Protein AF-A0A7J5FUS7-F1 (afdb_monomer_lite)

Structure (mmCIF, N/CA/C/O backbone):
data_AF-A0A7J5FUS7-F1
#
_entry.id   AF-A0A7J5FUS7-F1
#
loop_
_atom_site.group_PDB
_atom_site.id
_atom_site.type_symbol
_atom_site.label_atom_id
_atom_site.label_alt_id
_atom_site.label_comp_id
_atom_site.label_asym_id
_atom_site.label_entity_id
_atom_site.label_seq_id
_atom_site.pdbx_PDB_ins_code
_atom_site.Cartn_x
_atom_site.Cartn_y
_atom_site.Cartn_z
_atom_site.occupancy
_atom_site.B_iso_or_equiv
_atom_site.auth_seq_id
_atom_site.auth_comp_id
_atom_site.auth_asym_id
_atom_site.auth_atom_id
_atom_site.pdbx_PDB_model_num
ATOM 1 N N . MET A 1 1 ? -26.433 5.646 35.926 1.00 61.31 1 MET A N 1
ATOM 2 C CA . MET A 1 1 ? -27.114 5.256 34.667 1.00 61.31 1 MET A CA 1
ATOM 3 C C . MET A 1 1 ? -26.473 3.971 34.132 1.00 61.31 1 MET A C 1
ATOM 5 O O . MET A 1 1 ? -25.279 3.804 34.344 1.00 61.31 1 MET A O 1
ATOM 9 N N . LYS A 1 2 ? -27.203 3.025 33.520 1.00 77.31 2 LYS A N 1
ATOM 10 C CA . LYS A 1 2 ? -26.573 1.856 32.866 1.00 77.31 2 LYS A CA 1
ATOM 11 C C . LYS A 1 2 ? -26.276 2.233 31.414 1.00 77.31 2 LYS A C 1
ATOM 13 O O . LYS A 1 2 ? -27.211 2.407 30.644 1.00 77.31 2 LYS A O 1
ATOM 18 N N . VAL A 1 3 ? -25.001 2.406 31.074 1.00 88.12 3 VAL A N 1
ATOM 19 C CA . VAL A 1 3 ? -24.573 2.710 29.701 1.00 88.12 3 VAL A CA 1
ATOM 20 C C . VAL A 1 3 ? -24.500 1.419 28.898 1.00 88.12 3 VAL A C 1
ATOM 22 O O . VAL A 1 3 ? -23.839 0.469 29.319 1.00 88.12 3 VAL A O 1
ATOM 25 N N . ASP A 1 4 ? -25.154 1.397 27.741 1.00 94.44 4 ASP A N 1
ATOM 26 C CA . ASP A 1 4 ? -25.003 0.330 26.755 1.00 94.44 4 ASP A CA 1
ATOM 27 C C . ASP A 1 4 ? -23.970 0.748 25.705 1.00 94.44 4 ASP A C 1
ATOM 29 O O . ASP A 1 4 ? -24.262 1.462 24.744 1.00 94.44 4 ASP A O 1
ATOM 33 N N . PHE A 1 5 ? -22.728 0.315 25.912 1.00 95.31 5 PHE A N 1
ATOM 34 C CA . PHE A 1 5 ? -21.626 0.646 25.015 1.00 95.31 5 PHE A CA 1
ATOM 35 C C . PHE A 1 5 ? -21.840 0.137 23.594 1.00 95.31 5 PHE A C 1
ATOM 37 O O . PHE A 1 5 ? -21.443 0.813 22.648 1.00 95.31 5 PHE A O 1
ATOM 44 N N . ASP A 1 6 ? -22.421 -1.048 23.433 1.00 95.69 6 ASP A N 1
ATOM 45 C CA . ASP A 1 6 ? -22.598 -1.655 22.118 1.00 95.69 6 ASP A CA 1
ATOM 46 C C . ASP A 1 6 ? -23.666 -0.907 21.325 1.00 95.69 6 ASP A C 1
ATOM 48 O O . ASP A 1 6 ? -23.482 -0.660 20.131 1.00 95.69 6 ASP A O 1
ATOM 52 N N . LYS A 1 7 ? -24.727 -0.460 22.006 1.00 95.06 7 LYS A N 1
ATOM 53 C CA . LYS A 1 7 ? -25.726 0.433 21.425 1.00 95.06 7 LYS A CA 1
ATOM 54 C C . LYS A 1 7 ? -25.108 1.755 20.978 1.00 95.06 7 LYS A C 1
ATOM 56 O O . LYS A 1 7 ? -25.256 2.126 19.821 1.00 95.06 7 LYS A O 1
ATOM 61 N N . LEU A 1 8 ? -24.352 2.438 21.842 1.00 96.56 8 LEU A N 1
ATOM 62 C CA . LEU A 1 8 ? -23.733 3.724 21.488 1.00 96.56 8 LEU A CA 1
ATOM 63 C C . LEU A 1 8 ? -22.788 3.613 20.283 1.00 96.56 8 LEU A C 1
ATOM 65 O O . LEU A 1 8 ? -22.802 4.464 19.397 1.00 96.56 8 LEU A O 1
ATOM 69 N N . LYS A 1 9 ? -21.985 2.546 20.228 1.00 96.88 9 LYS A N 1
ATOM 70 C CA . LYS A 1 9 ? -21.031 2.294 19.136 1.00 96.88 9 LYS A CA 1
ATOM 71 C C . LYS A 1 9 ? -21.708 1.996 17.797 1.00 96.88 9 LYS A C 1
ATOM 73 O O . LYS A 1 9 ? -21.091 2.201 16.753 1.00 96.88 9 LYS A O 1
ATOM 78 N N . ARG A 1 10 ? -22.932 1.469 17.817 1.00 95.06 10 ARG A N 1
ATOM 79 C CA . ARG A 1 10 ? -23.708 1.107 16.625 1.00 95.06 10 ARG A CA 1
ATOM 80 C C . ARG A 1 10 ? -24.610 2.245 16.163 1.00 95.06 10 ARG A C 1
ATOM 82 O O . ARG A 1 10 ? -24.668 2.531 14.972 1.00 95.06 10 ARG A O 1
ATOM 89 N N . ASP A 1 11 ? -25.278 2.894 17.108 1.00 94.75 11 ASP A N 1
ATOM 90 C CA . ASP A 1 11 ? -26.422 3.750 16.818 1.00 94.75 11 ASP A CA 1
ATOM 91 C C . ASP A 1 11 ? -26.043 5.222 16.708 1.00 94.75 11 ASP A C 1
ATOM 93 O O . ASP A 1 11 ? -26.770 5.959 16.059 1.00 94.75 11 ASP A O 1
ATOM 97 N N . VAL A 1 12 ? -24.933 5.686 17.293 1.00 96.12 12 VAL A N 1
ATOM 98 C CA . VAL A 1 12 ? -24.522 7.088 17.123 1.00 96.12 12 VAL A CA 1
ATOM 99 C C . VAL A 1 12 ? -23.742 7.243 15.820 1.00 96.12 12 VAL A C 1
ATOM 101 O O . VAL A 1 12 ? -22.736 6.566 15.595 1.00 96.12 12 VAL A O 1
ATOM 104 N N . SER A 1 13 ? -24.193 8.155 14.954 1.00 96.06 13 SER A N 1
ATOM 105 C CA . SER A 1 13 ? -23.532 8.451 13.682 1.00 96.06 13 SER A CA 1
ATOM 106 C C . SER A 1 13 ? -22.178 9.104 13.938 1.00 96.06 13 SER A C 1
ATOM 108 O O . SER A 1 13 ? -22.075 10.308 14.164 1.00 96.06 13 SER A O 1
ATOM 110 N N . LEU A 1 14 ? -21.114 8.305 13.874 1.00 96.50 14 LEU A N 1
ATOM 111 C CA . LEU A 1 14 ? -19.763 8.790 14.136 1.00 96.50 14 LEU A CA 1
ATOM 112 C C . LEU A 1 14 ? -19.329 9.948 13.210 1.00 96.50 14 LEU A C 1
ATOM 114 O O . LEU A 1 14 ? -18.739 10.891 13.727 1.00 96.50 14 LEU A O 1
ATOM 118 N N . PRO A 1 15 ? -19.634 9.964 11.892 1.00 95.69 15 PRO A N 1
ATOM 119 C CA . PRO A 1 15 ? -19.305 11.113 11.042 1.00 95.69 15 PRO A CA 1
ATOM 120 C C . PRO A 1 15 ? -19.987 12.413 11.486 1.00 95.69 15 PRO A C 1
ATOM 122 O O . PRO A 1 15 ? -19.352 13.462 11.500 1.00 95.69 15 PRO A O 1
ATOM 125 N N . GLU A 1 16 ? -21.261 12.344 11.880 1.00 95.06 16 GLU A N 1
ATOM 126 C CA . GLU A 1 16 ? -22.004 13.511 12.379 1.00 95.06 16 GLU A CA 1
ATOM 127 C C . GLU A 1 16 ? -21.472 13.951 13.747 1.00 95.06 16 GLU A C 1
ATOM 129 O O . GLU A 1 16 ? -21.351 15.141 14.013 1.00 95.06 16 GLU A O 1
ATOM 134 N N . PHE A 1 17 ? -21.055 13.003 14.590 1.00 95.94 17 PHE A N 1
ATOM 135 C CA . PHE A 1 17 ? -20.416 13.316 15.864 1.00 95.94 17 PHE A CA 1
ATOM 136 C C . PHE A 1 17 ? -19.067 14.026 15.682 1.00 95.94 17 PHE A C 1
ATOM 138 O O . PHE A 1 17 ? -18.774 15.004 16.362 1.00 95.94 17 PHE A O 1
ATOM 145 N N . PHE A 1 18 ? -18.250 13.590 14.720 1.00 95.94 18 PHE A N 1
ATOM 146 C CA . PHE A 1 18 ? -17.026 14.303 14.352 1.00 95.94 18 PHE A CA 1
ATOM 147 C C . PHE A 1 18 ? -17.321 15.724 13.842 1.00 95.94 18 PHE A C 1
ATOM 149 O O . PHE A 1 18 ? -16.625 16.659 14.239 1.00 95.94 18 PHE A O 1
ATOM 156 N N . LEU A 1 19 ? -18.356 15.906 13.007 1.00 94.38 19 LEU A N 1
ATOM 157 C CA . LEU A 1 19 ? -18.791 17.236 12.551 1.00 94.38 19 LEU A CA 1
ATOM 158 C C . LEU A 1 19 ? -19.207 18.123 13.728 1.00 94.38 19 LEU A C 1
ATOM 160 O O . LEU A 1 19 ? -18.811 19.286 13.780 1.00 94.38 19 LEU A O 1
ATOM 164 N N . TYR A 1 20 ? -19.956 17.566 14.682 1.00 93.00 20 TYR A N 1
ATOM 165 C CA . TYR A 1 20 ? -20.359 18.257 15.906 1.00 93.00 20 TYR A CA 1
ATOM 166 C C . TYR A 1 20 ? -19.145 18.754 16.706 1.00 93.00 20 TYR A C 1
ATOM 168 O O . TYR A 1 20 ? -19.133 19.888 17.175 1.00 93.00 20 TYR A O 1
ATOM 176 N N . LEU A 1 21 ? -18.074 17.955 16.776 1.00 92.75 21 LEU A N 1
ATOM 177 C CA . LEU A 1 21 ? -16.801 18.338 17.400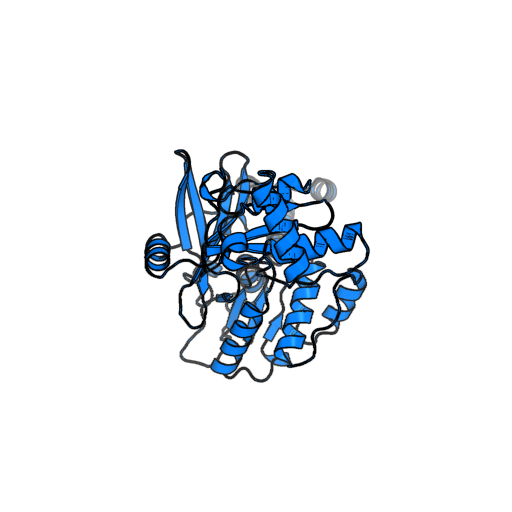 1.00 92.75 21 LEU A CA 1
ATOM 178 C C . LEU A 1 21 ? -15.920 19.262 16.530 1.00 92.75 21 LEU A C 1
ATOM 180 O O . LEU A 1 21 ? -14.756 19.487 16.857 1.00 92.75 21 LEU A O 1
ATOM 184 N N . GLY A 1 22 ? -16.431 19.782 15.411 1.00 93.12 22 GLY A N 1
ATOM 185 C CA . GLY A 1 22 ? -15.733 20.750 14.558 1.00 93.12 22 GLY A CA 1
ATOM 186 C C . GLY A 1 22 ? -14.778 20.152 13.521 1.00 93.12 22 GLY A C 1
ATOM 187 O O . GLY A 1 22 ? -14.066 20.900 12.844 1.00 93.12 22 GLY A O 1
ATOM 188 N N . TRP A 1 23 ? -14.758 18.827 13.347 1.00 95.56 23 TRP A N 1
ATOM 189 C CA . TRP A 1 23 ? -13.970 18.196 12.286 1.00 95.56 23 TRP A CA 1
ATOM 190 C C . TRP A 1 23 ? -14.583 18.478 10.916 1.00 95.56 23 TRP A C 1
ATOM 192 O O . TRP A 1 23 ? -15.791 18.651 10.772 1.00 95.56 23 TRP A O 1
ATOM 202 N N . LYS A 1 24 ? -13.751 18.484 9.874 1.00 95.19 24 LYS A N 1
ATOM 203 C CA . LYS A 1 24 ? -14.163 18.794 8.499 1.00 95.19 24 LYS A CA 1
ATOM 204 C C . LYS A 1 24 ? -13.834 17.650 7.557 1.00 95.19 24 LYS A C 1
ATOM 206 O O . LYS A 1 24 ? -12.856 16.931 7.752 1.00 95.19 24 LYS A O 1
ATOM 211 N N . PHE A 1 25 ? -14.632 17.489 6.504 1.00 92.12 25 PHE A N 1
ATOM 212 C CA . PHE A 1 25 ? -14.300 16.552 5.433 1.00 92.12 25 PHE A CA 1
ATOM 213 C C . PHE A 1 25 ? -13.066 17.011 4.668 1.00 92.12 25 PHE A C 1
ATOM 215 O O . PHE A 1 25 ? -12.893 18.197 4.396 1.00 92.12 25 PHE A O 1
ATOM 222 N N . VAL A 1 26 ? -12.242 16.044 4.277 1.00 90.31 26 VAL A N 1
ATOM 223 C CA . VAL A 1 26 ? -11.060 16.278 3.443 1.00 90.31 26 VAL A CA 1
ATOM 224 C C . VAL A 1 26 ? -11.197 15.585 2.090 1.00 90.31 26 VAL A C 1
ATOM 226 O O . VAL A 1 26 ? -12.107 14.780 1.859 1.00 90.31 26 VAL A O 1
ATOM 229 N N . SER A 1 27 ? -10.284 15.899 1.173 1.00 77.56 27 SER A N 1
ATOM 230 C CA . SER A 1 27 ? -10.259 15.310 -0.165 1.00 77.56 27 SER A CA 1
ATOM 231 C C . SER A 1 27 ? -10.229 13.773 -0.114 1.00 77.56 27 SER A C 1
ATOM 233 O O . SER A 1 27 ? -9.549 13.149 0.708 1.00 77.56 27 SER A O 1
ATOM 235 N N . GLY A 1 28 ? -11.019 13.150 -0.994 1.00 74.00 28 GLY A N 1
ATOM 236 C CA . GLY A 1 28 ? -11.198 11.695 -1.035 1.00 74.00 28 GLY A CA 1
ATOM 237 C C . GLY A 1 28 ? -12.214 11.131 -0.031 1.00 74.00 28 GLY A C 1
ATOM 238 O O . GLY A 1 28 ? -12.375 9.914 0.026 1.00 74.00 28 GLY A O 1
ATOM 239 N N . SER A 1 29 ? -12.909 11.976 0.742 1.00 83.69 29 SER A N 1
ATOM 240 C CA . SER A 1 29 ? -14.052 11.552 1.561 1.00 83.69 29 SER A CA 1
ATOM 241 C C . SER A 1 29 ? -15.249 11.132 0.697 1.00 83.69 29 SER A C 1
ATOM 243 O O . SER A 1 29 ? -15.493 11.685 -0.375 1.00 83.69 29 SER A O 1
ATOM 245 N N . SER A 1 30 ? -16.023 10.157 1.173 1.00 83.31 30 SER A N 1
ATOM 246 C CA . SER A 1 30 ? -17.290 9.733 0.563 1.00 83.31 30 SER A CA 1
ATOM 247 C C . SER A 1 30 ? -18.275 9.286 1.639 1.00 83.31 30 SER A C 1
ATOM 249 O O . SER A 1 30 ? -17.855 8.927 2.737 1.00 83.31 30 SER A O 1
ATOM 251 N N . ASN A 1 31 ? -19.573 9.221 1.325 1.00 84.25 31 ASN A N 1
ATOM 252 C CA . ASN A 1 31 ? -20.580 8.825 2.318 1.00 84.25 31 ASN A CA 1
ATOM 253 C C . ASN A 1 31 ? -20.352 7.416 2.886 1.00 84.25 31 ASN A C 1
ATOM 255 O O . ASN A 1 31 ? -20.631 7.167 4.055 1.00 84.25 31 ASN A O 1
ATOM 259 N N . SER A 1 32 ? -19.805 6.506 2.075 1.00 83.06 32 SER A N 1
ATOM 260 C CA . SER A 1 32 ? -19.505 5.129 2.476 1.00 83.06 32 SER A CA 1
ATOM 261 C C . SER A 1 32 ? -18.115 4.948 3.092 1.00 83.06 32 SER A C 1
ATOM 263 O O . SER A 1 32 ? -17.804 3.875 3.621 1.00 83.06 32 SER A O 1
ATOM 265 N N . SER A 1 33 ? -17.260 5.967 3.033 1.00 86.69 33 SER A N 1
ATOM 266 C CA . SER A 1 33 ? -15.936 5.989 3.653 1.00 86.69 33 SER A CA 1
ATOM 267 C C . SER A 1 33 ? -15.575 7.411 4.088 1.00 86.69 33 SER A C 1
ATOM 269 O O . SER A 1 33 ? -14.697 8.021 3.466 1.00 86.69 33 SER A O 1
ATOM 271 N N . PRO A 1 34 ? -16.257 7.974 5.102 1.00 92.12 34 PRO A N 1
ATOM 272 C CA . PRO A 1 34 ? -16.008 9.347 5.512 1.00 92.12 34 PRO A CA 1
ATOM 273 C C . PRO A 1 34 ? -14.553 9.527 5.944 1.00 92.12 34 PRO A C 1
ATOM 275 O O . PRO A 1 34 ? -14.039 8.743 6.745 1.00 92.12 34 PRO A O 1
ATOM 278 N N . LYS A 1 35 ? -13.893 10.544 5.386 1.00 93.19 35 LYS A N 1
ATOM 279 C CA . LYS A 1 35 ? -12.524 10.940 5.727 1.00 93.19 35 LYS A CA 1
ATOM 280 C C . LYS A 1 35 ? -12.542 12.370 6.256 1.00 93.19 35 LYS A C 1
ATOM 282 O O . LYS A 1 35 ? -13.011 13.273 5.558 1.00 93.19 35 LYS A O 1
ATOM 287 N N . MET A 1 36 ? -12.072 12.569 7.483 1.00 95.00 36 MET A N 1
ATOM 288 C CA . MET A 1 36 ? -12.256 13.817 8.231 1.00 95.00 36 MET A CA 1
ATOM 289 C C . MET A 1 36 ? -10.964 14.264 8.912 1.00 95.00 36 MET A C 1
ATOM 291 O O . MET A 1 36 ? -10.140 13.423 9.252 1.00 95.00 36 MET A O 1
ATOM 295 N N . SER A 1 37 ? -10.790 15.568 9.121 1.00 93.31 37 SER A N 1
ATOM 296 C CA . SER A 1 37 ? -9.637 16.147 9.816 1.00 93.31 37 SER A CA 1
ATOM 297 C C . SER A 1 37 ? -10.037 17.320 10.710 1.00 93.31 37 SER A C 1
ATOM 299 O O . SER A 1 37 ? -10.976 18.054 10.395 1.00 93.31 37 SER A O 1
ATOM 301 N N . ASN A 1 38 ? -9.305 17.503 11.806 1.00 91.56 38 ASN A N 1
ATOM 302 C CA . ASN A 1 38 ? -9.337 18.688 12.670 1.00 91.56 38 ASN A CA 1
ATOM 303 C C . ASN A 1 38 ? -8.144 19.639 12.421 1.00 91.56 38 ASN A C 1
ATOM 305 O O . ASN A 1 38 ? -7.958 20.590 13.172 1.00 91.56 38 ASN A O 1
ATOM 309 N N . GLY A 1 39 ? -7.330 19.389 11.389 1.00 85.94 39 GLY A N 1
ATOM 310 C CA . GLY A 1 39 ? -6.111 20.140 11.076 1.00 85.94 39 GLY A CA 1
ATOM 311 C C . GLY A 1 39 ? -4.819 19.492 11.583 1.00 85.94 39 GLY A C 1
ATOM 312 O O . GLY A 1 39 ? -3.789 19.680 10.944 1.00 85.94 39 GLY A O 1
ATOM 313 N N . SER A 1 40 ? -4.867 18.697 12.659 1.00 84.31 40 SER A N 1
ATOM 314 C CA . SER A 1 40 ? -3.714 17.917 13.141 1.00 84.31 40 SER A CA 1
ATOM 315 C C . SER A 1 40 ? -3.796 16.458 12.700 1.00 84.31 40 SER A C 1
ATOM 317 O O . SER A 1 40 ? -2.858 15.910 12.131 1.00 84.31 40 SER A O 1
ATOM 319 N N . ASP A 1 41 ? -4.959 15.850 12.905 1.00 87.12 41 ASP A N 1
ATOM 320 C CA . ASP A 1 41 ? -5.206 14.437 12.684 1.00 87.12 41 ASP A CA 1
ATOM 321 C C . ASP A 1 41 ? -6.092 14.274 11.455 1.00 87.12 41 ASP A C 1
ATOM 323 O O . ASP A 1 41 ? -6.924 15.130 11.133 1.00 87.12 41 ASP A O 1
ATOM 327 N N . THR A 1 42 ? -5.966 13.142 10.770 1.00 91.12 42 THR A N 1
ATOM 328 C CA . THR A 1 42 ? -6.883 12.776 9.690 1.00 91.12 42 THR A CA 1
ATOM 329 C C . THR A 1 42 ? -7.378 11.361 9.913 1.00 91.12 42 THR A C 1
ATOM 331 O O . THR A 1 42 ? -6.587 10.431 9.975 1.00 91.12 42 THR A O 1
ATOM 334 N N . VAL A 1 43 ? -8.692 11.168 9.989 1.00 93.31 43 VAL A N 1
ATOM 335 C CA . VAL A 1 43 ? -9.308 9.871 10.280 1.00 93.31 43 VAL A CA 1
ATOM 336 C C . VAL A 1 43 ? -10.147 9.356 9.121 1.00 93.31 43 VAL A C 1
ATOM 338 O O . VAL A 1 43 ? -10.703 10.129 8.339 1.00 93.31 43 VAL A O 1
ATOM 341 N N . ILE A 1 44 ? -10.270 8.033 9.030 1.00 91.25 44 ILE A N 1
ATOM 342 C CA . ILE A 1 44 ? -11.238 7.349 8.164 1.00 91.25 44 ILE A CA 1
ATOM 343 C C . ILE A 1 44 ? -12.226 6.589 9.041 1.00 91.25 44 ILE A C 1
ATOM 345 O O . ILE A 1 44 ? -11.820 5.928 9.994 1.00 91.25 44 ILE A O 1
ATOM 349 N N . ILE A 1 45 ? -13.510 6.654 8.686 1.00 93.69 45 ILE A N 1
ATOM 350 C CA . ILE A 1 45 ? -14.607 6.008 9.409 1.00 93.69 45 ILE A CA 1
ATOM 351 C C . ILE A 1 45 ? -15.134 4.810 8.604 1.00 93.69 45 ILE A C 1
ATOM 353 O O . ILE A 1 45 ? -15.468 4.938 7.422 1.00 93.69 45 ILE A O 1
ATOM 357 N N . LYS A 1 46 ? -15.240 3.643 9.252 1.00 92.12 46 LYS A N 1
ATOM 358 C CA . LYS A 1 46 ? -15.874 2.419 8.725 1.00 92.12 46 LYS A CA 1
ATOM 359 C C . LYS A 1 46 ? -16.618 1.668 9.814 1.00 92.12 46 LYS A C 1
ATOM 361 O O . LYS A 1 46 ? -16.321 1.821 10.996 1.00 92.12 46 LYS A O 1
ATOM 366 N N . LYS A 1 47 ? -17.513 0.774 9.407 1.00 89.94 47 LYS A N 1
ATOM 367 C CA . LYS A 1 47 ? -18.098 -0.204 10.317 1.00 89.94 47 LYS A CA 1
ATOM 368 C C . LYS A 1 47 ? -17.246 -1.472 10.438 1.00 89.94 47 LYS A C 1
ATOM 370 O O . LYS A 1 47 ? -16.602 -1.892 9.473 1.00 89.94 47 LYS A O 1
ATOM 375 N N . ASN A 1 48 ? -17.193 -2.065 11.628 1.00 88.38 48 ASN A N 1
ATOM 376 C CA . ASN A 1 48 ? -16.534 -3.358 11.847 1.00 88.38 48 ASN A CA 1
ATOM 377 C C . ASN A 1 48 ? -17.518 -4.534 11.659 1.00 88.38 48 ASN A C 1
ATOM 379 O O . ASN A 1 48 ? -18.683 -4.334 11.336 1.00 88.38 48 ASN A O 1
ATOM 383 N N . SER A 1 49 ? -17.070 -5.774 11.881 1.00 81.94 49 SER A N 1
ATOM 384 C CA . SER A 1 49 ? -17.921 -6.971 11.741 1.00 81.94 49 SER A CA 1
ATOM 385 C C . SER A 1 49 ? -19.077 -7.059 12.747 1.00 81.94 49 SER A C 1
ATOM 387 O O . SER A 1 49 ? -19.994 -7.845 12.542 1.00 81.94 49 SER A O 1
ATOM 389 N N . LYS A 1 50 ? -19.048 -6.262 13.822 1.00 87.19 50 LYS A N 1
ATOM 390 C CA . LYS A 1 50 ? -20.151 -6.114 14.781 1.00 87.19 50 LYS A CA 1
ATOM 391 C C . LYS A 1 50 ? -21.079 -4.951 14.423 1.00 87.19 50 LYS A C 1
ATOM 393 O O . LYS A 1 50 ? -21.909 -4.597 15.250 1.00 87.19 50 LYS A O 1
ATOM 398 N N . ASP A 1 51 ? -20.934 -4.353 13.240 1.00 88.00 51 ASP A N 1
ATOM 399 C CA . ASP A 1 51 ? -21.662 -3.163 12.778 1.00 88.00 51 ASP A CA 1
ATOM 400 C C . ASP A 1 51 ? -21.411 -1.898 13.630 1.00 88.00 51 ASP A C 1
ATOM 402 O O . ASP A 1 51 ? -22.170 -0.935 13.584 1.00 88.00 51 ASP A O 1
ATOM 406 N N . TYR A 1 52 ? -20.322 -1.865 14.407 1.00 94.81 52 TYR A N 1
ATOM 407 C CA . TYR A 1 52 ? -19.938 -0.666 15.157 1.00 94.81 52 TYR A CA 1
ATOM 408 C C . TYR A 1 52 ? -19.250 0.332 14.252 1.00 94.81 52 TYR A C 1
ATOM 410 O O . TYR A 1 52 ? -18.345 -0.049 13.504 1.00 94.81 52 TYR A O 1
ATOM 418 N N . TYR A 1 53 ? -19.588 1.610 14.401 1.00 95.38 53 TYR A N 1
ATOM 419 C CA . TYR A 1 53 ? -18.774 2.681 13.860 1.00 95.38 53 TYR A CA 1
ATOM 420 C C . TYR A 1 53 ? -17.400 2.661 14.518 1.00 95.38 53 TYR A C 1
ATOM 422 O O . TYR A 1 53 ? -17.249 2.735 15.740 1.00 95.38 53 TYR A O 1
ATOM 430 N N . THR A 1 54 ? -16.391 2.576 13.667 1.00 94.81 54 THR A N 1
ATOM 431 C CA . THR A 1 54 ? -14.993 2.643 14.050 1.00 94.81 54 THR A CA 1
ATOM 432 C C . THR A 1 54 ? -14.266 3.671 13.206 1.00 94.81 54 THR A C 1
ATOM 434 O O . THR A 1 54 ? -14.652 3.952 12.070 1.00 94.81 54 THR A O 1
ATOM 437 N N . TYR A 1 55 ? -13.188 4.210 13.748 1.00 94.12 55 TYR A N 1
ATOM 438 C CA . TYR A 1 55 ? -12.272 5.067 13.032 1.00 94.12 55 TYR A CA 1
ATOM 439 C C . TYR A 1 55 ? -10.825 4.665 13.297 1.00 94.12 55 TYR A C 1
ATOM 441 O O . TYR A 1 55 ? -10.499 3.925 14.233 1.00 94.12 55 TYR A O 1
ATOM 449 N N . TRP A 1 56 ? -9.950 5.144 12.428 1.00 90.00 56 TRP A N 1
ATOM 450 C CA . TRP A 1 56 ? -8.513 5.133 12.642 1.00 90.00 56 TRP A CA 1
ATOM 451 C C . TRP A 1 56 ? -7.912 6.388 12.044 1.00 90.00 56 TRP A C 1
ATOM 453 O O . TRP A 1 56 ? -8.427 6.919 11.057 1.00 90.00 56 TRP A O 1
ATOM 463 N N . ASP A 1 57 ? -6.821 6.833 12.648 1.00 86.56 57 ASP A N 1
ATOM 464 C CA . ASP A 1 57 ? -5.978 7.863 12.066 1.00 86.56 57 ASP A CA 1
ATOM 465 C C . ASP A 1 57 ? -5.254 7.276 10.850 1.00 86.56 57 ASP A C 1
ATOM 467 O O . ASP A 1 57 ? -4.757 6.150 10.897 1.00 86.56 57 ASP A O 1
ATOM 471 N N . VAL A 1 58 ? -5.230 8.007 9.741 1.00 80.00 58 VAL A N 1
ATOM 472 C CA . VAL A 1 58 ? -4.534 7.582 8.529 1.00 80.00 58 VAL A CA 1
ATOM 473 C C . VAL A 1 58 ? -3.030 7.476 8.759 1.00 80.00 58 VAL A C 1
ATOM 475 O O . VAL A 1 58 ? -2.417 6.602 8.159 1.00 80.00 58 VAL A O 1
ATOM 478 N N . HIS A 1 59 ? -2.454 8.286 9.646 1.00 74.00 59 HIS A N 1
ATOM 479 C CA . HIS A 1 59 ? -1.031 8.267 9.987 1.00 74.00 59 HIS A CA 1
ATOM 480 C C . HIS A 1 59 ? -0.736 7.511 11.291 1.00 74.00 59 HIS A C 1
ATOM 482 O O . HIS A 1 59 ? 0.415 7.185 11.558 1.00 74.00 59 HIS A O 1
ATOM 488 N N . GLY A 1 60 ? -1.761 7.197 12.088 1.00 66.88 60 GLY A N 1
ATOM 489 C CA . GLY A 1 60 ? -1.606 6.495 13.361 1.00 66.88 60 GLY A CA 1
ATOM 490 C C . GLY A 1 60 ? -1.702 4.969 13.265 1.00 66.88 60 GLY A C 1
ATOM 491 O O . GLY A 1 60 ? -2.276 4.396 12.338 1.00 66.88 60 GLY A O 1
ATOM 492 N N . GLU A 1 61 ? -1.175 4.291 14.287 1.00 60.91 61 GLU A N 1
ATOM 493 C CA . GLU A 1 61 ? -1.169 2.822 14.353 1.00 60.91 61 GLU A CA 1
ATOM 494 C C . GLU A 1 61 ? -2.470 2.224 14.906 1.00 60.91 61 GLU A C 1
ATOM 496 O O . GLU A 1 61 ? -2.884 1.124 14.529 1.00 60.91 61 GLU A O 1
ATOM 501 N N . ALA A 1 62 ? -3.133 2.951 15.807 1.00 71.44 62 ALA A N 1
ATOM 502 C CA . ALA A 1 62 ? -4.309 2.466 16.513 1.00 71.44 62 ALA A CA 1
ATOM 503 C C . ALA A 1 62 ? -5.555 2.477 15.611 1.00 71.44 62 ALA A C 1
ATOM 505 O O . ALA A 1 62 ? -5.982 3.524 15.114 1.00 71.44 62 ALA A O 1
ATOM 506 N N . ARG A 1 63 ? -6.177 1.302 15.451 1.00 78.12 63 ARG A N 1
ATOM 507 C CA . ARG A 1 63 ? -7.415 1.104 14.685 1.00 78.12 63 ARG A CA 1
ATOM 508 C C . ARG A 1 63 ? -8.556 0.596 15.548 1.00 78.12 63 ARG A C 1
ATOM 510 O O . ARG A 1 63 ? -8.344 0.076 16.635 1.00 78.12 63 ARG A O 1
ATOM 517 N N . GLY A 1 64 ? -9.771 0.706 15.015 1.00 85.75 64 GLY A N 1
ATOM 518 C CA . GLY A 1 64 ? -10.964 0.189 15.680 1.00 85.75 64 GLY A CA 1
ATOM 519 C C . GLY A 1 64 ? -11.455 1.081 16.817 1.00 85.75 64 GLY A C 1
ATOM 520 O O . GLY A 1 64 ? -12.318 0.644 17.574 1.00 85.75 64 GLY A O 1
ATOM 521 N N . LYS A 1 65 ? -10.932 2.312 16.918 1.00 93.38 65 LYS A N 1
ATOM 522 C CA . LYS A 1 65 ? -11.410 3.309 17.876 1.00 93.38 65 LYS A CA 1
ATOM 523 C C . LYS A 1 65 ? -12.869 3.615 17.587 1.00 93.38 65 LYS A C 1
ATOM 525 O O . LYS A 1 65 ? -13.284 3.638 16.434 1.00 93.38 65 LYS A O 1
ATOM 530 N N . THR A 1 66 ? -13.647 3.840 18.621 1.00 96.44 66 THR A N 1
ATOM 531 C CA . THR A 1 66 ? -15.090 4.056 18.569 1.00 96.44 66 THR A CA 1
ATOM 532 C C . THR A 1 66 ? -15.436 5.439 19.096 1.00 96.44 66 THR A C 1
ATOM 534 O O . THR A 1 66 ? -14.573 6.175 19.568 1.00 96.44 66 THR A O 1
ATOM 537 N N . ILE A 1 67 ? -16.719 5.791 19.082 1.00 96.75 67 ILE A N 1
ATOM 538 C CA . ILE A 1 67 ? -17.184 7.037 19.697 1.00 96.75 67 ILE A CA 1
ATOM 539 C C . ILE A 1 67 ? -16.763 7.188 21.171 1.00 96.75 67 ILE A C 1
ATOM 541 O O . ILE A 1 67 ? -16.563 8.305 21.638 1.00 96.75 67 ILE A O 1
ATOM 545 N N . ILE A 1 68 ? -16.568 6.077 21.891 1.00 97.12 68 ILE A N 1
ATOM 546 C CA . ILE A 1 68 ? -16.110 6.099 23.284 1.00 97.12 68 ILE A CA 1
ATOM 547 C C . ILE A 1 68 ? -14.671 6.609 23.365 1.00 97.12 68 ILE A C 1
ATOM 549 O O . ILE A 1 68 ? -14.391 7.507 24.150 1.00 97.12 68 ILE A O 1
ATOM 553 N N . ASP A 1 69 ? -13.783 6.096 22.514 1.00 95.56 69 ASP A N 1
ATOM 554 C CA . ASP A 1 69 ? -12.380 6.518 22.448 1.00 95.56 69 ASP A CA 1
ATOM 555 C C . ASP A 1 69 ? -12.258 7.988 22.021 1.00 95.56 69 ASP A C 1
ATOM 557 O O . ASP A 1 69 ? -11.449 8.741 22.565 1.00 95.56 69 ASP A O 1
ATOM 561 N N . LEU A 1 70 ? -13.105 8.412 21.076 1.00 95.44 70 LEU A N 1
ATOM 562 C CA . LEU A 1 70 ? -13.197 9.809 20.656 1.00 95.44 70 LEU A CA 1
ATOM 563 C C . LEU A 1 70 ? -13.620 10.709 21.821 1.00 95.44 70 LEU A C 1
ATOM 565 O O . LEU A 1 70 ? -13.008 11.751 22.040 1.00 95.44 70 LEU A O 1
ATOM 569 N N . MET A 1 71 ? -14.624 10.291 22.592 1.00 96.12 71 MET A N 1
ATOM 570 C CA . MET A 1 71 ? -15.085 11.039 23.757 1.00 96.12 71 MET A CA 1
ATOM 571 C C . MET A 1 71 ? -14.036 11.076 24.874 1.00 96.12 71 MET A C 1
ATOM 573 O O . MET A 1 71 ? -13.850 12.120 25.492 1.00 96.12 71 MET A O 1
ATOM 577 N N . GLN A 1 72 ? -13.305 9.980 25.113 1.00 95.69 72 GLN A N 1
ATOM 578 C CA . GLN A 1 72 ? -12.200 9.989 26.076 1.00 95.69 72 GLN A CA 1
ATOM 579 C C . GLN A 1 72 ? -11.139 11.022 25.694 1.00 95.69 72 GLN A C 1
ATOM 581 O O . GLN A 1 72 ? -10.731 11.816 26.542 1.00 95.69 72 GLN A O 1
ATOM 586 N N . LYS A 1 73 ? -10.737 11.041 24.415 1.00 92.31 73 LYS A N 1
ATOM 587 C CA . LYS A 1 73 ? -9.790 12.030 23.887 1.00 92.31 73 LYS A CA 1
ATOM 588 C C . LYS A 1 73 ? -10.330 13.454 24.045 1.00 92.31 73 LYS A C 1
ATOM 590 O O . LYS A 1 73 ? -9.625 14.301 24.576 1.00 92.31 73 LYS A O 1
ATOM 595 N N . HIS A 1 74 ? -11.584 13.691 23.670 1.00 92.19 74 HIS A N 1
ATOM 596 C CA . HIS A 1 74 ? -12.210 15.010 23.755 1.00 92.19 74 HIS A CA 1
ATOM 597 C C . HIS A 1 74 ? -12.271 15.555 25.193 1.00 92.19 74 HIS A C 1
ATOM 599 O O . HIS A 1 74 ? -11.888 16.694 25.447 1.00 92.19 74 HIS A O 1
ATOM 605 N N . ILE A 1 75 ? -12.694 14.730 26.156 1.00 94.06 75 ILE A N 1
ATOM 606 C CA . ILE A 1 75 ? -12.729 15.117 27.575 1.00 94.06 75 ILE A CA 1
ATOM 607 C C . ILE A 1 75 ? -11.311 15.359 28.104 1.00 94.06 75 ILE A C 1
ATOM 609 O O . ILE A 1 75 ? -11.095 16.313 28.852 1.00 94.06 75 ILE A O 1
ATOM 613 N N . TYR A 1 76 ? -10.340 14.522 27.726 1.00 94.00 76 TYR A N 1
ATOM 614 C CA . TYR A 1 76 ? -8.943 14.721 28.112 1.00 94.00 76 TYR A CA 1
ATOM 615 C C . TYR A 1 76 ? -8.398 16.055 27.588 1.00 94.00 76 TYR A C 1
ATOM 617 O O . TYR A 1 76 ? -7.795 16.799 28.352 1.00 94.00 76 TYR A O 1
ATOM 625 N N . GLU A 1 77 ? -8.669 16.403 26.330 1.00 90.62 77 GLU A N 1
ATOM 626 C CA . GLU A 1 77 ? -8.250 17.678 25.730 1.00 90.62 77 GLU A CA 1
ATOM 627 C C . GLU A 1 77 ? -8.872 18.895 26.431 1.00 90.62 77 GLU A C 1
ATOM 629 O O . GLU A 1 77 ? -8.223 19.930 26.555 1.00 90.62 77 GLU A O 1
ATOM 634 N N . GLN A 1 78 ? -10.105 18.775 26.928 1.00 89.75 78 GLN A N 1
ATOM 635 C CA . GLN A 1 78 ? -10.791 19.860 27.637 1.00 89.75 78 GLN A CA 1
ATOM 636 C C . GLN A 1 78 ? -10.396 19.988 29.111 1.00 89.75 78 GLN A C 1
ATOM 638 O O . GLN A 1 78 ? -10.429 21.085 29.663 1.00 89.75 78 GLN A O 1
ATOM 643 N N . THR A 1 79 ? -10.082 18.873 29.772 1.00 93.62 79 THR A N 1
ATOM 644 C CA . THR A 1 79 ? -9.961 18.825 31.240 1.00 93.62 79 THR A CA 1
ATOM 645 C C . THR A 1 79 ? -8.565 18.464 31.739 1.00 93.62 79 THR A C 1
ATOM 647 O O . THR A 1 79 ? -8.292 18.594 32.929 1.00 93.62 79 THR A O 1
ATOM 650 N N . GLY A 1 80 ? -7.689 17.955 30.871 1.00 93.00 80 GLY A N 1
ATOM 651 C CA . GLY A 1 80 ? -6.383 17.395 31.228 1.00 93.00 80 GLY A CA 1
ATOM 652 C C . GLY A 1 80 ? -6.441 16.051 31.969 1.00 93.00 80 GLY A C 1
ATOM 653 O O . GLY A 1 80 ? -5.397 15.462 32.248 1.00 93.00 80 GLY A O 1
ATOM 654 N N . ARG A 1 81 ? -7.636 15.530 32.287 1.00 94.56 81 ARG A N 1
ATOM 655 C CA . ARG A 1 81 ? -7.824 14.264 33.010 1.00 94.56 81 ARG A CA 1
ATOM 656 C C . ARG A 1 81 ? -8.345 13.188 32.072 1.00 94.56 81 ARG A C 1
ATOM 658 O O . ARG A 1 81 ? -9.359 13.377 31.411 1.00 94.56 81 ARG A O 1
ATOM 665 N N . MET A 1 82 ? -7.686 12.029 32.058 1.00 93.81 82 MET A N 1
ATOM 666 C CA . MET A 1 82 ? -8.157 10.884 31.281 1.00 93.81 82 MET A CA 1
ATOM 667 C C . MET A 1 82 ? -9.428 10.316 31.934 1.00 93.81 82 MET A C 1
ATOM 669 O O . MET A 1 82 ? -9.352 9.838 33.072 1.00 93.81 82 MET A O 1
ATOM 673 N N . PRO A 1 83 ? -10.595 10.360 31.269 1.00 95.19 83 PRO A N 1
ATOM 674 C CA . PRO A 1 83 ? -11.805 9.768 31.820 1.00 95.19 83 PRO A CA 1
ATOM 675 C C . PRO A 1 83 ? -11.776 8.244 31.675 1.00 95.19 83 PRO A C 1
ATOM 677 O O . PRO A 1 83 ? -11.196 7.681 30.741 1.00 95.19 83 PRO A O 1
ATOM 680 N N . SER A 1 84 ? -12.479 7.562 32.568 1.00 95.81 84 SER A N 1
ATOM 681 C CA . SER A 1 84 ? -12.812 6.150 32.414 1.00 95.81 84 SER A CA 1
ATOM 682 C C . SER A 1 84 ? -13.727 5.925 31.204 1.00 95.81 84 SER A C 1
ATOM 684 O O . SER A 1 84 ? -14.467 6.813 30.773 1.00 95.81 84 SER A O 1
ATOM 686 N N . LEU A 1 85 ? -13.744 4.690 30.689 1.00 93.94 85 LEU A N 1
ATOM 687 C CA . LEU A 1 85 ? -14.677 4.291 29.626 1.00 93.94 85 LEU A CA 1
ATOM 688 C C . LEU A 1 85 ? -16.132 4.563 30.018 1.00 93.94 85 LEU A C 1
ATOM 690 O O . LEU A 1 85 ? -16.939 4.947 29.177 1.00 93.94 85 LEU A O 1
ATOM 694 N N . ARG A 1 86 ? -16.463 4.383 31.300 1.00 94.06 86 ARG A N 1
ATOM 695 C CA . ARG A 1 86 ? -17.797 4.656 31.827 1.00 94.06 86 ARG A CA 1
ATOM 696 C C . ARG A 1 86 ? -18.144 6.135 31.752 1.00 94.06 86 ARG A C 1
ATOM 698 O O . ARG A 1 86 ? -19.210 6.445 31.242 1.00 94.06 86 ARG A O 1
ATOM 705 N N . GLU A 1 87 ? -17.260 7.019 32.206 1.00 94.94 87 GLU A N 1
ATOM 706 C CA . GLU A 1 87 ? -17.482 8.471 32.136 1.00 94.94 87 GLU A CA 1
ATOM 707 C C . GLU A 1 87 ? -17.652 8.939 30.687 1.00 94.94 87 GLU A C 1
ATOM 709 O O . GLU A 1 87 ? -18.587 9.675 30.384 1.00 94.94 87 GLU A O 1
ATOM 714 N N . ALA A 1 88 ? -16.816 8.448 29.768 1.00 96.31 88 ALA A N 1
ATOM 715 C CA . ALA A 1 88 ? -16.963 8.745 28.345 1.00 96.31 88 ALA A CA 1
ATOM 716 C C . ALA A 1 88 ? -18.285 8.206 27.773 1.00 96.31 88 ALA A C 1
ATOM 718 O O . ALA A 1 88 ? -18.968 8.896 27.019 1.00 96.31 88 ALA A O 1
ATOM 719 N N . GLY A 1 89 ? -18.686 6.992 28.154 1.00 96.38 89 GLY A N 1
ATOM 720 C CA . GLY A 1 89 ? -19.965 6.413 27.754 1.00 96.38 89 GLY A CA 1
ATOM 721 C C . GLY A 1 89 ? -21.176 7.172 28.303 1.00 96.38 89 GLY A C 1
ATOM 722 O O . GLY A 1 89 ? -22.138 7.386 27.573 1.00 96.38 89 GLY A O 1
ATOM 723 N N . GLU A 1 90 ? -21.126 7.617 29.560 1.00 96.12 90 GLU A N 1
ATOM 724 C CA . GLU A 1 90 ? -22.171 8.442 30.177 1.00 96.12 90 GLU A CA 1
ATOM 725 C C . GLU A 1 90 ? -22.250 9.817 29.496 1.00 96.12 90 GLU A C 1
ATOM 727 O O . GLU A 1 90 ? -23.349 10.283 29.207 1.00 96.12 90 GLU A O 1
ATOM 732 N N . ALA A 1 91 ? -21.111 10.417 29.134 1.00 95.25 91 ALA A N 1
ATOM 733 C CA . ALA A 1 91 ? -21.078 11.656 28.361 1.00 95.25 91 ALA A CA 1
ATOM 734 C C . ALA A 1 91 ? -21.751 11.494 26.989 1.00 95.25 91 ALA A C 1
ATOM 736 O O . ALA A 1 91 ? -22.660 12.254 26.665 1.00 95.25 91 ALA A O 1
ATOM 737 N N . VAL A 1 92 ? -21.388 10.466 26.209 1.00 95.81 92 VAL A N 1
ATOM 738 C CA . VAL A 1 92 ? -22.046 10.179 24.917 1.00 95.81 92 VAL A CA 1
ATOM 739 C C . VAL A 1 92 ? -23.541 9.896 25.106 1.00 95.81 92 VAL A C 1
ATOM 741 O O . VAL A 1 92 ? -24.363 10.375 24.328 1.00 95.81 92 VAL A O 1
ATOM 744 N N . GLN A 1 93 ? -23.927 9.156 26.148 1.00 95.50 93 GLN A N 1
ATOM 745 C CA . GLN A 1 93 ? -25.335 8.887 26.442 1.00 95.50 93 GLN A CA 1
ATOM 746 C C . GLN A 1 93 ? -26.114 10.171 26.759 1.00 95.50 93 GLN A C 1
ATOM 748 O O . GLN A 1 93 ? -27.274 10.280 26.369 1.00 95.50 93 GLN A O 1
ATOM 753 N N . ASN A 1 94 ? -25.496 11.151 27.421 1.00 94.38 94 ASN A N 1
ATOM 754 C CA . ASN A 1 94 ? -26.125 12.445 27.684 1.00 94.38 94 ASN A CA 1
ATOM 755 C C . ASN A 1 94 ? -26.384 13.216 26.388 1.00 94.38 94 ASN A C 1
ATOM 757 O O . ASN A 1 94 ? -27.502 13.682 26.191 1.00 94.38 94 ASN A O 1
ATOM 761 N N . TYR A 1 95 ? -25.417 13.247 25.468 1.00 93.25 95 TYR A N 1
ATOM 762 C CA . TYR A 1 95 ? -25.618 13.813 24.131 1.00 93.25 95 TYR A CA 1
ATOM 763 C C . TYR A 1 95 ? -26.804 13.157 23.394 1.00 93.25 95 TYR A C 1
ATOM 765 O O . TYR A 1 95 ? -27.625 13.841 22.781 1.00 93.25 95 TYR A O 1
ATOM 773 N N . VAL A 1 96 ? -26.941 11.826 23.493 1.00 92.19 96 VAL A N 1
ATOM 774 C CA . VAL A 1 96 ? -28.090 11.084 22.937 1.00 92.19 96 VAL A CA 1
ATOM 775 C C . VAL A 1 96 ? -29.399 11.494 23.612 1.00 92.19 96 VAL A C 1
ATOM 777 O O . VAL A 1 96 ? -30.378 11.788 22.928 1.00 92.19 96 VAL A O 1
ATOM 780 N N . ASN A 1 97 ? -29.428 11.539 24.945 1.00 92.56 97 ASN A N 1
ATOM 781 C CA . ASN A 1 97 ? -30.626 11.885 25.713 1.00 92.56 97 ASN A CA 1
ATOM 782 C C . ASN A 1 97 ? -31.087 13.326 25.439 1.00 92.56 97 ASN A C 1
ATOM 784 O O . ASN A 1 97 ? -32.289 13.584 25.380 1.00 92.56 97 ASN A O 1
ATOM 788 N N . ASN A 1 98 ? -30.137 14.235 25.214 1.00 92.12 98 ASN A N 1
ATOM 789 C CA . ASN A 1 98 ? -30.382 15.640 24.894 1.00 92.12 98 ASN A CA 1
ATOM 790 C C . ASN A 1 98 ? -30.717 15.878 23.412 1.00 92.12 98 ASN A C 1
ATOM 792 O O . ASN A 1 98 ? -31.030 17.005 23.038 1.00 92.12 98 ASN A O 1
ATOM 796 N N . LYS A 1 99 ? -30.689 14.835 22.567 1.00 88.81 99 LYS A N 1
ATOM 797 C CA . LYS A 1 99 ? -30.889 14.921 21.107 1.00 88.81 99 LYS A CA 1
ATOM 798 C C . LYS A 1 99 ? -29.877 15.837 20.404 1.00 88.81 99 LYS A C 1
ATOM 800 O O . LYS A 1 99 ? -30.180 16.437 19.378 1.00 88.81 99 LYS A O 1
ATOM 805 N N . GLU A 1 100 ? -28.665 15.913 20.940 1.00 89.06 100 GLU A N 1
ATOM 806 C CA . GLU A 1 100 ? -27.563 16.713 20.391 1.00 89.06 100 GLU A CA 1
ATOM 807 C C . GLU A 1 100 ? -26.757 15.941 19.333 1.00 89.06 100 GLU A C 1
ATOM 809 O O . GLU A 1 100 ? -25.822 16.473 18.740 1.00 89.06 100 GLU A O 1
ATOM 814 N N . VAL A 1 101 ? -27.109 14.674 19.082 1.00 90.00 101 VAL A N 1
ATOM 815 C CA . VAL A 1 101 ? -26.415 13.796 18.133 1.00 90.00 101 VAL A CA 1
ATOM 816 C C . VAL A 1 101 ? -27.369 13.150 17.151 1.00 90.00 101 VAL A C 1
ATOM 818 O O . VAL A 1 101 ? -28.506 12.812 17.478 1.00 90.00 101 VAL A O 1
ATOM 821 N N . VAL A 1 102 ? -26.860 12.920 15.944 1.00 92.06 102 VAL A N 1
ATOM 822 C CA . VAL A 1 102 ? -27.571 12.198 14.889 1.00 92.06 102 VAL A CA 1
ATOM 823 C C . VAL A 1 102 ? -27.368 10.696 15.076 1.00 92.06 102 VAL A C 1
ATOM 825 O O . VAL A 1 102 ? -26.238 10.221 15.239 1.00 92.06 102 VAL A O 1
ATOM 828 N N . LEU A 1 103 ? -28.459 9.934 15.027 1.00 93.12 103 LEU A N 1
ATOM 829 C CA . LEU A 1 103 ? -28.413 8.475 15.066 1.00 93.12 103 LEU A CA 1
ATOM 830 C C . LEU A 1 103 ? -28.169 7.887 13.669 1.00 93.12 103 LEU A C 1
ATOM 832 O O . LEU A 1 103 ? -28.429 8.520 12.652 1.00 93.12 103 LEU A O 1
ATOM 836 N N . SER A 1 104 ? -27.664 6.657 13.607 1.00 87.56 104 SER A N 1
ATOM 837 C CA . SER A 1 104 ? -27.282 5.954 12.378 1.00 87.56 104 SER A CA 1
ATOM 838 C C . SER A 1 104 ? -28.438 5.862 11.382 1.00 87.56 104 SER A C 1
ATOM 840 O O . SER A 1 104 ? -28.233 6.092 10.195 1.00 87.56 104 SER A O 1
ATOM 842 N N . GLN A 1 105 ? -29.651 5.597 11.874 1.00 87.50 105 GLN A N 1
ATOM 843 C CA . GLN A 1 105 ? -30.873 5.501 11.068 1.00 87.50 105 GLN A CA 1
ATOM 844 C C . GLN A 1 105 ? -31.278 6.833 10.411 1.00 87.50 105 GLN A C 1
ATOM 846 O O . GLN A 1 105 ? -31.869 6.828 9.337 1.00 87.50 105 GLN A O 1
ATOM 851 N N . ASP A 1 106 ? -30.922 7.957 11.039 1.00 89.56 106 ASP A N 1
ATOM 852 C CA . ASP A 1 106 ? -31.252 9.316 10.594 1.00 89.56 106 ASP A CA 1
ATOM 853 C C . ASP A 1 106 ? -30.062 9.979 9.872 1.00 89.56 106 ASP A C 1
ATOM 855 O O . ASP A 1 106 ? -30.137 11.113 9.399 1.00 89.56 106 ASP A O 1
ATOM 859 N N . SER A 1 107 ? -28.932 9.273 9.790 1.00 89.44 107 SER A N 1
ATOM 860 C CA . SER A 1 107 ? -27.703 9.766 9.187 1.00 89.44 107 SER A CA 1
ATOM 861 C C . SER A 1 107 ? -27.768 9.690 7.670 1.00 89.44 107 SER A C 1
ATOM 863 O O . SER A 1 107 ? -28.051 8.648 7.082 1.00 89.44 107 SER A O 1
ATOM 865 N N . ARG A 1 108 ? -27.351 10.768 7.004 1.00 88.06 108 ARG A N 1
ATOM 866 C CA . ARG A 1 108 ? -27.125 10.759 5.548 1.00 88.06 108 ARG A CA 1
ATOM 867 C C . ARG A 1 108 ? -25.925 9.897 5.119 1.00 88.06 108 ARG A C 1
ATOM 869 O O . ARG A 1 108 ? -25.687 9.723 3.922 1.00 88.06 108 ARG A O 1
ATOM 876 N N . PHE A 1 109 ? -25.130 9.392 6.068 1.00 87.00 109 PHE A N 1
ATOM 877 C CA . PHE A 1 109 ? -23.905 8.639 5.804 1.00 87.00 109 PHE A CA 1
ATOM 878 C C . PHE A 1 109 ? -24.114 7.122 5.903 1.00 87.00 109 PHE A C 1
ATOM 880 O O . PHE A 1 109 ? -24.063 6.532 6.983 1.00 87.00 109 PHE A O 1
ATOM 887 N N . GLY A 1 110 ? -24.233 6.470 4.742 1.00 83.19 110 GLY A N 1
ATOM 888 C CA . GLY A 1 110 ? -24.220 5.009 4.604 1.00 83.19 110 GLY A CA 1
ATOM 889 C C . GLY A 1 110 ? -22.814 4.413 4.722 1.00 83.19 110 GLY A C 1
ATOM 890 O O . GLY A 1 110 ? -22.276 3.891 3.744 1.00 83.19 110 GLY A O 1
ATOM 891 N N . VAL A 1 111 ? -22.193 4.530 5.899 1.00 85.56 111 VAL A N 1
ATOM 892 C CA . VAL A 1 111 ? -20.821 4.060 6.151 1.00 85.56 111 VAL A CA 1
ATOM 893 C C . VAL A 1 111 ? -20.715 2.551 5.928 1.00 85.56 111 VAL A C 1
ATOM 895 O O . VAL A 1 111 ? -21.437 1.768 6.537 1.00 85.56 111 VAL A O 1
ATOM 898 N N . SER A 1 112 ? -19.782 2.143 5.065 1.00 79.88 112 SER A N 1
ATOM 899 C CA . SER A 1 112 ? -19.589 0.732 4.710 1.00 79.88 112 SER A CA 1
ATOM 900 C C . SER A 1 112 ? -18.725 -0.024 5.720 1.00 79.88 112 SER A C 1
ATOM 902 O O . SER A 1 112 ? -17.958 0.567 6.490 1.00 79.88 112 SER A O 1
ATOM 904 N N . ASN A 1 113 ? -18.816 -1.352 5.672 1.00 80.88 113 ASN A N 1
ATOM 905 C CA . ASN A 1 113 ? -17.960 -2.242 6.446 1.00 80.88 113 ASN A CA 1
ATOM 906 C C . ASN A 1 113 ? -16.504 -2.193 5.960 1.00 80.88 113 ASN A C 1
ATOM 908 O O . ASN A 1 113 ? -16.220 -2.044 4.770 1.00 80.88 113 ASN A O 1
ATOM 912 N N . ALA A 1 114 ? -15.567 -2.347 6.895 1.00 75.31 114 ALA A N 1
ATOM 913 C CA . ALA A 1 114 ? -14.138 -2.449 6.609 1.00 75.31 114 ALA A CA 1
ATOM 914 C C . ALA A 1 114 ? -13.749 -3.800 5.979 1.00 75.31 114 ALA A C 1
ATOM 916 O O . ALA A 1 114 ? -12.733 -3.886 5.293 1.00 75.31 114 ALA A O 1
ATOM 917 N N . LYS A 1 115 ? -14.545 -4.851 6.212 1.00 80.69 115 LYS A N 1
ATOM 918 C CA . LYS A 1 115 ? -14.399 -6.176 5.596 1.00 80.69 115 LYS A CA 1
ATOM 919 C C . LYS A 1 115 ? -15.661 -6.492 4.791 1.00 80.69 115 LYS A C 1
ATOM 921 O O . LYS A 1 115 ? -16.755 -6.118 5.205 1.00 80.69 115 LYS A O 1
ATOM 926 N N . LEU A 1 116 ? -15.488 -7.158 3.654 1.00 83.19 116 LEU A N 1
ATOM 927 C CA . LEU A 1 116 ? -16.591 -7.677 2.845 1.00 83.19 116 LEU A CA 1
ATOM 928 C C . LEU A 1 116 ? -16.933 -9.095 3.308 1.00 83.19 116 LEU A C 1
ATOM 930 O O . LEU A 1 116 ? -16.040 -9.839 3.718 1.00 83.19 116 LEU A O 1
ATOM 934 N N . ASP A 1 117 ? -18.209 -9.461 3.243 1.00 84.12 117 ASP A N 1
ATOM 935 C CA . ASP A 1 117 ? -18.640 -10.840 3.485 1.00 84.12 117 ASP A CA 1
ATOM 936 C C . ASP A 1 117 ? -18.273 -11.771 2.302 1.00 84.12 117 ASP A C 1
ATOM 938 O O . ASP A 1 117 ? -17.889 -11.289 1.228 1.00 84.12 117 ASP A O 1
ATOM 942 N N . PRO A 1 118 ? -18.367 -13.107 2.457 1.00 87.62 118 PRO A N 1
ATOM 943 C CA . PRO A 1 118 ? -17.990 -14.048 1.400 1.00 87.62 118 PRO A CA 1
ATOM 944 C C . PRO A 1 118 ? -18.731 -13.856 0.066 1.00 87.62 118 PRO A C 1
ATOM 946 O O . PRO A 1 118 ? -18.115 -14.001 -0.990 1.00 87.62 118 PRO A O 1
ATOM 949 N N . ASN A 1 119 ? -20.017 -13.487 0.085 1.00 88.75 119 ASN A N 1
ATOM 950 C CA . ASN A 1 119 ? -20.803 -13.274 -1.134 1.00 88.75 119 ASN A CA 1
ATOM 951 C C . ASN A 1 119 ? -20.369 -11.986 -1.840 1.00 88.75 119 ASN A C 1
ATOM 953 O O . ASN A 1 119 ? -20.187 -11.965 -3.058 1.00 88.75 119 ASN A O 1
ATOM 957 N N . GLN A 1 120 ? -20.135 -10.923 -1.070 1.00 89.50 120 GLN A N 1
ATOM 958 C CA . GLN A 1 120 ? -19.586 -9.669 -1.578 1.00 89.50 120 GLN A CA 1
ATOM 959 C C . GLN A 1 120 ? -18.181 -9.854 -2.164 1.00 89.50 120 GLN A C 1
ATOM 961 O O . GLN A 1 120 ? -17.874 -9.275 -3.206 1.00 89.50 120 GLN A O 1
ATOM 966 N N . LEU A 1 121 ? -17.332 -10.668 -1.529 1.00 92.69 121 LEU A N 1
ATOM 967 C CA . LEU A 1 121 ? -16.004 -11.010 -2.044 1.00 92.69 121 LEU A CA 1
ATOM 968 C C . LEU A 1 121 ? -16.088 -11.811 -3.343 1.00 92.69 121 LEU A C 1
ATOM 970 O O . LEU A 1 121 ? -15.374 -11.487 -4.292 1.00 92.69 121 LEU A O 1
ATOM 974 N N . ALA A 1 122 ? -16.964 -12.815 -3.413 1.00 92.19 122 ALA A N 1
ATOM 975 C CA . ALA A 1 122 ? -17.173 -13.602 -4.625 1.00 92.19 122 ALA A CA 1
ATOM 976 C C . ALA A 1 122 ? -17.645 -12.720 -5.792 1.00 92.19 122 ALA A C 1
ATOM 978 O O . ALA A 1 122 ? -17.071 -12.783 -6.880 1.00 92.19 122 ALA A O 1
ATOM 979 N N . PHE A 1 123 ? -18.614 -11.835 -5.541 1.00 93.56 123 PHE A N 1
ATOM 980 C CA . PHE A 1 123 ? -19.100 -10.873 -6.529 1.00 93.56 123 PHE A CA 1
ATOM 981 C C . PHE A 1 123 ? -18.019 -9.873 -6.957 1.00 93.56 123 PHE A C 1
ATOM 983 O O . PHE A 1 123 ? -17.838 -9.610 -8.143 1.00 93.56 123 PHE A O 1
ATOM 990 N N . LEU A 1 124 ? -17.251 -9.325 -6.009 1.00 94.31 124 LEU A N 1
ATOM 991 C CA . LEU A 1 124 ? -16.144 -8.423 -6.329 1.00 94.31 124 LEU A CA 1
ATOM 992 C C . LEU A 1 124 ? -15.086 -9.127 -7.188 1.00 94.31 124 LEU A C 1
ATOM 994 O O . LEU A 1 124 ? -14.580 -8.544 -8.144 1.00 94.31 124 LEU A O 1
ATOM 998 N N . ASN A 1 125 ? -14.772 -10.381 -6.866 1.00 95.88 125 ASN A N 1
ATOM 999 C CA . ASN A 1 125 ? -13.811 -11.186 -7.604 1.00 95.88 125 ASN A CA 1
ATOM 1000 C C . ASN A 1 125 ? -14.283 -11.487 -9.036 1.00 95.88 125 ASN A C 1
ATOM 1002 O O . ASN A 1 125 ? -13.481 -11.403 -9.965 1.00 95.88 125 ASN A O 1
ATOM 1006 N N . SER A 1 126 ? -15.573 -11.784 -9.236 1.00 95.44 126 SER A N 1
ATOM 1007 C CA . SER A 1 126 ? -16.130 -12.068 -10.568 1.00 95.44 126 SER A CA 1
ATOM 1008 C C . SER A 1 126 ? -16.147 -10.849 -11.496 1.00 95.44 126 SER A C 1
ATOM 1010 O O . SER A 1 126 ? -16.303 -11.000 -12.704 1.00 95.44 126 SER A O 1
ATOM 1012 N N . GLN A 1 127 ? -15.989 -9.637 -10.956 1.00 95.56 127 GLN A N 1
ATOM 1013 C CA . GLN A 1 127 ? -15.875 -8.406 -11.745 1.00 95.56 127 GLN A CA 1
ATOM 1014 C C . GLN A 1 127 ? -14.462 -8.157 -12.294 1.00 95.56 127 GLN A C 1
ATOM 1016 O O . GLN A 1 127 ? -14.292 -7.265 -13.127 1.00 95.56 127 GLN A O 1
ATOM 1021 N N . LEU A 1 128 ? -13.451 -8.893 -11.822 1.00 97.06 128 LEU A N 1
ATOM 1022 C CA . LEU A 1 128 ? -12.066 -8.704 -12.244 1.00 97.06 128 LEU A CA 1
ATOM 1023 C C . LEU A 1 128 ? -11.808 -9.404 -13.576 1.00 97.06 128 LEU A C 1
ATOM 1025 O O . LEU A 1 128 ? -12.021 -10.606 -13.717 1.00 97.06 128 LEU A O 1
ATOM 1029 N N . LYS A 1 129 ? -11.298 -8.643 -14.540 1.00 97.12 129 LYS A N 1
ATOM 1030 C CA . LYS A 1 129 ? -10.901 -9.115 -15.869 1.00 97.12 129 LYS A CA 1
ATOM 1031 C C . LYS A 1 129 ? -9.381 -9.011 -16.033 1.00 97.12 129 LYS A C 1
ATOM 1033 O O . LYS A 1 129 ? -8.747 -8.280 -15.265 1.00 97.12 129 LYS A O 1
ATOM 1038 N N . PRO A 1 130 ? -8.773 -9.707 -17.013 1.00 96.88 130 PRO A N 1
ATOM 1039 C CA . PRO A 1 130 ? -7.394 -9.429 -17.412 1.00 96.88 130 PRO A CA 1
ATOM 1040 C C . PRO A 1 130 ? -7.177 -7.925 -17.615 1.00 96.88 130 PRO A C 1
ATOM 1042 O O . PRO A 1 130 ? -8.109 -7.226 -18.018 1.00 96.88 130 PRO A O 1
ATOM 1045 N N . TYR A 1 131 ? -5.980 -7.430 -17.294 1.00 96.69 131 TYR A N 1
ATOM 1046 C CA . TYR A 1 131 ? -5.661 -6.013 -17.447 1.00 96.69 131 TYR A CA 1
ATOM 1047 C C . TYR A 1 131 ? -5.916 -5.539 -18.887 1.00 96.69 131 TYR A C 1
ATOM 1049 O O . TYR A 1 131 ? -5.530 -6.195 -19.853 1.00 96.69 131 TYR A O 1
ATOM 1057 N N . GLN A 1 132 ? -6.593 -4.401 -19.003 1.00 91.56 132 GLN A N 1
ATOM 1058 C CA . GLN A 1 132 ? -6.969 -3.737 -20.245 1.00 91.56 132 GLN A CA 1
ATOM 1059 C C . GLN A 1 132 ? -6.798 -2.225 -20.090 1.00 91.56 132 GLN A C 1
ATOM 1061 O O . GLN A 1 132 ? -7.180 -1.655 -19.062 1.00 91.56 132 GLN A O 1
ATOM 1066 N N . GLY A 1 133 ? -6.314 -1.579 -21.150 1.00 89.19 133 GLY A N 1
ATOM 1067 C CA . GLY A 1 133 ? -6.064 -0.140 -21.207 1.00 89.19 133 GLY A CA 1
ATOM 1068 C C . GLY A 1 133 ? -4.574 0.195 -21.197 1.00 89.19 133 GLY A C 1
ATOM 1069 O O . GLY A 1 133 ? -3.731 -0.675 -21.391 1.00 89.19 133 GLY A O 1
ATOM 1070 N N . ASP A 1 134 ? -4.267 1.471 -20.975 1.00 91.25 134 ASP A N 1
ATOM 1071 C CA . ASP A 1 134 ? -2.917 2.038 -21.093 1.00 91.25 134 ASP A CA 1
ATOM 1072 C C . ASP A 1 134 ? -2.406 2.677 -19.789 1.00 91.25 134 ASP A C 1
ATOM 1074 O O . ASP A 1 134 ? -1.376 3.346 -19.775 1.00 91.25 134 ASP A O 1
ATOM 1078 N N . PHE A 1 135 ? -3.118 2.494 -18.674 1.00 93.81 135 PHE A N 1
ATOM 1079 C CA . PHE A 1 135 ? -2.813 3.147 -17.397 1.00 93.81 135 PHE A CA 1
ATOM 1080 C C . PHE A 1 135 ? -1.399 2.838 -16.874 1.00 93.81 135 PHE A C 1
ATOM 1082 O O . PHE A 1 135 ? -0.743 3.724 -16.319 1.00 93.81 135 PHE A O 1
ATOM 1089 N N . LEU A 1 136 ? -0.951 1.586 -17.014 1.00 96.31 136 LEU A N 1
ATOM 1090 C CA . LEU A 1 136 ? 0.386 1.132 -16.618 1.00 96.31 136 LEU A CA 1
ATOM 1091 C C . LEU A 1 136 ? 1.446 1.538 -17.653 1.00 96.31 136 LEU A C 1
ATOM 1093 O O . LEU A 1 136 ? 2.534 1.953 -17.268 1.00 96.31 136 LEU A O 1
ATOM 1097 N N . GLN A 1 137 ? 1.107 1.533 -18.945 1.00 94.50 137 GLN A N 1
ATOM 1098 C CA . GLN A 1 137 ? 1.985 1.993 -20.028 1.00 94.50 137 GLN A CA 1
ATOM 1099 C C . GLN A 1 137 ? 2.278 3.493 -19.923 1.00 94.50 137 GLN A C 1
ATOM 1101 O O . GLN A 1 137 ? 3.425 3.908 -20.051 1.00 94.50 137 GLN A O 1
ATOM 1106 N N . LYS A 1 138 ? 1.274 4.309 -19.581 1.00 91.56 138 LYS A N 1
ATOM 1107 C CA . LYS A 1 138 ? 1.451 5.732 -19.236 1.00 91.56 138 LYS A CA 1
ATOM 1108 C C . LYS A 1 138 ? 2.362 5.938 -18.025 1.00 91.56 138 LYS A C 1
ATOM 1110 O O . LYS A 1 138 ? 2.936 7.006 -17.868 1.00 91.56 138 LYS A O 1
ATOM 1115 N N . ARG A 1 139 ? 2.509 4.910 -17.185 1.00 93.56 139 ARG A N 1
ATOM 1116 C CA . ARG A 1 139 ? 3.463 4.852 -16.071 1.00 93.56 139 ARG A CA 1
ATOM 1117 C C . ARG A 1 139 ? 4.799 4.214 -16.439 1.00 93.56 139 ARG A C 1
ATOM 1119 O O . ARG A 1 139 ? 5.621 4.015 -15.554 1.00 93.56 139 ARG A O 1
ATOM 1126 N N . GLY A 1 140 ? 5.054 3.974 -17.722 1.00 95.12 140 GLY A N 1
ATOM 1127 C CA . GLY A 1 140 ? 6.329 3.462 -18.217 1.00 95.12 140 GLY A CA 1
ATOM 1128 C C . GLY A 1 140 ? 6.493 1.952 -18.058 1.00 95.12 140 GLY A C 1
ATOM 1129 O O . GLY A 1 140 ? 7.508 1.410 -18.485 1.00 95.12 140 GLY A O 1
ATOM 1130 N N . ILE A 1 141 ? 5.510 1.257 -17.478 1.00 97.88 141 ILE A N 1
ATOM 1131 C CA . ILE A 1 141 ? 5.564 -0.193 -17.290 1.00 97.88 141 ILE A CA 1
ATOM 1132 C C . ILE A 1 141 ? 5.254 -0.868 -18.629 1.00 97.88 141 ILE A C 1
ATOM 1134 O O . ILE A 1 141 ? 4.164 -0.711 -19.189 1.00 97.88 141 ILE A O 1
ATOM 1138 N N . THR A 1 142 ? 6.229 -1.609 -19.147 1.00 96.88 142 THR A N 1
ATOM 1139 C CA . THR A 1 142 ? 6.188 -2.222 -20.475 1.00 96.88 142 THR A CA 1
ATOM 1140 C C . THR A 1 142 ? 5.339 -3.485 -20.499 1.00 96.88 142 THR A C 1
ATOM 1142 O O . THR A 1 142 ? 5.067 -4.116 -19.474 1.00 96.88 142 THR A O 1
ATOM 1145 N N . GLN A 1 143 ? 4.935 -3.888 -21.706 1.00 95.69 143 GLN A N 1
ATOM 1146 C CA . GLN A 1 143 ? 4.249 -5.161 -21.890 1.00 95.69 143 GLN A CA 1
ATOM 1147 C C . GLN A 1 143 ? 5.139 -6.343 -21.488 1.00 95.69 143 GLN A C 1
ATOM 1149 O O . GLN A 1 143 ? 4.619 -7.259 -20.863 1.00 95.69 143 GLN A O 1
ATOM 1154 N N . ASP A 1 144 ? 6.450 -6.281 -21.744 1.00 96.62 144 ASP A N 1
ATOM 1155 C CA . ASP A 1 144 ? 7.415 -7.313 -21.341 1.00 96.62 144 ASP A CA 1
ATOM 1156 C C . ASP A 1 144 ? 7.382 -7.546 -19.830 1.00 96.62 144 ASP A C 1
ATOM 1158 O O . ASP A 1 144 ? 7.228 -8.685 -19.377 1.00 96.62 144 ASP A O 1
ATOM 1162 N N . THR A 1 145 ? 7.398 -6.461 -19.047 1.00 98.06 145 THR A N 1
ATOM 1163 C CA . THR A 1 145 ? 7.214 -6.519 -17.594 1.00 9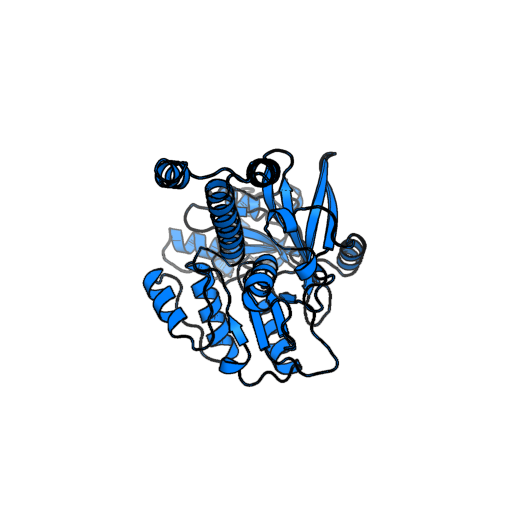8.06 145 THR A CA 1
ATOM 1164 C C . THR A 1 145 ? 5.887 -7.183 -17.242 1.00 98.06 145 THR A C 1
ATOM 1166 O O . THR A 1 145 ? 5.871 -8.134 -16.463 1.00 98.06 145 THR A O 1
ATOM 1169 N N . LEU A 1 146 ? 4.773 -6.754 -17.842 1.00 97.81 146 LEU A N 1
ATOM 1170 C CA . LEU A 1 146 ? 3.440 -7.298 -17.547 1.00 97.81 146 LEU A CA 1
ATOM 1171 C C . LEU A 1 146 ? 3.238 -8.745 -18.013 1.00 97.81 146 LEU A C 1
ATOM 1173 O O . LEU A 1 146 ? 2.389 -9.436 -17.454 1.00 97.81 146 LEU A O 1
ATOM 1177 N N . SER A 1 147 ? 3.980 -9.212 -19.015 1.00 96.50 147 SER A N 1
ATOM 1178 C CA . SER A 1 147 ? 3.969 -10.604 -19.477 1.00 96.50 147 SER A CA 1
ATOM 1179 C C . SER A 1 147 ? 5.005 -11.486 -18.786 1.00 96.50 147 SER A C 1
ATOM 1181 O O . SER A 1 147 ? 4.974 -12.702 -18.972 1.00 96.50 147 SER A O 1
ATOM 1183 N N . SER A 1 148 ? 5.893 -10.908 -17.972 1.00 97.38 148 SER A N 1
ATOM 1184 C CA . SER A 1 148 ? 6.939 -11.653 -17.272 1.00 97.38 148 SER A CA 1
ATOM 1185 C C . SER A 1 148 ? 6.363 -12.742 -16.350 1.00 97.38 148 SER A C 1
ATOM 1187 O O . SER A 1 148 ? 5.238 -12.615 -15.841 1.00 97.38 148 SER A O 1
ATOM 1189 N N . PRO A 1 149 ? 7.143 -13.796 -16.042 1.00 96.19 149 PRO A N 1
ATOM 1190 C CA . PRO A 1 149 ? 6.748 -14.798 -15.052 1.00 96.19 149 PRO A CA 1
ATOM 1191 C C . PRO A 1 149 ? 6.369 -14.198 -13.689 1.00 96.19 149 PRO A C 1
ATOM 1193 O O . PRO A 1 149 ? 5.512 -14.753 -13.003 1.00 96.19 149 PRO A O 1
ATOM 1196 N N . VAL A 1 150 ? 6.949 -13.046 -13.329 1.00 98.00 150 VAL A N 1
ATOM 1197 C CA . VAL A 1 150 ? 6.744 -12.362 -12.044 1.00 98.00 150 VAL A CA 1
ATOM 1198 C C . VAL A 1 150 ? 5.440 -11.554 -12.026 1.00 98.00 150 VAL A C 1
ATOM 1200 O O . VAL A 1 150 ? 4.682 -11.641 -11.060 1.00 98.00 150 VAL A O 1
ATOM 1203 N N . PHE A 1 151 ? 5.122 -10.804 -13.088 1.00 98.19 151 PHE A N 1
ATOM 1204 C CA . PHE A 1 151 ? 3.980 -9.870 -13.089 1.00 98.19 151 PHE A CA 1
ATOM 1205 C C . PHE A 1 151 ? 2.779 -10.291 -13.942 1.00 98.19 151 PHE A C 1
ATOM 1207 O O . PHE A 1 151 ? 1.720 -9.658 -13.853 1.00 98.19 151 PHE A O 1
ATOM 1214 N N . SER A 1 152 ? 2.877 -11.389 -14.698 1.00 97.19 152 SER A N 1
ATOM 1215 C CA . SER A 1 152 ? 1.758 -11.897 -15.499 1.00 97.19 152 SER A CA 1
ATOM 1216 C C . SER A 1 152 ? 0.486 -12.077 -14.668 1.00 97.19 152 SER A C 1
ATOM 1218 O O . SER A 1 152 ? 0.433 -12.853 -13.717 1.00 97.19 152 SER A O 1
ATOM 1220 N N . GLY A 1 153 ? -0.583 -11.362 -15.024 1.00 96.88 153 GLY A N 1
ATOM 1221 C CA . GLY A 1 153 ? -1.883 -11.448 -14.346 1.00 96.88 153 GLY A CA 1
ATOM 1222 C C . GLY A 1 153 ? -1.923 -10.919 -12.903 1.00 96.88 153 GLY A C 1
ATOM 1223 O O . GLY A 1 153 ? -2.917 -11.155 -12.216 1.00 96.88 153 GLY A O 1
ATOM 1224 N N . VAL A 1 154 ? -0.882 -10.220 -12.433 1.00 98.25 154 VAL A N 1
ATOM 1225 C CA . VAL A 1 154 ? -0.891 -9.527 -11.128 1.00 98.25 154 VAL A CA 1
ATOM 1226 C C . VAL A 1 154 ? -1.841 -8.330 -11.165 1.00 98.25 154 VAL A C 1
ATOM 1228 O O . VAL A 1 154 ? -2.633 -8.119 -10.243 1.00 98.25 154 VAL A O 1
ATOM 1231 N N . PHE A 1 155 ? -1.802 -7.579 -12.266 1.00 98.50 155 PHE A N 1
ATOM 1232 C CA . PHE A 1 155 ? -2.735 -6.495 -12.540 1.00 98.50 155 PHE A CA 1
ATOM 1233 C C . PHE A 1 155 ? -3.969 -7.014 -13.282 1.00 98.50 155 PHE A C 1
ATOM 1235 O O . PHE A 1 155 ? -3.891 -7.852 -14.181 1.00 98.50 155 PHE A O 1
ATOM 1242 N N . THR A 1 156 ? -5.123 -6.481 -12.904 1.00 98.12 156 THR A N 1
ATOM 1243 C CA . THR A 1 156 ? -6.439 -6.780 -13.481 1.00 98.12 156 THR A CA 1
ATOM 1244 C C . THR A 1 156 ? -7.172 -5.481 -13.788 1.00 98.12 156 THR A C 1
ATOM 1246 O O . THR A 1 156 ? -6.757 -4.415 -13.337 1.00 98.12 156 THR A O 1
ATOM 1249 N N . SER A 1 157 ? -8.267 -5.558 -14.534 1.00 97.06 157 SER A N 1
ATOM 1250 C CA . SER A 1 157 ? -9.149 -4.420 -14.789 1.00 97.06 157 SER A CA 1
ATOM 1251 C C . SER A 1 157 ? -10.528 -4.666 -14.196 1.00 97.06 157 SER A C 1
ATOM 1253 O O . SER A 1 157 ? -11.045 -5.786 -14.230 1.00 97.06 157 SER A O 1
ATOM 1255 N N . ARG A 1 158 ? -11.135 -3.608 -13.657 1.00 95.19 158 ARG A N 1
ATOM 1256 C CA . ARG A 1 158 ? -12.509 -3.620 -13.156 1.00 95.19 158 ARG A CA 1
ATOM 1257 C C . ARG A 1 158 ? -13.273 -2.431 -13.704 1.00 95.19 158 ARG A C 1
ATOM 1259 O O . ARG A 1 158 ? -12.928 -1.282 -13.433 1.00 95.19 158 ARG A O 1
ATOM 1266 N N . GLU A 1 159 ? -14.371 -2.732 -14.382 1.00 92.00 159 GLU A N 1
ATOM 1267 C CA . GLU A 1 159 ? -15.349 -1.726 -14.761 1.00 92.00 159 GLU A CA 1
ATOM 1268 C C . GLU A 1 159 ? -16.221 -1.372 -13.549 1.00 92.00 159 GLU A C 1
ATOM 1270 O O . GLU A 1 159 ? -16.864 -2.232 -12.944 1.00 92.00 159 GLU A O 1
ATOM 1275 N N . HIS A 1 160 ? -16.241 -0.098 -13.176 1.00 85.00 160 HIS A N 1
ATOM 1276 C CA . HIS A 1 160 ? -17.100 0.432 -12.130 1.00 85.00 160 HIS A CA 1
ATOM 1277 C C . HIS A 1 160 ? -18.026 1.488 -12.721 1.00 85.00 160 HIS A C 1
ATOM 1279 O O . HIS A 1 160 ? -17.566 2.453 -13.323 1.00 85.00 160 HIS A O 1
ATOM 1285 N N . ARG A 1 161 ? -19.337 1.311 -12.539 1.00 83.88 161 ARG A N 1
ATOM 1286 C CA . ARG A 1 161 ? -20.345 2.273 -12.987 1.00 83.88 161 ARG A CA 1
ATOM 1287 C C . ARG A 1 161 ? -20.831 3.098 -11.809 1.00 83.88 161 ARG A C 1
ATOM 1289 O O . ARG A 1 161 ? -21.247 2.530 -10.800 1.00 83.88 161 ARG A O 1
ATOM 1296 N N . LYS A 1 162 ? -20.774 4.418 -11.944 1.00 77.31 162 LYS A N 1
ATOM 1297 C CA . LYS A 1 162 ? -21.256 5.362 -10.935 1.00 77.31 162 LYS A CA 1
ATOM 1298 C C . LYS A 1 162 ? -21.797 6.609 -11.624 1.00 77.31 162 LYS A C 1
ATOM 1300 O O . LYS A 1 162 ? -21.118 7.162 -12.481 1.00 77.31 162 LYS A O 1
ATOM 1305 N N . ASP A 1 163 ? -23.011 7.021 -11.264 1.00 78.00 163 ASP A N 1
ATOM 1306 C CA . ASP A 1 163 ? -23.666 8.236 -11.775 1.00 78.00 163 ASP A CA 1
ATOM 1307 C C . ASP A 1 163 ? -23.674 8.318 -13.318 1.00 78.00 163 ASP A C 1
ATOM 1309 O O . ASP A 1 163 ? -23.354 9.342 -13.914 1.00 78.00 163 ASP A O 1
ATOM 1313 N N . GLY A 1 164 ? -23.960 7.189 -13.982 1.00 76.50 164 GLY A N 1
ATOM 1314 C CA . GLY A 1 164 ? -23.961 7.071 -15.448 1.00 76.50 164 GLY A CA 1
ATOM 1315 C C . GLY A 1 164 ? -22.574 7.017 -16.105 1.00 76.50 164 GLY A C 1
ATOM 1316 O O . GLY A 1 164 ? -22.481 6.733 -17.297 1.00 76.50 164 GLY A O 1
ATOM 1317 N N . LYS A 1 165 ? -21.489 7.222 -15.348 1.00 81.00 165 LYS A N 1
ATOM 1318 C CA . LYS A 1 165 ? -20.108 7.129 -15.834 1.00 81.00 165 LYS A CA 1
ATOM 1319 C C . LYS A 1 165 ? -19.538 5.729 -15.650 1.00 81.00 165 LYS A C 1
ATOM 1321 O O . LYS A 1 165 ? -19.853 5.032 -14.684 1.00 81.00 165 LYS A O 1
ATOM 1326 N N . VAL A 1 166 ? -18.658 5.349 -16.570 1.00 84.00 166 VAL A N 1
ATOM 1327 C CA . VAL A 1 166 ? -17.931 4.079 -16.558 1.00 84.00 166 VAL A CA 1
ATOM 1328 C C . VAL A 1 166 ? -16.460 4.359 -16.264 1.00 84.00 166 VAL A C 1
ATOM 1330 O O . VAL A 1 166 ? -15.812 5.118 -16.978 1.00 84.00 166 VAL A O 1
ATOM 1333 N N . TYR A 1 167 ? -15.939 3.739 -15.213 1.00 86.06 167 TYR A N 1
ATOM 1334 C CA . TYR A 1 167 ? -14.545 3.828 -14.797 1.00 86.06 167 TYR A CA 1
ATOM 1335 C C . TYR A 1 167 ? -13.879 2.475 -15.041 1.00 86.06 167 TYR A C 1
ATOM 1337 O O . TYR A 1 167 ? -14.357 1.465 -14.526 1.00 86.06 167 TYR A O 1
ATOM 1345 N N . ASN A 1 168 ? -12.783 2.441 -15.798 1.00 90.31 168 ASN A N 1
ATOM 1346 C CA . ASN A 1 168 ? -11.965 1.239 -15.951 1.00 90.31 168 ASN A CA 1
ATOM 1347 C C . ASN A 1 168 ? -10.744 1.342 -15.032 1.00 90.31 168 ASN A C 1
ATOM 1349 O O . ASN A 1 168 ? -9.758 2.000 -15.364 1.00 90.31 168 ASN A O 1
ATOM 1353 N N . ASN A 1 169 ? -10.840 0.738 -13.850 1.00 94.62 169 ASN A N 1
ATOM 1354 C CA . ASN A 1 169 ? -9.794 0.815 -12.839 1.00 94.62 169 ASN A CA 1
ATOM 1355 C C . ASN A 1 169 ? -8.807 -0.345 -12.987 1.00 94.62 169 ASN A C 1
ATOM 1357 O O . ASN A 1 169 ? -9.210 -1.509 -13.049 1.00 94.62 169 ASN A O 1
ATOM 1361 N N . THR A 1 170 ? -7.517 -0.033 -12.920 1.00 96.94 170 THR A N 1
ATOM 1362 C CA . THR A 1 170 ? -6.443 -1.008 -12.722 1.00 96.94 170 THR A CA 1
ATOM 1363 C C . THR A 1 170 ? -6.491 -1.509 -11.286 1.00 96.94 170 THR A C 1
ATOM 1365 O O . THR A 1 170 ? -6.462 -0.714 -10.347 1.00 96.94 170 THR A O 1
ATOM 1368 N N . CYS A 1 171 ? -6.570 -2.820 -11.101 1.00 97.88 171 CYS A N 1
ATOM 1369 C CA . CYS A 1 171 ? -6.780 -3.463 -9.813 1.00 97.88 171 CYS A CA 1
ATOM 1370 C C . CYS A 1 171 ? -5.680 -4.477 -9.494 1.00 97.88 171 CYS A C 1
ATOM 1372 O O . CYS A 1 171 ? -5.241 -5.226 -10.368 1.00 97.88 171 CYS A O 1
ATOM 1374 N N . THR A 1 172 ? -5.318 -4.568 -8.219 1.00 98.31 172 THR A N 1
ATOM 1375 C CA . THR A 1 172 ? -4.502 -5.646 -7.651 1.00 98.31 172 THR A CA 1
ATOM 1376 C C . THR A 1 172 ? -5.267 -6.346 -6.532 1.00 98.31 172 THR A C 1
ATOM 1378 O O . THR A 1 172 ? -6.111 -5.751 -5.855 1.00 98.31 172 THR A O 1
ATOM 1381 N N . ARG A 1 173 ? -5.028 -7.650 -6.370 1.00 98.25 173 ARG A N 1
ATOM 1382 C CA . ARG A 1 173 ? -5.767 -8.509 -5.433 1.00 98.25 173 ARG A CA 1
ATOM 1383 C C . ARG A 1 173 ? -5.143 -8.433 -4.043 1.00 98.25 173 ARG A C 1
ATOM 1385 O O . ARG A 1 173 ? -3.983 -8.791 -3.877 1.00 98.25 173 ARG A O 1
ATOM 1392 N N . LEU A 1 174 ? -5.935 -8.029 -3.053 1.00 98.19 174 LEU A N 1
ATOM 1393 C CA . LEU A 1 174 ? -5.573 -8.134 -1.643 1.00 98.19 174 LEU A CA 1
ATOM 1394 C C . LEU A 1 174 ? -5.839 -9.564 -1.174 1.00 98.19 174 LEU A C 1
ATOM 1396 O O . LEU A 1 174 ? -6.944 -10.085 -1.365 1.00 98.19 174 LEU A O 1
ATOM 1400 N N . ILE A 1 175 ? -4.836 -10.192 -0.570 1.00 97.25 175 ILE A N 1
ATOM 1401 C CA . ILE A 1 175 ? -4.899 -11.571 -0.092 1.00 97.25 175 ILE A CA 1
ATOM 1402 C C . ILE A 1 175 ? -4.375 -11.708 1.335 1.00 97.25 175 ILE A C 1
ATOM 1404 O O . ILE A 1 175 ? -3.528 -10.936 1.785 1.00 97.25 175 ILE A O 1
ATOM 1408 N N . ASN A 1 176 ? -4.852 -12.741 2.023 1.00 95.00 176 ASN A N 1
ATOM 1409 C CA . ASN A 1 176 ? -4.289 -13.221 3.282 1.00 95.00 176 ASN A CA 1
ATOM 1410 C C . ASN A 1 176 ? -4.373 -14.758 3.349 1.00 95.00 176 ASN A C 1
ATOM 1412 O O . ASN A 1 176 ? -4.604 -15.418 2.333 1.00 95.00 176 ASN A O 1
ATOM 1416 N N . GLN A 1 177 ? -4.200 -15.351 4.532 1.00 92.25 177 GLN A N 1
ATOM 1417 C CA . GLN A 1 177 ? -4.278 -16.802 4.737 1.00 92.25 177 GLN A CA 1
ATOM 1418 C C . GLN A 1 177 ? -5.625 -17.430 4.337 1.00 92.25 177 GLN A C 1
ATOM 1420 O O . GLN A 1 177 ? -5.670 -18.630 4.082 1.00 92.25 177 GLN A O 1
ATOM 1425 N N . ASN A 1 178 ? -6.692 -16.629 4.248 1.00 90.75 178 ASN A N 1
ATOM 1426 C CA . ASN A 1 178 ? -8.031 -17.043 3.825 1.00 90.75 178 ASN A CA 1
ATOM 1427 C C . ASN A 1 178 ? -8.280 -16.801 2.321 1.00 90.75 178 ASN A C 1
ATOM 1429 O O . ASN A 1 178 ? -9.412 -16.911 1.855 1.00 90.75 178 ASN A O 1
ATOM 1433 N N . GLY A 1 179 ? -7.250 -16.445 1.547 1.00 94.94 179 GLY A N 1
ATOM 1434 C CA . GLY A 1 179 ? -7.356 -16.197 0.110 1.00 94.94 179 GLY A CA 1
ATOM 1435 C C . GLY A 1 179 ? -7.719 -14.750 -0.218 1.00 94.94 179 GLY A C 1
ATOM 1436 O O . GLY A 1 179 ? -7.190 -13.825 0.389 1.00 94.94 179 GLY A O 1
ATOM 1437 N N . PHE A 1 180 ? -8.586 -14.539 -1.212 1.00 96.75 180 PHE A N 1
ATOM 1438 C CA . PHE A 1 180 ? -8.968 -13.210 -1.705 1.00 96.75 180 PHE A CA 1
ATOM 1439 C C . PHE A 1 180 ? -9.783 -12.425 -0.672 1.00 96.75 180 PHE A C 1
ATOM 1441 O O . PHE A 1 180 ? -10.811 -12.900 -0.200 1.00 96.75 180 PHE A O 1
ATOM 1448 N N . GLN A 1 181 ? -9.338 -11.211 -0.355 1.00 95.44 181 GLN A N 1
ATOM 1449 C CA . GLN A 1 181 ? -9.923 -10.355 0.683 1.00 95.44 181 GLN A CA 1
ATOM 1450 C C . GLN A 1 181 ? -10.399 -8.995 0.165 1.00 95.44 181 GLN A C 1
ATOM 1452 O O . GLN A 1 181 ? -10.999 -8.216 0.913 1.00 95.44 181 GLN A O 1
ATOM 1457 N N . GLY A 1 182 ? -10.138 -8.690 -1.105 1.00 95.88 182 GLY A N 1
ATOM 1458 C CA . GLY A 1 182 ? -10.509 -7.422 -1.707 1.00 95.88 182 GLY A CA 1
ATOM 1459 C C . GLY A 1 182 ? -9.586 -7.006 -2.839 1.00 95.88 182 GLY A C 1
ATOM 1460 O O . GLY A 1 182 ? -8.769 -7.783 -3.330 1.00 95.88 182 GLY A O 1
ATOM 1461 N N . ILE A 1 183 ? -9.699 -5.742 -3.230 1.00 97.25 183 ILE A N 1
ATOM 1462 C CA . ILE A 1 183 ? -8.851 -5.122 -4.240 1.00 97.25 183 ILE A CA 1
ATOM 1463 C C . ILE A 1 183 ? -8.304 -3.780 -3.779 1.00 97.25 183 ILE A C 1
ATOM 1465 O O . ILE A 1 183 ? -8.994 -2.995 -3.120 1.00 97.25 183 ILE A O 1
ATOM 1469 N N . SER A 1 184 ? -7.082 -3.499 -4.216 1.00 96.31 184 SER A N 1
ATOM 1470 C CA . SER A 1 184 ? -6.593 -2.138 -4.384 1.00 96.31 184 SER A CA 1
ATOM 1471 C C . SER A 1 184 ? -6.837 -1.715 -5.824 1.00 96.31 184 SER A C 1
ATOM 1473 O O . SER A 1 184 ? -6.657 -2.511 -6.740 1.00 96.31 184 SER A O 1
ATOM 1475 N N . GLN A 1 185 ? -7.297 -0.486 -6.029 1.00 94.69 185 GLN A N 1
ATOM 1476 C CA . GLN A 1 185 ? -7.642 0.034 -7.347 1.00 94.69 185 GLN A CA 1
ATOM 1477 C C . GLN A 1 185 ? -7.028 1.411 -7.578 1.00 94.69 185 GLN A C 1
ATOM 1479 O O . GLN A 1 185 ? -6.906 2.240 -6.666 1.00 94.69 185 GLN A O 1
ATOM 1484 N N . ARG A 1 186 ? -6.624 1.628 -8.826 1.00 94.00 186 ARG A N 1
ATOM 1485 C CA . ARG A 1 186 ? -6.085 2.870 -9.361 1.00 94.00 186 ARG A CA 1
ATOM 1486 C C . ARG A 1 186 ? -6.787 3.197 -10.670 1.00 94.00 186 ARG A C 1
ATOM 1488 O O . ARG A 1 186 ? -7.172 2.303 -11.416 1.00 94.00 186 ARG A O 1
ATOM 1495 N N . GLY A 1 187 ? -6.946 4.476 -10.951 1.00 90.00 187 GLY A N 1
ATOM 1496 C CA . GLY A 1 187 ? -7.539 4.930 -12.201 1.00 90.00 187 GLY A CA 1
ATOM 1497 C C . GLY A 1 187 ? -7.320 6.416 -12.402 1.00 90.00 187 GLY A C 1
ATOM 1498 O O . GLY A 1 187 ? -6.636 7.065 -11.610 1.00 90.00 187 GLY A O 1
ATOM 1499 N N . ILE A 1 188 ? -7.921 6.952 -13.454 1.00 85.50 188 ILE A N 1
ATOM 1500 C CA . ILE A 1 188 ? -7.993 8.388 -13.705 1.00 85.50 188 ILE A CA 1
ATOM 1501 C C . ILE A 1 188 ? -9.464 8.772 -13.669 1.00 85.50 188 ILE A C 1
ATOM 1503 O O . ILE A 1 188 ? -10.305 8.103 -14.269 1.00 85.50 188 ILE A O 1
ATOM 1507 N N . ARG A 1 189 ? -9.779 9.830 -12.929 1.00 80.50 189 ARG A N 1
ATOM 1508 C CA . ARG A 1 189 ? -11.119 10.399 -12.882 1.00 80.50 189 ARG A CA 1
ATOM 1509 C C . ARG A 1 189 ? -11.395 11.147 -14.188 1.00 80.50 189 ARG A C 1
ATOM 1511 O O . ARG A 1 189 ? -10.666 12.092 -14.485 1.00 80.50 189 ARG A O 1
ATOM 1518 N N . PRO A 1 190 ? -12.426 10.771 -14.965 1.00 77.12 190 PRO A N 1
ATOM 1519 C CA . PRO A 1 190 ? -12.735 11.445 -16.223 1.00 77.12 190 PRO A CA 1
ATOM 1520 C C . PRO A 1 190 ? -13.116 12.918 -16.040 1.00 77.12 190 PRO A C 1
ATOM 1522 O O . PRO A 1 190 ? -12.900 13.713 -16.942 1.00 77.12 190 PRO A O 1
ATOM 1525 N N . GLU A 1 191 ? -13.688 13.287 -14.889 1.00 78.25 191 GLU A N 1
ATOM 1526 C CA . GLU A 1 191 ? -14.113 14.664 -14.603 1.00 78.25 191 GLU A CA 1
ATOM 1527 C C . GLU A 1 191 ? -12.977 15.687 -14.524 1.00 78.25 191 GLU A C 1
ATOM 1529 O O . GLU A 1 191 ? -13.163 16.817 -14.961 1.00 78.25 191 GLU A O 1
ATOM 1534 N N . ASP A 1 192 ? -11.839 15.325 -13.932 1.00 80.19 192 ASP A N 1
ATOM 1535 C CA . ASP A 1 192 ? -10.760 16.269 -13.618 1.00 80.19 192 ASP A CA 1
ATOM 1536 C C . ASP A 1 192 ? -9.371 15.768 -14.033 1.00 80.19 192 ASP A C 1
ATOM 1538 O O . ASP A 1 192 ? -8.371 16.426 -13.752 1.00 80.19 192 ASP A O 1
ATOM 1542 N N . GLY A 1 193 ? -9.290 14.597 -14.670 1.00 80.50 193 GLY A N 1
ATOM 1543 C CA . GLY A 1 193 ? -8.035 13.972 -15.083 1.00 80.50 193 GLY A CA 1
ATOM 1544 C C . GLY A 1 193 ? -7.141 13.541 -13.917 1.00 80.50 193 GLY A C 1
ATOM 1545 O O . GLY A 1 193 ? -6.007 13.122 -14.142 1.00 80.50 193 GLY A O 1
ATOM 1546 N N . LYS A 1 194 ? -7.611 13.624 -12.665 1.00 81.44 194 LYS A N 1
ATOM 1547 C CA . LYS A 1 194 ? -6.780 13.328 -11.494 1.00 81.44 194 LYS A CA 1
ATOM 1548 C C . LYS A 1 194 ? -6.771 11.841 -11.175 1.00 81.44 194 LYS A C 1
ATOM 1550 O O . LYS A 1 194 ? -7.746 11.115 -11.382 1.00 81.44 194 LYS A O 1
ATOM 1555 N N . SER A 1 195 ? -5.672 11.398 -10.576 1.00 84.56 195 SER A N 1
ATOM 1556 C CA . SER A 1 195 ? -5.516 10.028 -10.097 1.00 84.56 195 SER A CA 1
ATOM 1557 C C . SER A 1 195 ? -6.589 9.659 -9.064 1.00 84.56 195 SER A C 1
ATOM 1559 O O . SER A 1 195 ? -6.841 10.371 -8.087 1.00 84.56 195 SER A O 1
ATOM 1561 N N . PHE A 1 196 ? -7.205 8.500 -9.268 1.00 87.00 196 PHE A N 1
ATOM 1562 C CA . PHE A 1 196 ? -8.056 7.819 -8.304 1.00 87.00 196 PHE A CA 1
ATOM 1563 C C . PHE A 1 196 ? -7.260 6.714 -7.603 1.00 87.00 196 PHE A C 1
ATOM 1565 O O . PHE A 1 196 ? -6.560 5.936 -8.251 1.00 87.00 196 PHE A O 1
ATOM 1572 N N . LYS A 1 197 ? -7.409 6.622 -6.278 1.00 89.25 197 LYS A N 1
ATOM 1573 C CA . LYS A 1 197 ? -6.897 5.534 -5.437 1.00 89.25 197 LYS A CA 1
ATOM 1574 C C . LYS A 1 197 ? -8.021 5.075 -4.518 1.00 89.25 197 LYS A C 1
ATOM 1576 O O . LYS A 1 197 ? -8.640 5.897 -3.846 1.00 89.25 197 LYS A O 1
ATOM 1581 N N . GLY A 1 198 ? -8.277 3.771 -4.481 1.00 88.56 198 GLY A N 1
ATOM 1582 C CA . GLY A 1 198 ? -9.333 3.198 -3.654 1.00 88.56 198 GLY A CA 1
ATOM 1583 C C . GLY A 1 198 ? -9.013 1.783 -3.200 1.00 88.56 198 GLY A C 1
ATOM 1584 O O . GLY A 1 198 ? -8.301 1.051 -3.879 1.00 88.56 198 GLY A O 1
ATOM 1585 N N . ILE A 1 199 ? -9.575 1.397 -2.057 1.00 89.56 199 ILE A N 1
ATOM 1586 C CA . ILE A 1 199 ? -9.561 0.022 -1.559 1.00 89.56 199 ILE A CA 1
ATOM 1587 C C . ILE A 1 199 ? -11.007 -0.449 -1.405 1.00 89.56 199 ILE A C 1
ATOM 1589 O O . ILE A 1 199 ? -11.864 0.294 -0.923 1.00 89.56 199 ILE A O 1
ATOM 1593 N N . SER A 1 200 ? -11.280 -1.688 -1.798 1.00 89.25 200 SER A N 1
ATOM 1594 C CA . SER A 1 200 ? -12.542 -2.370 -1.509 1.00 89.25 200 SER A CA 1
ATOM 1595 C C . SER A 1 200 ? -12.245 -3.725 -0.895 1.00 89.25 200 SER A C 1
ATOM 1597 O O . SER A 1 200 ? -11.530 -4.516 -1.499 1.00 89.25 200 SER A O 1
ATOM 1599 N N . GLY A 1 201 ? -12.788 -3.990 0.290 1.00 87.75 201 GLY A N 1
ATOM 1600 C CA . GLY A 1 201 ? -12.428 -5.164 1.078 1.00 87.75 201 GLY A CA 1
ATOM 1601 C C . GLY A 1 201 ? -11.423 -4.862 2.178 1.00 87.75 201 GLY A C 1
ATOM 1602 O O . GLY A 1 201 ? -11.182 -3.710 2.546 1.00 87.75 201 GLY A O 1
ATOM 1603 N N . ASN A 1 202 ? -10.881 -5.933 2.738 1.00 86.81 202 ASN A N 1
ATOM 1604 C CA . ASN A 1 202 ? -10.087 -5.891 3.949 1.00 86.81 202 ASN A CA 1
ATOM 1605 C C . ASN A 1 202 ? -8.629 -5.529 3.632 1.00 86.81 202 ASN A C 1
ATOM 1607 O O . ASN A 1 202 ? -7.907 -6.330 3.055 1.00 86.81 202 ASN A O 1
ATOM 1611 N N . LYS A 1 203 ? -8.190 -4.325 4.020 1.00 87.94 203 LYS A N 1
ATOM 1612 C CA . LYS A 1 203 ? -6.780 -3.902 3.895 1.00 87.94 203 LYS A CA 1
ATOM 1613 C C . LYS A 1 203 ? -5.914 -4.364 5.071 1.00 87.94 203 LYS A C 1
ATOM 1615 O O . LYS A 1 203 ? -4.730 -4.616 4.907 1.00 87.94 203 LYS A O 1
ATOM 1620 N N . TYR A 1 204 ? -6.480 -4.380 6.278 1.00 84.50 204 TYR A N 1
ATOM 1621 C CA . TYR A 1 204 ? -5.702 -4.376 7.523 1.00 84.50 204 TYR A CA 1
ATOM 1622 C C . TYR A 1 204 ? -4.783 -5.586 7.690 1.00 84.50 204 TYR A C 1
ATOM 1624 O O . TYR A 1 204 ? -3.709 -5.469 8.255 1.00 84.50 204 TYR A O 1
ATOM 1632 N N . ASP A 1 205 ? -5.206 -6.752 7.233 1.00 88.69 205 ASP A N 1
ATOM 1633 C CA . ASP A 1 205 ? -4.424 -7.983 7.328 1.00 88.69 205 ASP A CA 1
ATOM 1634 C C . ASP A 1 205 ? -4.264 -8.603 5.943 1.00 88.69 205 ASP A C 1
ATOM 1636 O O . ASP A 1 205 ? -4.324 -9.813 5.793 1.00 88.69 205 ASP A O 1
ATOM 1640 N N . SER A 1 206 ? -4.149 -7.780 4.898 1.00 95.38 206 SER A N 1
ATOM 1641 C CA . SER A 1 206 ? -4.035 -8.274 3.528 1.00 95.38 206 SER A CA 1
ATOM 1642 C C . SER A 1 206 ? -2.965 -7.531 2.747 1.00 95.38 206 SER A C 1
ATOM 1644 O O . SER A 1 206 ? -2.834 -6.310 2.839 1.00 95.38 206 SER A O 1
ATOM 1646 N N . ILE A 1 207 ? -2.212 -8.289 1.963 1.00 98.19 207 ILE A N 1
ATOM 1647 C CA . ILE A 1 207 ? -1.111 -7.819 1.121 1.00 98.19 207 ILE A CA 1
ATOM 1648 C C . ILE A 1 207 ? -1.416 -8.133 -0.342 1.00 98.19 207 ILE A C 1
ATOM 1650 O O . ILE A 1 207 ? -2.306 -8.930 -0.640 1.00 98.19 207 ILE A O 1
ATOM 1654 N N . VAL A 1 208 ? -0.676 -7.524 -1.258 1.00 98.62 208 VAL A N 1
ATOM 1655 C CA . VAL A 1 208 ? -0.635 -7.940 -2.664 1.00 98.62 208 VAL A CA 1
ATOM 1656 C C . VAL A 1 208 ? 0.687 -8.655 -2.891 1.00 98.62 208 VAL A C 1
ATOM 1658 O O . VAL A 1 208 ? 1.705 -8.225 -2.360 1.00 98.62 208 VAL A O 1
ATOM 1661 N N . VAL A 1 209 ? 0.690 -9.729 -3.675 1.00 98.38 209 VAL A N 1
ATOM 1662 C CA . VAL A 1 209 ? 1.918 -10.448 -4.035 1.00 98.38 209 VAL A CA 1
ATOM 1663 C C . VAL A 1 209 ? 2.031 -10.601 -5.546 1.00 98.38 209 VAL A C 1
ATOM 1665 O O . VAL A 1 209 ? 1.012 -10.734 -6.231 1.00 98.38 209 VAL A O 1
ATOM 1668 N N . SER A 1 210 ? 3.257 -10.590 -6.064 1.00 98.56 210 SER A N 1
ATOM 1669 C CA . SER A 1 210 ? 3.525 -11.004 -7.439 1.00 98.56 210 SER A CA 1
ATOM 1670 C C . SER A 1 210 ? 3.461 -12.528 -7.574 1.00 98.56 210 SER A C 1
ATOM 1672 O O . SER A 1 210 ? 3.237 -13.266 -6.608 1.00 98.56 210 SER A O 1
ATOM 1674 N N . LYS A 1 211 ? 3.658 -13.027 -8.792 1.00 97.62 211 LYS A N 1
ATOM 1675 C CA . LYS A 1 211 ? 3.930 -14.445 -9.014 1.00 97.62 211 LYS A CA 1
ATOM 1676 C C . LYS A 1 211 ? 5.402 -14.761 -8.748 1.00 97.62 211 LYS A C 1
ATOM 1678 O O . LYS A 1 211 ? 6.245 -13.868 -8.727 1.00 97.62 211 LYS A O 1
ATOM 1683 N N . HIS A 1 212 ? 5.653 -16.048 -8.549 1.00 96.44 212 HIS A N 1
ATOM 1684 C CA . HIS A 1 212 ? 6.960 -16.689 -8.467 1.00 96.44 212 HIS A CA 1
ATOM 1685 C C . HIS A 1 212 ? 6.819 -18.118 -9.020 1.00 96.44 212 HIS A C 1
ATOM 1687 O O . HIS A 1 212 ? 5.700 -18.638 -9.150 1.00 96.44 212 HIS A O 1
ATOM 1693 N N . ASP A 1 213 ? 7.939 -18.753 -9.342 1.00 96.12 213 ASP A N 1
ATOM 1694 C CA . ASP A 1 213 ? 7.985 -20.159 -9.726 1.00 96.12 213 ASP A CA 1
ATOM 1695 C C . ASP A 1 213 ? 7.769 -21.036 -8.488 1.00 96.12 213 ASP A C 1
ATOM 1697 O O . ASP A 1 213 ? 8.540 -20.996 -7.533 1.00 96.12 213 ASP A O 1
ATOM 1701 N N . LYS A 1 214 ? 6.697 -21.831 -8.500 1.00 94.88 214 LYS A N 1
ATOM 1702 C CA . LYS A 1 214 ? 6.313 -22.690 -7.371 1.00 94.88 214 LYS A CA 1
ATOM 1703 C C . LYS A 1 214 ? 7.096 -24.001 -7.302 1.00 94.88 214 LYS A C 1
ATOM 1705 O O . LYS A 1 214 ? 6.923 -24.743 -6.340 1.00 94.88 214 LYS A O 1
ATOM 1710 N N . THR A 1 215 ? 7.883 -24.326 -8.327 1.00 96.06 215 THR A N 1
ATOM 1711 C CA . THR A 1 215 ? 8.636 -25.587 -8.400 1.00 96.06 215 THR A CA 1
ATOM 1712 C C . THR A 1 215 ? 10.014 -25.503 -7.756 1.00 96.06 215 THR A C 1
ATOM 1714 O O . THR A 1 215 ? 10.630 -26.536 -7.503 1.00 96.06 215 THR A O 1
ATOM 1717 N N . ARG A 1 216 ? 10.482 -24.293 -7.434 1.00 95.38 216 ARG A N 1
ATOM 1718 C CA . ARG A 1 216 ? 11.764 -24.051 -6.768 1.00 95.38 216 ARG A CA 1
ATOM 1719 C C . ARG A 1 216 ? 11.611 -23.056 -5.613 1.00 95.38 216 ARG A C 1
ATOM 1721 O O . ARG A 1 216 ? 10.640 -22.299 -5.597 1.00 95.38 216 ARG A O 1
ATOM 1728 N N . PRO A 1 217 ? 12.535 -23.045 -4.638 1.00 95.44 217 PRO A N 1
ATOM 1729 C CA . PRO A 1 217 ? 12.494 -22.098 -3.526 1.00 95.44 217 PRO A CA 1
ATOM 1730 C C . PRO A 1 217 ? 12.543 -20.647 -4.006 1.00 95.44 217 PRO A C 1
ATOM 1732 O O . PRO A 1 217 ? 13.141 -20.357 -5.043 1.00 95.44 217 PRO A O 1
ATOM 1735 N N . ILE A 1 218 ? 11.922 -19.738 -3.253 1.00 97.44 218 ILE A N 1
ATOM 1736 C CA . ILE A 1 218 ? 12.087 -18.298 -3.472 1.00 97.44 218 ILE A CA 1
ATOM 1737 C C . ILE A 1 218 ? 13.492 -17.910 -3.009 1.00 97.44 218 ILE A C 1
ATOM 1739 O O . ILE A 1 218 ? 13.879 -18.189 -1.875 1.00 97.44 218 ILE A O 1
ATOM 1743 N N . GLU A 1 219 ? 14.245 -17.268 -3.894 1.00 96.75 219 GLU A N 1
ATOM 1744 C CA . GLU A 1 219 ? 15.609 -16.810 -3.636 1.00 96.75 219 GLU A CA 1
ATOM 1745 C C . GLU A 1 219 ? 15.617 -15.445 -2.946 1.00 96.75 219 GLU A C 1
ATOM 1747 O O . GLU A 1 219 ? 16.422 -15.226 -2.045 1.00 96.75 219 GLU A O 1
ATOM 1752 N N . HIS A 1 220 ? 14.707 -14.546 -3.345 1.00 98.19 220 HIS A N 1
ATOM 1753 C CA . HIS A 1 220 ? 14.654 -13.179 -2.824 1.00 98.19 220 HIS A CA 1
ATOM 1754 C C . HIS A 1 220 ? 13.237 -12.610 -2.784 1.00 98.19 220 HIS A C 1
ATOM 1756 O O . HIS A 1 220 ? 12.424 -12.864 -3.678 1.00 98.19 220 HIS A O 1
ATOM 1762 N N . ILE A 1 221 ? 12.953 -11.791 -1.773 1.00 98.69 221 ILE A N 1
ATOM 1763 C CA . ILE A 1 221 ? 11.678 -11.098 -1.598 1.00 98.69 221 ILE A CA 1
ATOM 1764 C C . ILE A 1 221 ? 11.902 -9.592 -1.558 1.00 98.69 221 ILE A C 1
ATOM 1766 O O . ILE A 1 221 ? 12.741 -9.099 -0.816 1.00 98.69 221 ILE A O 1
ATOM 1770 N N . TYR A 1 222 ? 11.106 -8.854 -2.320 1.00 98.81 222 TYR A N 1
ATOM 1771 C CA . TYR A 1 222 ? 11.105 -7.393 -2.321 1.00 98.81 222 TYR A CA 1
ATOM 1772 C C . TYR A 1 222 ? 9.780 -6.881 -1.760 1.00 98.81 222 TYR A C 1
ATOM 1774 O O . TYR A 1 222 ? 8.719 -7.381 -2.139 1.00 98.81 222 TYR A O 1
ATOM 1782 N N . ILE A 1 223 ? 9.816 -5.896 -0.862 1.00 98.75 223 ILE A N 1
ATOM 1783 C CA . ILE A 1 223 ? 8.614 -5.368 -0.200 1.00 98.75 223 ILE A CA 1
ATOM 1784 C C . ILE A 1 223 ? 8.474 -3.867 -0.472 1.00 98.75 223 ILE A C 1
ATOM 1786 O O . ILE A 1 223 ? 9.358 -3.105 -0.093 1.00 98.75 223 ILE A O 1
ATOM 1790 N N . SER A 1 224 ? 7.368 -3.454 -1.099 1.00 98.12 224 SER A N 1
ATOM 1791 C CA . SER A 1 224 ? 7.095 -2.073 -1.539 1.00 98.12 224 SER A CA 1
ATOM 1792 C C . SER A 1 224 ? 5.780 -1.494 -0.995 1.00 98.12 224 SER A C 1
ATOM 1794 O O . SER A 1 224 ? 4.897 -2.216 -0.514 1.00 98.12 224 SER A O 1
ATOM 1796 N N . GLU A 1 225 ? 5.582 -0.181 -1.159 1.00 95.69 225 GLU A N 1
ATOM 1797 C CA . GLU A 1 225 ? 4.302 0.477 -0.862 1.00 95.69 225 GLU A CA 1
ATOM 1798 C C . GLU A 1 225 ? 3.210 0.155 -1.865 1.00 95.69 225 GLU A C 1
ATOM 1800 O O . GLU A 1 225 ? 2.062 -0.057 -1.469 1.00 95.69 225 GLU A O 1
ATOM 1805 N N . SER A 1 226 ? 3.524 0.102 -3.157 1.00 96.94 226 SER A N 1
ATOM 1806 C CA . SER A 1 226 ? 2.552 -0.229 -4.195 1.00 96.94 226 SER A CA 1
ATOM 1807 C C . SER A 1 226 ? 3.084 -1.278 -5.164 1.00 96.94 226 SER A C 1
ATOM 1809 O O . SER A 1 226 ? 4.289 -1.408 -5.393 1.00 96.94 226 SER A O 1
ATOM 1811 N N . MET A 1 227 ? 2.172 -2.044 -5.764 1.00 98.19 227 MET A N 1
ATOM 1812 C CA . MET A 1 227 ? 2.573 -3.024 -6.772 1.00 98.19 227 MET A CA 1
ATOM 1813 C C . MET A 1 227 ? 3.058 -2.359 -8.076 1.00 98.19 227 MET A C 1
ATOM 1815 O O . MET A 1 227 ? 3.742 -2.996 -8.871 1.00 98.19 227 MET A O 1
ATOM 1819 N N . ILE A 1 228 ? 2.733 -1.078 -8.295 1.00 98.19 228 ILE A N 1
ATOM 1820 C CA . ILE A 1 228 ? 3.266 -0.280 -9.412 1.00 98.19 228 ILE A CA 1
ATOM 1821 C C . ILE A 1 228 ? 4.761 -0.018 -9.194 1.00 98.19 228 ILE A C 1
ATOM 1823 O O . ILE A 1 228 ? 5.541 -0.187 -10.129 1.00 98.19 228 ILE A O 1
ATOM 1827 N N . ASP A 1 229 ? 5.168 0.295 -7.964 1.00 98.50 229 ASP A N 1
ATOM 1828 C CA . ASP A 1 229 ? 6.579 0.507 -7.605 1.00 98.50 229 ASP A CA 1
ATOM 1829 C C . ASP A 1 229 ? 7.359 -0.801 -7.698 1.00 98.50 229 ASP A C 1
ATOM 1831 O O . ASP A 1 229 ? 8.439 -0.837 -8.276 1.00 98.50 229 ASP A O 1
ATOM 1835 N N . ALA A 1 230 ? 6.758 -1.908 -7.250 1.00 98.75 230 ALA A N 1
ATOM 1836 C CA . ALA A 1 230 ? 7.322 -3.246 -7.420 1.00 98.75 230 ALA A CA 1
ATOM 1837 C C . ALA A 1 230 ? 7.582 -3.586 -8.899 1.00 98.75 230 ALA A C 1
ATOM 1839 O O . ALA A 1 230 ? 8.665 -4.056 -9.250 1.00 98.75 230 ALA A O 1
ATOM 1840 N N . ALA A 1 231 ? 6.606 -3.330 -9.778 1.00 98.75 231 ALA A N 1
ATOM 1841 C CA . ALA A 1 231 ? 6.758 -3.554 -11.216 1.00 98.75 231 ALA A CA 1
ATOM 1842 C C . ALA A 1 231 ? 7.807 -2.622 -11.839 1.00 98.75 231 ALA A C 1
ATOM 1844 O O . ALA A 1 231 ? 8.563 -3.047 -12.712 1.00 98.75 231 ALA A O 1
ATOM 1845 N N . SER A 1 232 ? 7.878 -1.374 -11.372 1.00 98.75 232 SER A N 1
ATOM 1846 C CA . SER A 1 232 ? 8.843 -0.385 -11.855 1.00 98.75 232 SER A CA 1
ATOM 1847 C C . SER A 1 232 ? 10.270 -0.759 -11.458 1.00 98.75 232 SER A C 1
ATOM 1849 O O . SER A 1 232 ? 11.145 -0.836 -12.318 1.00 98.75 232 SER A O 1
ATOM 1851 N N . HIS A 1 233 ? 10.486 -1.112 -10.190 1.00 98.62 233 HIS A N 1
ATOM 1852 C CA . HIS A 1 233 ? 11.753 -1.642 -9.698 1.00 98.62 233 HIS A CA 1
ATOM 1853 C C . HIS A 1 233 ? 12.175 -2.891 -10.480 1.00 98.62 233 HIS A C 1
ATOM 1855 O O . HIS A 1 233 ? 13.307 -2.971 -10.956 1.00 98.62 233 HIS A O 1
ATOM 1861 N N . TYR A 1 234 ? 11.270 -3.864 -10.653 1.00 98.69 234 TYR A N 1
ATOM 1862 C CA . TYR A 1 234 ? 11.557 -5.066 -11.436 1.00 98.69 234 TYR A CA 1
ATOM 1863 C C . TYR A 1 234 ? 12.020 -4.719 -12.850 1.00 98.69 234 TYR A C 1
ATOM 1865 O O . TYR A 1 234 ? 13.047 -5.227 -13.286 1.00 98.69 234 TYR A O 1
ATOM 1873 N N . GLN A 1 235 ? 11.321 -3.816 -13.538 1.00 98.38 235 GLN A N 1
ATOM 1874 C CA . GLN A 1 235 ? 11.676 -3.416 -14.895 1.00 98.38 235 GLN A CA 1
ATOM 1875 C C . GLN A 1 235 ? 13.067 -2.775 -14.985 1.00 98.38 235 GLN A C 1
ATOM 1877 O O . GLN A 1 235 ? 13.804 -3.054 -15.925 1.00 98.38 235 GLN A O 1
ATOM 1882 N N . ILE A 1 236 ? 13.429 -1.928 -14.018 1.00 96.81 236 ILE A N 1
ATOM 1883 C CA . ILE A 1 236 ? 14.723 -1.232 -14.011 1.00 96.81 236 ILE A CA 1
ATOM 1884 C C . ILE A 1 236 ? 15.867 -2.187 -13.647 1.00 96.81 236 ILE A C 1
ATOM 1886 O O . ILE A 1 236 ? 16.953 -2.093 -14.214 1.00 96.81 236 ILE A O 1
ATOM 1890 N N . LYS A 1 237 ? 15.651 -3.066 -12.663 1.00 97.38 237 LYS A N 1
ATOM 1891 C CA . LYS A 1 237 ? 16.740 -3.771 -11.968 1.00 97.38 237 LYS A CA 1
ATOM 1892 C C . LYS A 1 237 ? 16.838 -5.252 -12.301 1.00 97.38 237 LYS A C 1
ATOM 1894 O O . LYS A 1 237 ? 17.930 -5.808 -12.256 1.00 97.38 237 LYS A O 1
ATOM 1899 N N . LEU A 1 238 ? 15.708 -5.903 -12.566 1.00 97.12 238 LEU A N 1
ATOM 1900 C CA . LEU A 1 238 ? 15.582 -7.365 -12.551 1.00 97.12 238 LEU A CA 1
ATOM 1901 C C . LEU A 1 238 ? 14.837 -7.928 -13.766 1.00 97.12 238 LEU A C 1
ATOM 1903 O O . LEU A 1 238 ? 14.522 -9.121 -13.788 1.00 97.12 238 LEU A O 1
ATOM 1907 N N . LEU A 1 239 ? 14.548 -7.109 -14.777 1.00 94.25 239 LEU A N 1
ATOM 1908 C CA . LEU A 1 239 ? 13.938 -7.589 -16.007 1.00 94.25 239 LEU A CA 1
ATOM 1909 C C . LEU A 1 239 ? 14.845 -8.666 -16.612 1.00 94.25 239 LEU A C 1
ATOM 1911 O O . LEU A 1 239 ? 16.055 -8.479 -16.720 1.00 94.25 239 LEU A O 1
ATOM 1915 N N . ASN A 1 240 ? 14.257 -9.805 -16.978 1.00 91.00 240 ASN A N 1
ATOM 1916 C CA . ASN A 1 240 ? 14.966 -10.999 -17.461 1.00 91.00 240 ASN A CA 1
ATOM 1917 C C . ASN A 1 240 ? 15.863 -11.703 -16.428 1.00 91.00 240 ASN A C 1
ATOM 1919 O O . ASN A 1 240 ? 16.684 -12.537 -16.802 1.00 91.00 240 ASN A O 1
ATOM 1923 N N . THR A 1 241 ? 15.713 -11.418 -15.131 1.00 94.31 241 THR A N 1
ATOM 1924 C CA . THR A 1 241 ? 16.392 -12.216 -14.106 1.00 94.31 241 THR A CA 1
ATOM 1925 C C . THR A 1 241 ? 15.918 -13.670 -14.135 1.00 94.31 241 THR A C 1
ATOM 1927 O O . THR A 1 241 ? 14.723 -13.949 -14.249 1.00 94.31 241 THR A O 1
ATOM 1930 N N . GLU A 1 242 ? 16.855 -14.601 -13.973 1.00 94.12 242 GLU A N 1
ATOM 1931 C CA . GLU A 1 242 ? 16.548 -16.021 -13.778 1.00 94.12 242 GLU A CA 1
ATOM 1932 C C . GLU A 1 242 ? 16.215 -16.352 -12.316 1.00 94.12 242 GLU A C 1
ATOM 1934 O O . GLU A 1 242 ? 15.729 -17.449 -12.027 1.00 94.12 242 GLU A O 1
ATOM 1939 N N . LYS A 1 243 ? 16.446 -15.418 -11.383 1.00 95.56 243 LYS A N 1
ATOM 1940 C CA . LYS A 1 243 ? 16.188 -15.625 -9.955 1.00 95.56 243 LYS A CA 1
ATOM 1941 C C . LYS A 1 243 ? 14.701 -15.847 -9.689 1.00 95.56 243 LYS A C 1
ATOM 1943 O O . LYS A 1 243 ? 13.847 -15.136 -10.223 1.00 95.56 243 LYS A O 1
ATOM 1948 N N . ASN A 1 244 ? 14.379 -16.795 -8.813 1.00 97.31 244 ASN A N 1
ATOM 1949 C CA . ASN A 1 244 ? 13.015 -16.972 -8.334 1.00 97.31 244 ASN A CA 1
ATOM 1950 C C . ASN A 1 244 ? 12.678 -15.922 -7.272 1.00 97.31 244 ASN A C 1
ATOM 1952 O O . ASN A 1 244 ? 12.960 -16.107 -6.089 1.00 97.31 244 ASN A O 1
ATOM 1956 N N . ILE A 1 245 ? 12.091 -14.808 -7.695 1.00 98.25 245 ILE A N 1
ATOM 1957 C CA . ILE A 1 245 ? 11.803 -13.668 -6.820 1.00 98.25 245 ILE A CA 1
ATOM 1958 C C . ILE A 1 245 ? 10.307 -13.495 -6.564 1.00 98.25 245 ILE A C 1
ATOM 1960 O O . ILE A 1 245 ? 9.470 -13.878 -7.382 1.00 98.25 245 ILE A O 1
ATOM 1964 N N . LEU A 1 246 ? 9.974 -12.868 -5.436 1.00 98.56 246 LEU A N 1
ATOM 1965 C CA . LEU A 1 246 ? 8.606 -12.502 -5.078 1.00 98.56 246 LEU A CA 1
ATOM 1966 C C . LEU A 1 246 ? 8.543 -11.039 -4.635 1.00 98.56 246 LEU A C 1
ATOM 1968 O O . LEU A 1 246 ? 9.272 -10.621 -3.742 1.00 98.56 246 LEU A O 1
ATOM 1972 N N . TYR A 1 247 ? 7.614 -10.275 -5.200 1.00 98.81 247 TYR A N 1
ATOM 1973 C CA . TYR A 1 247 ? 7.264 -8.954 -4.693 1.00 98.81 247 TYR A CA 1
ATOM 1974 C C . TYR A 1 247 ? 6.063 -9.032 -3.763 1.00 98.81 247 TYR A C 1
ATOM 1976 O O . TYR A 1 247 ? 5.095 -9.748 -4.029 1.00 98.81 247 TYR A O 1
ATOM 1984 N N . ILE A 1 248 ? 6.104 -8.236 -2.702 1.00 98.81 248 ILE A N 1
ATOM 1985 C CA . ILE A 1 248 ? 5.000 -7.991 -1.785 1.00 98.81 248 ILE A CA 1
ATOM 1986 C C . ILE A 1 248 ? 4.727 -6.491 -1.764 1.00 98.81 248 ILE A C 1
ATOM 1988 O O . ILE A 1 248 ? 5.652 -5.694 -1.682 1.00 98.81 248 ILE A O 1
ATOM 1992 N N . SER A 1 249 ? 3.456 -6.104 -1.787 1.00 98.44 249 SER A N 1
ATOM 1993 C CA . SER A 1 249 ? 3.045 -4.718 -1.593 1.00 98.44 249 SER A CA 1
ATOM 1994 C C . SER A 1 249 ? 2.020 -4.567 -0.471 1.00 98.44 249 SER A C 1
ATOM 1996 O O . SER A 1 249 ? 1.088 -5.371 -0.341 1.00 98.44 249 SER A O 1
ATOM 1998 N N . THR A 1 250 ? 2.171 -3.504 0.323 1.00 96.44 250 THR A N 1
ATOM 1999 C CA . THR A 1 250 ? 1.243 -3.114 1.401 1.00 96.44 250 THR A CA 1
ATOM 2000 C C . THR A 1 250 ? 0.089 -2.220 0.923 1.00 96.44 250 THR A C 1
ATOM 2002 O O . THR A 1 250 ? -0.860 -1.962 1.673 1.00 96.44 250 THR A O 1
ATOM 2005 N N . GLU A 1 251 ? 0.127 -1.765 -0.331 1.00 94.62 251 GLU A N 1
ATOM 2006 C CA . GLU A 1 251 ? -0.821 -0.832 -0.950 1.00 94.62 251 GLU A CA 1
ATOM 2007 C C . GLU A 1 251 ? -1.045 0.445 -0.107 1.00 94.62 251 GLU A C 1
ATOM 2009 O O . GLU A 1 251 ? -2.166 0.816 0.279 1.00 94.62 251 GLU A O 1
ATOM 2014 N N . GLY A 1 252 ? 0.063 1.138 0.172 1.00 88.50 252 GLY A N 1
ATOM 2015 C CA . GLY A 1 252 ? 0.211 2.303 1.050 1.00 88.50 252 GLY A CA 1
ATOM 2016 C C . GLY A 1 252 ? 0.551 1.903 2.485 1.00 88.50 252 GLY A C 1
ATOM 2017 O O . GLY A 1 252 ? 1.120 0.841 2.712 1.00 88.50 252 GLY A O 1
ATOM 2018 N N . ASN A 1 253 ? 0.095 2.701 3.453 1.00 86.25 253 ASN A N 1
ATOM 2019 C CA . ASN A 1 253 ? 0.498 2.592 4.859 1.00 86.25 253 ASN A CA 1
ATOM 2020 C C . ASN A 1 253 ? 0.436 1.159 5.389 1.00 86.25 253 ASN A C 1
ATOM 2022 O O . ASN A 1 253 ? -0.641 0.538 5.345 1.00 86.25 253 ASN A O 1
ATOM 2026 N N . ILE A 1 254 ? 1.578 0.691 5.902 1.00 87.88 254 ILE A N 1
ATOM 2027 C CA . ILE A 1 254 ? 1.729 -0.628 6.508 1.00 87.88 254 ILE A CA 1
ATOM 2028 C C . ILE A 1 254 ? 0.956 -0.712 7.823 1.00 87.88 254 ILE A C 1
ATOM 2030 O O . ILE A 1 254 ? 0.785 0.264 8.554 1.00 87.88 254 ILE A O 1
ATOM 2034 N N . THR A 1 255 ? 0.452 -1.900 8.125 1.00 84.69 255 THR A N 1
ATOM 2035 C CA . THR A 1 255 ? -0.346 -2.170 9.322 1.00 84.69 255 THR A CA 1
ATOM 2036 C C . THR A 1 255 ? 0.200 -3.377 10.068 1.00 84.69 255 THR A C 1
ATOM 2038 O O . THR A 1 255 ? 0.791 -4.267 9.464 1.00 84.69 255 THR A O 1
ATOM 2041 N N . GLN A 1 256 ? -0.069 -3.452 11.373 1.00 81.12 256 GLN A N 1
ATOM 2042 C CA . GLN A 1 256 ? 0.294 -4.611 12.200 1.00 81.12 256 GLN A CA 1
ATOM 2043 C C . GLN A 1 256 ? -0.225 -5.937 11.618 1.00 81.12 256 GLN A C 1
ATOM 2045 O O . GLN A 1 256 ? 0.506 -6.923 11.568 1.00 81.12 256 GLN A O 1
ATOM 2050 N N . GLY A 1 257 ? -1.461 -5.954 11.104 1.00 82.94 257 GLY A N 1
ATOM 2051 C CA . GLY A 1 257 ? -2.020 -7.137 10.450 1.00 82.94 257 GLY A CA 1
ATOM 2052 C C . GLY A 1 257 ? -1.232 -7.544 9.203 1.00 82.94 257 GLY A C 1
ATOM 2053 O O . GLY A 1 257 ? -0.910 -8.719 9.045 1.00 82.94 257 GLY A O 1
ATOM 2054 N N . GLN A 1 258 ? -0.858 -6.590 8.345 1.00 93.56 258 GLN A N 1
ATOM 2055 C CA . GLN A 1 258 ? -0.015 -6.857 7.175 1.00 93.56 258 GLN A CA 1
ATOM 2056 C C . GLN A 1 258 ? 1.374 -7.367 7.560 1.00 93.56 258 GLN A C 1
ATOM 2058 O O . GLN A 1 258 ? 1.829 -8.334 6.959 1.00 93.56 258 GLN A O 1
ATOM 2063 N N . MET A 1 259 ? 2.016 -6.792 8.582 1.00 93.75 259 MET A N 1
ATOM 2064 C CA . MET A 1 259 ? 3.302 -7.296 9.084 1.00 93.75 259 MET A CA 1
ATOM 2065 C C . MET A 1 259 ? 3.183 -8.750 9.563 1.00 93.75 259 MET A C 1
ATOM 2067 O O . MET A 1 259 ? 4.032 -9.582 9.242 1.00 93.75 259 MET A O 1
ATOM 2071 N N . GLY A 1 260 ? 2.083 -9.093 10.241 1.00 92.38 260 GLY A N 1
ATOM 2072 C CA . GLY A 1 260 ? 1.765 -10.471 10.620 1.00 92.38 260 GLY A CA 1
ATOM 2073 C C . GLY A 1 260 ? 1.593 -11.411 9.420 1.00 92.38 260 GLY A C 1
ATOM 2074 O O . GLY A 1 260 ? 2.132 -12.518 9.427 1.00 92.38 260 GLY A O 1
ATOM 2075 N N . VAL A 1 261 ? 0.895 -10.975 8.366 1.00 96.00 261 VAL A N 1
ATOM 2076 C CA . VAL A 1 261 ? 0.734 -11.771 7.134 1.00 96.00 261 VAL A CA 1
ATOM 2077 C C . VAL A 1 261 ? 2.055 -11.942 6.389 1.00 96.00 261 VAL A C 1
ATOM 2079 O O . VAL A 1 261 ? 2.338 -13.046 5.928 1.00 96.00 261 VAL A O 1
ATOM 2082 N N . ILE A 1 262 ? 2.882 -10.896 6.312 1.00 98.06 262 ILE A N 1
ATOM 2083 C CA . ILE A 1 262 ? 4.226 -10.973 5.729 1.00 98.06 262 ILE A CA 1
ATOM 2084 C C . ILE A 1 262 ? 5.053 -11.996 6.506 1.00 98.06 262 ILE A C 1
ATOM 2086 O O . ILE A 1 262 ? 5.549 -12.943 5.909 1.00 98.06 262 ILE A O 1
ATOM 2090 N N . LYS A 1 263 ? 5.121 -11.891 7.839 1.00 96.62 263 LYS A N 1
ATOM 2091 C CA . LYS A 1 263 ? 5.855 -12.842 8.688 1.00 96.62 263 LYS A CA 1
ATOM 2092 C C . LYS A 1 263 ? 5.390 -14.289 8.491 1.00 96.62 263 LYS A C 1
ATOM 2094 O O . LYS A 1 263 ? 6.217 -15.192 8.380 1.00 96.62 263 LYS A O 1
ATOM 2099 N N . LEU A 1 264 ? 4.076 -14.512 8.399 1.00 95.44 264 LEU A N 1
ATOM 2100 C CA . LEU A 1 264 ? 3.510 -15.831 8.107 1.00 95.44 264 LEU A CA 1
ATOM 2101 C C . LEU A 1 264 ? 3.925 -16.341 6.719 1.00 95.44 264 LEU A C 1
ATOM 2103 O O . LEU A 1 264 ? 4.235 -17.523 6.575 1.00 95.44 264 LEU A O 1
ATOM 2107 N N . LEU A 1 265 ? 3.926 -15.473 5.703 1.00 96.44 265 LEU A N 1
ATOM 2108 C CA . LEU A 1 265 ? 4.368 -15.819 4.354 1.00 96.44 265 LEU A CA 1
ATOM 2109 C C . LEU A 1 265 ? 5.847 -16.212 4.355 1.00 96.44 265 LEU A C 1
ATOM 2111 O O . LEU A 1 265 ? 6.165 -17.286 3.855 1.00 96.44 265 LEU A O 1
ATOM 2115 N N . LEU A 1 266 ? 6.719 -15.400 4.959 1.00 96.81 266 LEU A N 1
ATOM 2116 C CA . LEU A 1 266 ? 8.157 -15.677 5.052 1.00 96.81 266 LEU A CA 1
ATOM 2117 C C . LEU A 1 266 ? 8.421 -17.033 5.717 1.00 96.81 266 LEU A C 1
ATOM 2119 O O . LEU A 1 266 ? 9.130 -17.866 5.158 1.00 96.81 266 LEU A O 1
ATOM 2123 N N . SER A 1 267 ? 7.756 -17.300 6.845 1.00 94.75 267 SER A N 1
ATOM 2124 C CA . SER A 1 267 ? 7.856 -18.584 7.546 1.00 94.75 267 SER A CA 1
ATOM 2125 C C . SER A 1 267 ? 7.407 -19.765 6.677 1.00 94.75 267 SER A C 1
ATOM 2127 O O . SER A 1 267 ? 8.099 -20.777 6.619 1.00 94.75 267 SER A O 1
ATOM 2129 N N . ARG A 1 268 ? 6.289 -19.642 5.947 1.00 93.44 268 ARG A N 1
ATOM 2130 C CA . ARG A 1 268 ? 5.799 -20.702 5.044 1.00 93.44 268 ARG A CA 1
ATOM 2131 C C . ARG A 1 268 ? 6.705 -20.948 3.841 1.00 93.44 268 ARG A C 1
ATOM 2133 O O . ARG A 1 268 ? 6.673 -22.040 3.287 1.00 93.44 268 ARG A O 1
ATOM 2140 N N . GLN A 1 269 ? 7.465 -19.939 3.428 1.00 93.81 269 GLN A N 1
ATOM 2141 C CA . GLN A 1 269 ? 8.428 -20.022 2.330 1.00 93.81 269 GLN A CA 1
ATOM 2142 C C . GLN A 1 269 ? 9.843 -20.380 2.814 1.00 93.81 269 GLN A C 1
ATOM 2144 O O . GLN A 1 269 ? 10.777 -20.356 2.020 1.00 93.81 269 GLN A O 1
ATOM 2149 N N . ASN A 1 270 ? 10.008 -20.734 4.097 1.00 92.69 270 ASN A N 1
ATOM 2150 C CA . ASN A 1 270 ? 11.297 -21.036 4.729 1.00 92.69 270 ASN A CA 1
ATOM 2151 C C . ASN A 1 270 ? 12.337 -19.908 4.581 1.00 92.69 270 ASN A C 1
ATOM 2153 O O . ASN A 1 270 ? 13.538 -20.166 4.512 1.00 92.69 270 ASN A O 1
ATOM 2157 N N . ILE A 1 271 ? 11.878 -18.654 4.547 1.00 94.69 271 ILE A N 1
ATOM 2158 C CA . ILE A 1 271 ? 12.743 -17.473 4.512 1.00 94.69 271 ILE A CA 1
ATOM 2159 C C . ILE A 1 271 ? 13.160 -17.148 5.943 1.00 94.69 271 ILE A C 1
ATOM 2161 O O . ILE A 1 271 ? 12.398 -16.555 6.708 1.00 94.69 271 ILE A O 1
ATOM 2165 N N . ASN A 1 272 ? 14.368 -17.579 6.303 1.00 8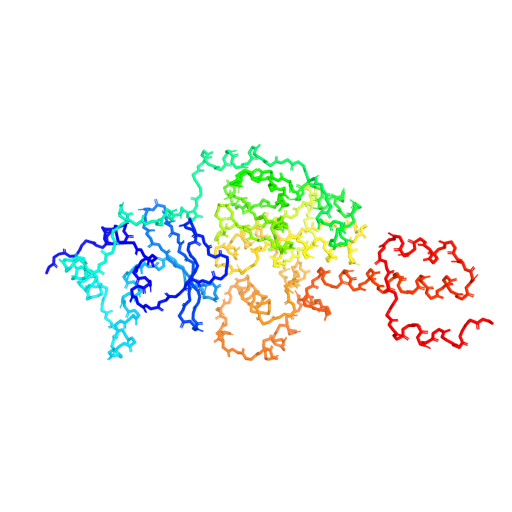8.25 272 ASN A N 1
ATOM 2166 C CA . ASN A 1 272 ? 14.898 -17.461 7.663 1.00 88.25 272 ASN A CA 1
ATOM 2167 C C . ASN A 1 272 ? 15.964 -16.365 7.787 1.00 88.25 272 ASN A C 1
ATOM 2169 O O . ASN A 1 272 ? 16.157 -15.823 8.874 1.00 88.25 272 ASN A O 1
ATOM 2173 N N . ASN A 1 273 ? 16.641 -16.017 6.689 1.00 93.06 273 ASN A N 1
ATOM 2174 C CA . ASN A 1 273 ? 17.650 -14.966 6.677 1.00 93.06 273 ASN A CA 1
ATOM 2175 C C . ASN A 1 273 ? 17.061 -13.677 6.093 1.00 93.06 273 ASN A C 1
ATOM 2177 O O . ASN A 1 273 ? 17.184 -13.401 4.903 1.00 93.06 273 ASN A O 1
ATOM 2181 N N . ILE A 1 274 ? 16.387 -12.900 6.947 1.00 94.06 274 ILE A N 1
ATOM 2182 C CA . ILE A 1 274 ? 15.729 -11.644 6.549 1.00 94.06 274 ILE A CA 1
ATOM 2183 C C . ILE A 1 274 ? 16.723 -10.666 5.921 1.00 94.06 274 ILE A C 1
ATOM 2185 O O . ILE A 1 274 ? 16.400 -10.044 4.916 1.00 94.06 274 ILE A O 1
ATOM 2189 N N . THR A 1 275 ? 17.925 -10.565 6.487 1.00 93.00 275 THR A N 1
ATOM 2190 C CA . THR A 1 275 ? 18.962 -9.644 6.015 1.00 93.00 275 THR A CA 1
ATOM 2191 C C . THR A 1 275 ? 19.354 -9.919 4.564 1.00 93.00 275 THR A C 1
ATOM 2193 O O . THR A 1 275 ? 19.425 -8.986 3.776 1.00 93.00 275 THR A O 1
ATOM 2196 N N . ASP A 1 276 ? 19.551 -11.182 4.187 1.00 94.00 276 ASP A N 1
ATOM 2197 C CA . ASP A 1 276 ? 20.063 -11.501 2.847 1.00 94.00 276 ASP A CA 1
ATOM 2198 C C . ASP A 1 276 ? 18.962 -11.814 1.825 1.00 94.00 276 ASP A C 1
ATOM 2200 O O . ASP A 1 276 ? 19.207 -11.736 0.625 1.00 94.00 276 ASP A O 1
ATOM 2204 N N . GLN A 1 277 ? 17.755 -12.181 2.273 1.00 96.50 277 GLN A N 1
ATOM 2205 C CA . GLN A 1 277 ? 16.680 -12.669 1.394 1.00 96.50 277 GLN A CA 1
ATOM 2206 C C . GLN A 1 277 ? 15.477 -11.726 1.285 1.00 96.50 277 GLN A C 1
ATOM 2208 O O . GLN A 1 277 ? 14.547 -12.017 0.530 1.00 96.50 277 GLN A O 1
ATOM 2213 N N . VAL A 1 278 ? 15.441 -10.630 2.046 1.00 98.38 278 VAL A N 1
ATOM 2214 C CA . VAL A 1 278 ? 14.352 -9.645 2.002 1.00 98.38 278 VAL A CA 1
ATOM 2215 C C . VAL A 1 278 ? 14.941 -8.264 1.777 1.00 98.38 278 VAL A C 1
ATOM 2217 O O . VAL A 1 278 ? 15.758 -7.832 2.574 1.00 98.38 278 VAL A O 1
ATOM 2220 N N . THR A 1 279 ? 14.488 -7.543 0.753 1.00 98.62 279 THR A N 1
ATOM 2221 C CA . THR A 1 279 ? 14.844 -6.134 0.534 1.00 98.62 279 THR A CA 1
ATOM 2222 C C . THR A 1 279 ? 13.618 -5.241 0.652 1.00 98.62 279 THR A C 1
ATOM 2224 O O . THR A 1 279 ? 12.583 -5.482 0.023 1.00 98.62 279 THR A O 1
ATOM 2227 N N . TYR A 1 280 ? 13.741 -4.182 1.446 1.00 98.50 280 TYR A N 1
ATOM 2228 C CA . TYR A 1 280 ? 12.726 -3.142 1.558 1.00 98.50 280 TYR A CA 1
ATOM 2229 C C . TYR A 1 280 ? 12.935 -2.094 0.463 1.00 98.50 280 TYR A C 1
ATOM 2231 O O . TYR A 1 280 ? 14.026 -1.548 0.333 1.00 98.50 280 TYR A O 1
ATOM 2239 N N . ILE A 1 281 ? 11.884 -1.822 -0.308 1.00 98.50 281 ILE A N 1
ATOM 2240 C CA . ILE A 1 281 ? 11.873 -0.886 -1.440 1.00 98.50 281 ILE A CA 1
ATOM 2241 C C . ILE A 1 281 ? 10.706 0.106 -1.310 1.00 98.50 281 ILE A C 1
ATOM 2243 O O . ILE A 1 281 ? 9.939 0.327 -2.247 1.00 98.50 281 ILE A O 1
ATOM 2247 N N . PHE A 1 282 ? 10.523 0.629 -0.096 1.00 98.19 282 PHE A N 1
ATOM 2248 C CA . PHE A 1 282 ? 9.535 1.666 0.213 1.00 98.19 282 PHE A CA 1
ATOM 2249 C C . PHE A 1 282 ? 9.933 3.016 -0.399 1.00 98.19 282 PHE A C 1
ATOM 2251 O O . PHE A 1 282 ? 11.076 3.198 -0.823 1.00 98.19 282 PHE A O 1
ATOM 2258 N N . ASP A 1 283 ? 8.983 3.948 -0.427 1.00 97.62 283 ASP A N 1
ATOM 2259 C CA . ASP A 1 283 ? 9.166 5.279 -0.997 1.00 97.62 283 ASP A CA 1
ATOM 2260 C C . ASP A 1 283 ? 10.300 6.026 -0.266 1.00 97.62 283 ASP A C 1
ATOM 2262 O O . ASP A 1 283 ? 10.534 5.851 0.937 1.00 97.62 283 ASP A O 1
ATOM 2266 N N . ASN A 1 284 ? 11.023 6.875 -0.992 1.00 97.31 284 ASN A N 1
ATOM 2267 C CA . ASN A 1 284 ? 12.131 7.680 -0.478 1.00 97.31 284 ASN A CA 1
ATOM 2268 C C . ASN A 1 284 ? 11.603 8.937 0.238 1.00 97.31 284 ASN A C 1
ATOM 2270 O O . ASN A 1 284 ? 11.920 10.077 -0.113 1.00 97.31 284 ASN A O 1
ATOM 2274 N N . ASP A 1 285 ? 10.735 8.724 1.226 1.00 95.19 285 ASP A N 1
ATOM 2275 C CA . ASP A 1 285 ? 10.087 9.768 2.008 1.00 95.19 285 ASP A CA 1
ATOM 2276 C C . ASP A 1 285 ? 9.947 9.384 3.493 1.00 95.19 285 ASP A C 1
ATOM 2278 O O . ASP A 1 285 ? 10.249 8.271 3.923 1.00 95.19 285 ASP A O 1
ATOM 2282 N N . SER A 1 286 ? 9.465 10.327 4.309 1.00 94.19 286 SER A N 1
ATOM 2283 C CA . SER A 1 286 ? 9.305 10.122 5.755 1.00 94.19 286 SER A CA 1
ATOM 2284 C C . SER A 1 286 ? 8.453 8.899 6.122 1.00 94.19 286 SER A C 1
ATOM 2286 O O . SER A 1 286 ? 8.744 8.234 7.117 1.00 94.19 286 SER A O 1
ATOM 2288 N N . ASN A 1 287 ? 7.393 8.607 5.366 1.00 93.12 287 ASN A N 1
ATOM 2289 C CA . ASN A 1 287 ? 6.504 7.486 5.657 1.00 93.12 287 ASN A CA 1
ATOM 2290 C C . ASN A 1 287 ? 7.130 6.164 5.217 1.00 93.12 287 ASN A C 1
ATOM 2292 O O . ASN A 1 287 ? 7.136 5.224 6.016 1.00 93.12 287 ASN A O 1
ATOM 2296 N N . GLY A 1 288 ? 7.710 6.113 4.019 1.00 96.12 288 GLY A N 1
ATOM 2297 C CA . GLY A 1 288 ? 8.413 4.941 3.514 1.00 96.12 288 GLY A CA 1
ATOM 2298 C C . GLY A 1 288 ? 9.554 4.523 4.440 1.00 96.12 288 GLY A C 1
ATOM 2299 O O . GLY A 1 288 ? 9.671 3.346 4.798 1.00 96.12 288 GLY A O 1
ATOM 2300 N N . TYR A 1 289 ? 10.300 5.495 4.979 1.00 96.94 289 TYR A N 1
ATOM 2301 C CA . TYR A 1 289 ? 11.330 5.237 5.986 1.00 96.94 289 TYR A CA 1
ATOM 2302 C C . TYR A 1 289 ? 10.774 4.584 7.252 1.00 96.94 289 TYR A C 1
ATOM 2304 O O . TYR A 1 289 ? 11.303 3.581 7.742 1.00 96.94 289 TYR A O 1
ATOM 2312 N N . LYS A 1 290 ? 9.667 5.120 7.779 1.00 95.06 290 LYS A N 1
ATOM 2313 C CA . LYS A 1 290 ? 8.996 4.540 8.947 1.00 95.06 290 LYS A CA 1
ATOM 2314 C C . LYS A 1 290 ? 8.513 3.121 8.667 1.00 95.06 290 LYS A C 1
ATOM 2316 O O . LYS A 1 290 ? 8.580 2.277 9.558 1.00 95.06 290 LYS A O 1
ATOM 2321 N N . TYR A 1 291 ? 8.018 2.843 7.464 1.00 95.50 291 TYR A N 1
ATOM 2322 C CA . TYR A 1 291 ? 7.516 1.518 7.101 1.00 95.50 291 TYR A CA 1
ATOM 2323 C C . TYR A 1 291 ? 8.635 0.483 7.032 1.00 95.50 291 TYR A C 1
ATOM 2325 O O . TYR A 1 291 ? 8.468 -0.599 7.601 1.00 95.50 291 TYR A O 1
ATOM 2333 N N . ALA A 1 292 ? 9.775 0.832 6.431 1.00 96.88 292 ALA A N 1
ATOM 2334 C CA . ALA A 1 292 ? 10.958 -0.023 6.398 1.00 96.88 292 ALA A CA 1
ATOM 2335 C C . ALA A 1 292 ? 11.445 -0.364 7.817 1.00 96.88 292 ALA A C 1
ATOM 2337 O O . ALA A 1 292 ? 11.559 -1.541 8.158 1.00 96.88 292 ALA A O 1
ATOM 2338 N N . LEU A 1 293 ? 11.635 0.650 8.674 1.00 96.44 293 LEU A N 1
ATOM 2339 C CA . LEU A 1 293 ? 12.084 0.458 10.059 1.00 96.44 293 LEU A CA 1
ATOM 2340 C C . LEU A 1 293 ? 11.113 -0.415 10.863 1.00 96.44 293 LEU A C 1
ATOM 2342 O O . LEU A 1 293 ? 11.527 -1.390 11.484 1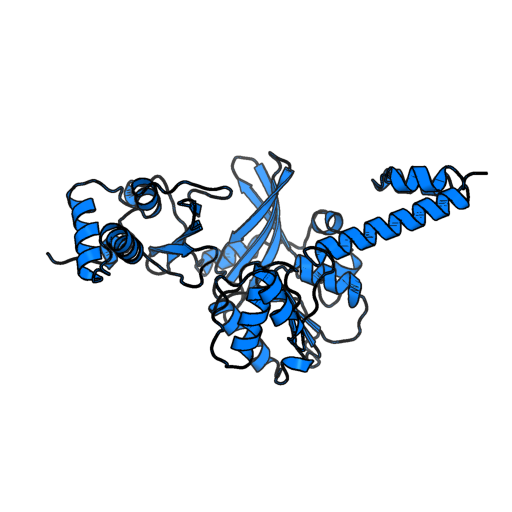.00 96.44 293 LEU A O 1
ATOM 2346 N N . LYS A 1 294 ? 9.808 -0.108 10.824 1.00 94.31 294 LYS A N 1
ATOM 2347 C CA . LYS A 1 294 ? 8.791 -0.879 11.560 1.00 94.31 294 LYS A CA 1
ATOM 2348 C C . LYS A 1 294 ? 8.757 -2.336 11.126 1.00 94.31 294 LYS A C 1
ATOM 2350 O O . LYS A 1 294 ? 8.700 -3.221 11.980 1.00 94.31 294 LYS A O 1
ATOM 2355 N N . LEU A 1 295 ? 8.766 -2.584 9.816 1.00 95.94 295 LEU A N 1
ATOM 2356 C CA . LEU A 1 295 ? 8.703 -3.940 9.292 1.00 95.94 295 LEU A CA 1
ATOM 2357 C C . LEU A 1 295 ? 9.957 -4.729 9.662 1.00 95.94 295 LEU A C 1
ATOM 2359 O O . LEU A 1 295 ? 9.830 -5.854 10.137 1.00 95.94 295 LEU A O 1
ATOM 2363 N N . ASP A 1 296 ? 11.142 -4.140 9.505 1.00 96.25 296 ASP A N 1
ATOM 2364 C CA . ASP A 1 296 ? 12.399 -4.807 9.835 1.00 96.25 296 ASP A CA 1
ATOM 2365 C C . ASP A 1 296 ? 12.473 -5.211 11.308 1.00 96.25 296 ASP A C 1
ATOM 2367 O O . ASP A 1 296 ? 12.694 -6.384 11.630 1.00 96.25 296 ASP A O 1
ATOM 2371 N N . THR A 1 297 ? 12.181 -4.268 12.206 1.00 94.00 297 THR A N 1
ATOM 2372 C CA . THR A 1 297 ? 12.140 -4.527 13.646 1.00 94.00 297 THR A CA 1
ATOM 2373 C C . THR A 1 297 ? 11.118 -5.617 13.990 1.00 94.00 297 THR A C 1
ATOM 2375 O O . THR A 1 297 ? 11.424 -6.551 14.738 1.00 94.00 297 THR A O 1
ATOM 2378 N N . PHE A 1 298 ? 9.917 -5.558 13.401 1.00 94.00 298 PHE A N 1
ATOM 2379 C CA . PHE A 1 298 ? 8.865 -6.551 13.634 1.00 94.00 298 PHE A CA 1
ATOM 2380 C C . PHE A 1 298 ? 9.268 -7.960 13.171 1.00 94.00 298 PHE A C 1
ATOM 2382 O O . PHE A 1 298 ? 9.033 -8.952 13.876 1.00 94.00 298 PHE A O 1
ATOM 2389 N N . LEU A 1 299 ? 9.871 -8.072 11.984 1.00 94.81 299 LEU A N 1
ATOM 2390 C CA . LEU A 1 299 ? 10.308 -9.353 11.428 1.00 94.81 299 LEU A CA 1
ATOM 2391 C C . LEU A 1 299 ? 11.431 -9.974 12.263 1.00 94.81 299 LEU A C 1
ATOM 2393 O O . LEU A 1 299 ? 11.396 -11.181 12.505 1.00 94.81 299 LEU A O 1
ATOM 2397 N N . LYS A 1 300 ? 12.343 -9.152 12.796 1.00 91.94 300 LYS A N 1
ATOM 2398 C CA . LYS A 1 300 ? 13.414 -9.570 13.717 1.00 91.94 300 LYS A CA 1
ATOM 2399 C C . LYS A 1 300 ? 12.931 -9.860 15.145 1.00 91.94 300 LYS A C 1
ATOM 2401 O O . LYS A 1 300 ? 13.721 -10.297 15.975 1.00 91.94 300 LYS A O 1
ATOM 2406 N N . GLY A 1 301 ? 11.641 -9.661 15.437 1.00 89.19 301 GLY A N 1
ATOM 2407 C CA . GLY A 1 301 ? 11.057 -9.929 16.756 1.00 89.19 301 GLY A CA 1
ATOM 2408 C C . GLY A 1 301 ? 11.520 -8.956 17.841 1.00 89.19 301 GLY A C 1
ATOM 2409 O O . GLY A 1 301 ? 11.521 -9.312 19.016 1.00 89.19 301 GLY A O 1
ATOM 2410 N N . GLN A 1 302 ? 11.932 -7.757 17.441 1.00 90.12 302 GLN A N 1
ATOM 2411 C CA . GLN A 1 302 ? 12.387 -6.694 18.328 1.00 90.12 302 GLN A CA 1
ATOM 2412 C C . GLN A 1 302 ? 11.219 -5.769 18.711 1.00 90.12 302 GLN A C 1
ATOM 2414 O O . GLN A 1 302 ? 10.169 -5.762 18.061 1.00 90.12 302 GLN A O 1
ATOM 2419 N N . GLU A 1 303 ? 11.390 -4.992 19.780 1.00 86.19 303 GLU A N 1
ATOM 2420 C CA . GLU A 1 303 ? 10.413 -3.981 20.190 1.00 86.19 303 GLU A CA 1
ATOM 2421 C C . GLU A 1 303 ? 10.367 -2.838 19.170 1.00 86.19 303 GLU A C 1
ATOM 2423 O O . GLU A 1 303 ? 11.410 -2.320 18.776 1.00 86.19 303 GLU A O 1
ATOM 2428 N N . LEU A 1 304 ? 9.159 -2.456 18.735 1.00 82.00 304 LEU A N 1
ATOM 2429 C CA . LEU A 1 304 ? 8.978 -1.428 17.709 1.00 82.00 304 LEU A CA 1
ATOM 2430 C C . LEU A 1 304 ? 9.573 -0.091 18.164 1.00 82.00 304 LEU A C 1
ATOM 2432 O O . LEU A 1 304 ? 9.282 0.363 19.273 1.00 82.00 304 LEU A O 1
ATOM 2436 N N . PRO A 1 305 ? 10.370 0.572 17.312 1.00 79.38 305 PRO A N 1
ATOM 2437 C CA . PRO A 1 305 ? 11.052 1.784 17.712 1.00 79.38 305 PRO A CA 1
ATOM 2438 C C . PRO A 1 305 ? 10.047 2.936 17.812 1.00 79.38 305 PRO A C 1
ATOM 2440 O O . PRO A 1 305 ? 9.146 3.074 16.978 1.00 79.38 305 PRO A O 1
ATOM 2443 N N . ASN A 1 306 ? 10.226 3.811 18.804 1.00 84.62 306 ASN A N 1
ATOM 2444 C CA . ASN A 1 306 ? 9.473 5.059 18.857 1.00 84.62 306 ASN A CA 1
ATOM 2445 C C . ASN A 1 306 ? 10.023 6.038 17.810 1.00 84.62 306 ASN A C 1
ATOM 2447 O O . ASN A 1 306 ? 10.954 6.795 18.074 1.00 84.62 306 ASN A O 1
ATOM 2451 N N . ILE A 1 307 ? 9.465 5.970 16.604 1.00 87.38 307 ILE A N 1
ATOM 2452 C CA . ILE A 1 307 ? 9.872 6.783 15.447 1.00 87.38 307 ILE A CA 1
ATOM 2453 C C . ILE A 1 307 ? 8.825 7.831 15.058 1.00 87.38 307 ILE A C 1
ATOM 2455 O O . ILE A 1 307 ? 9.003 8.578 14.092 1.00 87.38 307 ILE A O 1
ATOM 2459 N N . GLU A 1 308 ? 7.711 7.887 15.792 1.00 80.81 308 GLU A N 1
ATOM 2460 C CA . GLU A 1 308 ? 6.653 8.855 15.538 1.00 80.81 308 GLU A CA 1
ATOM 2461 C C . GLU A 1 308 ? 7.062 10.226 16.075 1.00 80.81 308 GLU A C 1
ATOM 2463 O O . GLU A 1 308 ? 7.062 10.470 17.276 1.00 80.81 308 GLU A O 1
ATOM 2468 N N . GLY A 1 309 ? 7.439 11.118 15.156 1.00 81.81 309 GLY A N 1
ATOM 2469 C CA . GLY A 1 309 ? 7.884 12.481 15.460 1.00 81.81 309 GLY A CA 1
ATOM 2470 C C . GLY A 1 309 ? 9.358 12.749 15.158 1.00 81.81 309 GLY A C 1
ATOM 2471 O O . GLY A 1 309 ? 9.789 13.891 15.291 1.00 81.81 309 GLY A O 1
ATOM 2472 N N . LEU A 1 310 ? 10.120 11.741 14.718 1.00 90.12 310 LEU A N 1
ATOM 2473 C CA . LEU A 1 310 ? 11.502 11.958 14.289 1.00 90.12 310 LEU A CA 1
ATOM 2474 C C . LEU A 1 310 ? 11.570 12.815 13.008 1.00 90.12 310 LEU A C 1
ATOM 2476 O O . LEU A 1 310 ? 10.718 12.655 12.124 1.00 90.12 310 LEU A O 1
ATOM 2480 N N . PRO A 1 311 ? 12.585 13.692 12.874 1.00 94.38 311 PRO A N 1
ATOM 2481 C CA . PRO A 1 311 ? 12.855 14.417 11.635 1.00 94.38 311 PRO A CA 1
ATOM 2482 C C . PRO A 1 311 ? 13.135 13.477 10.456 1.00 94.38 311 PRO A C 1
ATOM 2484 O O . PRO A 1 311 ? 13.656 12.376 10.629 1.00 94.38 311 PRO A O 1
ATOM 2487 N N . VAL A 1 312 ? 12.836 13.935 9.236 1.00 93.81 312 VAL A N 1
ATOM 2488 C CA . VAL A 1 312 ? 12.996 13.132 8.008 1.00 93.81 312 VAL A CA 1
ATOM 2489 C C . VAL A 1 312 ? 14.445 12.690 7.784 1.00 93.81 312 VAL A C 1
ATOM 2491 O O . VAL A 1 312 ? 14.661 11.535 7.435 1.00 93.81 312 VAL A O 1
ATOM 2494 N N . GLU A 1 313 ? 15.422 13.563 8.040 1.00 95.56 313 GLU A N 1
ATOM 2495 C CA . GLU A 1 313 ? 16.848 13.229 7.897 1.00 95.56 313 GLU A CA 1
ATOM 2496 C C . GLU A 1 313 ? 17.279 12.132 8.878 1.00 95.56 313 GLU A C 1
ATOM 2498 O O . GLU A 1 313 ? 17.931 11.171 8.486 1.00 95.56 313 GLU A O 1
ATOM 2503 N N . GLU A 1 314 ? 16.825 12.198 10.134 1.00 96.69 314 GLU A N 1
ATOM 2504 C CA . GLU A 1 314 ? 17.140 11.164 11.123 1.00 96.69 314 GLU A CA 1
ATOM 2505 C C . GLU A 1 314 ? 16.491 9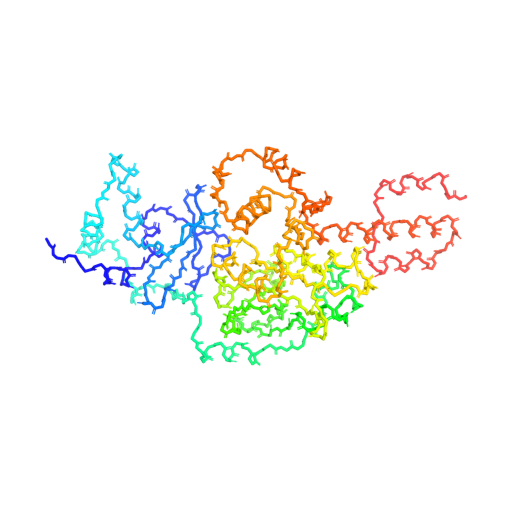.817 10.759 1.00 96.69 314 GLU A C 1
ATOM 2507 O O . GLU A 1 314 ? 17.102 8.758 10.912 1.00 96.69 314 GLU A O 1
ATOM 2512 N N . LEU A 1 315 ? 15.253 9.840 10.249 1.00 96.94 315 LEU A N 1
ATOM 2513 C CA . LEU A 1 315 ? 14.592 8.640 9.730 1.00 96.94 315 LEU A CA 1
ATOM 2514 C C . LEU A 1 315 ? 15.377 8.038 8.560 1.00 96.94 315 LEU A C 1
ATOM 2516 O O . LEU A 1 315 ? 15.564 6.822 8.521 1.00 96.94 315 LEU A O 1
ATOM 2520 N N . LYS A 1 316 ? 15.859 8.879 7.642 1.00 97.25 316 LYS A N 1
ATOM 2521 C CA . LYS A 1 316 ? 16.652 8.456 6.487 1.00 97.25 316 LYS A CA 1
ATOM 2522 C C . LYS A 1 316 ? 17.972 7.822 6.913 1.00 97.25 316 LYS A C 1
ATOM 2524 O O . LYS A 1 316 ? 18.280 6.722 6.460 1.00 97.25 316 LYS A O 1
ATOM 2529 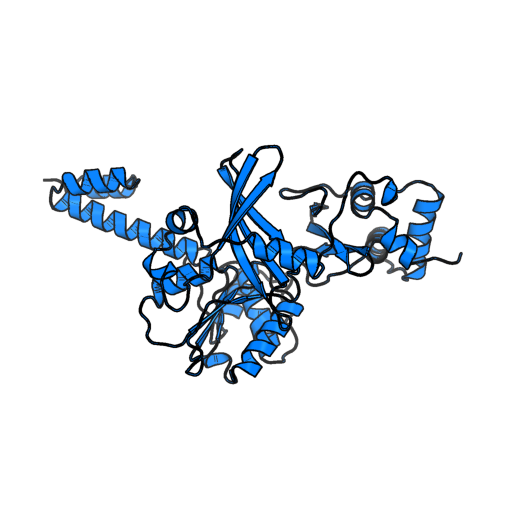N N . ASP A 1 317 ? 18.705 8.457 7.825 1.00 97.19 317 ASP A N 1
ATOM 2530 C CA . ASP A 1 317 ? 19.968 7.934 8.354 1.00 97.19 317 ASP A CA 1
ATOM 2531 C C . ASP A 1 317 ? 19.779 6.561 9.007 1.00 97.19 317 ASP A C 1
ATOM 2533 O O . ASP A 1 317 ? 20.558 5.639 8.766 1.00 97.19 317 ASP A O 1
ATOM 2537 N N . LYS A 1 318 ? 18.709 6.389 9.795 1.00 96.88 318 LYS A N 1
ATOM 2538 C CA . LYS A 1 318 ? 18.368 5.095 10.409 1.00 96.88 318 LYS A CA 1
ATOM 2539 C C . LYS A 1 318 ? 18.024 4.034 9.367 1.00 96.88 318 LYS A C 1
ATOM 2541 O O . LYS A 1 318 ? 18.431 2.886 9.518 1.00 96.88 318 LYS A O 1
ATOM 2546 N N . VAL A 1 319 ? 17.277 4.392 8.324 1.00 96.81 319 VAL A N 1
ATOM 2547 C CA . VAL A 1 319 ? 16.931 3.458 7.245 1.00 96.81 319 VAL A CA 1
ATOM 2548 C C . VAL A 1 319 ? 18.165 3.030 6.469 1.00 96.81 319 VAL A C 1
ATOM 2550 O O . VAL A 1 319 ? 18.322 1.842 6.223 1.00 96.81 319 VAL A O 1
ATOM 2553 N N . LEU A 1 320 ? 19.066 3.955 6.135 1.00 96.88 320 LEU A N 1
ATOM 2554 C CA . LEU A 1 320 ? 20.304 3.656 5.406 1.00 96.88 320 LEU A CA 1
ATOM 2555 C C . LEU A 1 320 ? 21.274 2.755 6.189 1.00 96.88 320 LEU A C 1
ATOM 2557 O O . LEU A 1 320 ? 22.165 2.157 5.593 1.00 96.88 320 LEU A O 1
ATOM 2561 N N . GLN A 1 321 ? 21.101 2.632 7.508 1.00 96.25 321 GLN A N 1
ATOM 2562 C CA . GLN A 1 321 ? 21.832 1.668 8.336 1.00 96.25 321 GLN A CA 1
ATOM 2563 C C . GLN A 1 321 ? 21.252 0.248 8.266 1.00 96.25 321 GLN A C 1
ATOM 2565 O O . GLN A 1 321 ? 21.900 -0.694 8.730 1.00 96.25 321 GLN A O 1
ATOM 2570 N N . LEU A 1 322 ? 20.047 0.063 7.714 1.00 96.12 322 LEU A N 1
ATOM 2571 C CA . LEU A 1 322 ? 19.506 -1.271 7.481 1.00 96.12 322 LEU A CA 1
ATOM 2572 C C . LEU A 1 322 ? 20.339 -1.974 6.398 1.00 96.12 322 LEU A C 1
ATOM 2574 O O . LEU A 1 322 ? 20.586 -1.396 5.341 1.00 96.12 322 LEU A O 1
ATOM 2578 N N . PRO A 1 323 ? 20.736 -3.240 6.607 1.00 94.25 323 PRO A N 1
ATOM 2579 C CA . PRO A 1 323 ? 21.587 -3.960 5.658 1.00 94.25 323 PRO A CA 1
ATOM 2580 C C . PRO A 1 323 ? 20.873 -4.321 4.346 1.00 94.25 323 PRO A C 1
ATOM 2582 O O . PRO A 1 323 ? 21.507 -4.776 3.400 1.00 94.25 323 PRO A O 1
ATOM 2585 N N . ASN A 1 324 ? 19.551 -4.164 4.301 1.00 96.00 324 ASN A N 1
ATOM 2586 C CA . ASN A 1 324 ? 18.682 -4.755 3.297 1.00 96.00 324 ASN A CA 1
ATOM 2587 C C . ASN A 1 324 ? 17.582 -3.787 2.834 1.00 96.00 324 ASN A C 1
ATOM 2589 O O . ASN A 1 324 ? 16.414 -4.152 2.688 1.00 96.00 324 ASN A O 1
ATOM 2593 N N . VAL A 1 325 ? 17.965 -2.532 2.599 1.00 97.56 325 VAL A N 1
ATOM 2594 C CA . VAL A 1 325 ? 17.107 -1.507 1.998 1.00 97.56 325 VAL A CA 1
ATOM 2595 C C . VAL A 1 325 ? 17.671 -1.055 0.655 1.00 97.56 325 VAL A C 1
ATOM 2597 O O . VAL A 1 325 ? 18.880 -0.913 0.492 1.00 97.56 325 VAL A O 1
ATOM 2600 N N . GLU A 1 326 ? 16.787 -0.798 -0.303 1.00 97.81 326 GLU A N 1
ATOM 2601 C CA . GLU A 1 326 ? 17.126 -0.108 -1.543 1.00 97.81 326 GLU A CA 1
ATOM 2602 C C . GLU A 1 326 ? 16.136 1.043 -1.740 1.00 97.81 326 GLU A C 1
ATOM 2604 O O . GLU A 1 326 ? 14.928 0.830 -1.845 1.00 97.81 326 GLU A O 1
ATOM 2609 N N . LEU A 1 327 ? 16.651 2.273 -1.751 1.00 97.12 327 LEU A N 1
ATOM 2610 C CA . LEU A 1 327 ? 15.848 3.480 -1.942 1.00 97.12 327 LEU A CA 1
ATOM 2611 C C . LEU A 1 327 ? 15.887 3.913 -3.409 1.00 97.12 327 LEU A C 1
ATOM 2613 O O . LEU A 1 327 ? 16.933 3.822 -4.058 1.00 97.12 327 LEU A O 1
ATOM 2617 N N . SER A 1 328 ? 14.762 4.427 -3.905 1.00 96.12 328 SER A N 1
ATOM 2618 C CA . SER A 1 328 ? 14.720 5.151 -5.175 1.00 96.12 328 SER A CA 1
ATOM 2619 C C . SER A 1 328 ? 15.559 6.431 -5.104 1.00 96.12 328 SER A C 1
ATOM 2621 O O . SER A 1 328 ? 15.806 6.986 -4.030 1.00 96.12 328 SER A O 1
ATOM 2623 N N . VAL A 1 329 ? 16.000 6.923 -6.260 1.00 94.75 329 VAL A N 1
ATOM 2624 C CA . VAL A 1 329 ? 16.713 8.204 -6.371 1.00 94.75 329 VAL A CA 1
ATOM 2625 C C . VAL A 1 329 ? 15.739 9.370 -6.208 1.00 94.75 329 VAL A C 1
ATOM 2627 O O . VAL A 1 329 ? 16.022 10.318 -5.474 1.00 94.75 329 VAL A O 1
ATOM 2630 N N . ASN A 1 330 ? 14.593 9.290 -6.882 1.00 94.31 330 ASN A N 1
ATOM 2631 C CA . ASN A 1 330 ? 13.475 10.218 -6.756 1.00 94.31 330 ASN A CA 1
ATOM 2632 C C . ASN A 1 330 ? 12.548 9.768 -5.614 1.00 94.31 330 ASN A C 1
ATOM 2634 O O . ASN A 1 330 ? 12.969 9.028 -4.721 1.00 94.31 330 ASN A O 1
ATOM 2638 N N . SER A 1 331 ? 11.296 10.232 -5.617 1.00 93.56 331 SER A N 1
ATOM 2639 C CA . SER A 1 331 ? 10.329 9.959 -4.549 1.00 93.56 331 SER A CA 1
ATOM 2640 C C . SER A 1 331 ? 9.938 8.486 -4.447 1.00 93.56 331 SER A C 1
ATOM 2642 O O . SER A 1 331 ? 9.887 7.965 -3.338 1.00 93.56 331 SER A O 1
ATOM 2644 N N . ASP A 1 332 ? 9.719 7.806 -5.572 1.00 96.81 332 ASP A N 1
ATOM 2645 C CA . ASP A 1 332 ? 9.408 6.375 -5.612 1.00 96.81 332 ASP A CA 1
ATOM 2646 C C . ASP A 1 332 ? 10.031 5.675 -6.840 1.00 96.81 332 ASP A C 1
ATOM 2648 O O . ASP A 1 332 ? 10.683 6.289 -7.694 1.00 96.81 332 ASP A O 1
ATOM 2652 N N . TRP A 1 333 ? 9.857 4.352 -6.929 1.00 98.31 333 TRP A N 1
ATOM 2653 C CA . TRP A 1 333 ? 10.401 3.553 -8.032 1.00 98.31 333 TRP A CA 1
ATOM 2654 C C . TRP A 1 333 ? 9.704 3.795 -9.375 1.00 98.31 333 TRP A C 1
ATOM 2656 O O . TRP A 1 333 ? 10.305 3.527 -10.420 1.00 98.31 333 TRP A O 1
ATOM 2666 N N . ASN A 1 334 ? 8.452 4.269 -9.390 1.00 97.69 334 ASN A N 1
ATOM 2667 C CA . ASN A 1 334 ? 7.783 4.632 -10.637 1.00 97.69 334 ASN A CA 1
ATOM 2668 C C . ASN A 1 334 ? 8.306 5.965 -11.185 1.00 97.69 334 ASN A C 1
ATOM 2670 O O . ASN A 1 334 ? 8.505 6.078 -12.395 1.00 97.69 334 ASN A O 1
ATOM 2674 N N . ASP A 1 335 ? 8.604 6.922 -10.313 1.00 97.06 335 ASP A N 1
ATOM 2675 C CA . ASP A 1 335 ? 9.268 8.174 -10.661 1.00 97.06 335 ASP A CA 1
ATOM 2676 C C . ASP A 1 335 ? 10.678 7.920 -11.212 1.00 97.06 335 ASP A C 1
ATOM 2678 O O . ASP A 1 335 ? 11.040 8.473 -12.253 1.00 97.06 335 ASP A O 1
ATOM 2682 N N . ASP A 1 336 ? 11.450 7.012 -10.603 1.00 97.56 336 ASP A N 1
ATOM 2683 C CA . ASP A 1 336 ? 12.747 6.575 -11.144 1.00 97.56 336 ASP A CA 1
ATOM 2684 C C . ASP A 1 336 ? 12.615 5.967 -12.543 1.00 97.56 336 ASP A C 1
ATOM 2686 O O . ASP A 1 336 ? 13.411 6.266 -13.442 1.00 97.56 336 ASP A O 1
ATOM 2690 N N . LEU A 1 337 ? 11.583 5.146 -12.761 1.00 97.12 337 LEU A N 1
ATOM 2691 C CA . LEU A 1 337 ? 11.319 4.571 -14.074 1.00 97.12 337 LEU A CA 1
ATOM 2692 C C . LEU A 1 337 ? 11.011 5.667 -15.101 1.00 97.12 337 LEU A C 1
ATOM 2694 O O . LEU A 1 337 ? 11.601 5.680 -16.182 1.00 97.12 337 LEU A O 1
ATOM 2698 N N . GLN A 1 338 ? 10.134 6.610 -14.764 1.00 94.44 338 GLN A N 1
ATOM 2699 C CA . GLN A 1 338 ? 9.777 7.739 -15.627 1.00 94.44 338 GLN A CA 1
ATOM 2700 C C . GLN A 1 338 ? 10.980 8.625 -15.956 1.00 94.44 338 GLN A C 1
ATOM 2702 O O . GLN A 1 338 ? 11.171 9.015 -17.115 1.00 94.44 338 GLN A O 1
ATOM 2707 N N . ALA A 1 339 ? 11.820 8.904 -14.960 1.00 92.38 339 ALA A N 1
ATOM 2708 C CA . ALA A 1 339 ? 13.051 9.658 -15.137 1.00 92.38 339 ALA A CA 1
ATOM 2709 C C . ALA A 1 339 ? 14.019 8.923 -16.078 1.00 92.38 339 ALA A C 1
ATOM 2711 O O . ALA A 1 339 ? 14.589 9.542 -16.979 1.00 92.38 339 ALA A O 1
ATOM 2712 N N . SER A 1 340 ? 14.158 7.600 -15.931 1.00 90.94 340 SER A N 1
ATOM 2713 C CA . SER A 1 340 ? 15.018 6.786 -16.801 1.00 90.94 340 SER A CA 1
ATOM 2714 C C . SER A 1 340 ? 14.549 6.789 -18.262 1.00 90.94 340 SER A C 1
ATOM 2716 O O . SER A 1 340 ? 15.364 6.967 -19.168 1.00 90.94 340 SER A O 1
ATOM 2718 N N . ILE A 1 341 ? 13.235 6.689 -18.497 1.00 88.94 341 ILE A N 1
ATOM 2719 C CA . ILE A 1 341 ? 12.636 6.744 -19.837 1.00 88.94 341 ILE A CA 1
ATOM 2720 C C . ILE A 1 341 ? 12.848 8.125 -20.459 1.00 88.94 341 ILE A C 1
ATOM 2722 O O . ILE A 1 341 ? 13.272 8.227 -21.610 1.00 88.94 341 ILE A O 1
ATOM 2726 N N . SER A 1 342 ? 12.583 9.189 -19.697 1.00 85.69 342 SER A N 1
ATOM 2727 C CA . SER A 1 342 ? 12.749 10.568 -20.167 1.00 85.69 342 SER A CA 1
ATOM 2728 C C . SER A 1 342 ? 14.198 10.850 -20.563 1.00 85.69 342 SER A C 1
ATOM 2730 O O . SER A 1 342 ? 14.446 11.383 -21.642 1.00 85.69 342 SER A O 1
ATOM 2732 N N . LYS A 1 343 ? 15.158 10.404 -19.744 1.00 85.94 343 LYS A N 1
ATOM 2733 C CA . LYS A 1 343 ? 16.589 10.506 -20.046 1.00 85.94 343 LYS A CA 1
ATOM 2734 C C . LYS A 1 343 ? 16.980 9.709 -21.295 1.00 85.94 343 LYS A C 1
ATOM 2736 O O . LYS A 1 343 ? 17.775 10.188 -22.095 1.00 85.94 343 LYS A O 1
ATOM 2741 N N . GLY A 1 344 ? 16.416 8.515 -21.489 1.00 84.50 344 GLY A N 1
ATOM 2742 C CA . GLY A 1 344 ? 16.642 7.716 -22.696 1.00 84.50 344 GLY A CA 1
ATOM 2743 C C . GLY A 1 344 ? 16.189 8.440 -23.967 1.00 84.50 344 GLY A C 1
ATOM 2744 O O . GLY A 1 344 ? 16.964 8.554 -24.916 1.00 84.50 344 GLY A O 1
ATOM 2745 N N . LYS A 1 345 ? 14.973 9.006 -23.951 1.00 85.94 345 LYS A N 1
ATOM 2746 C CA . LYS A 1 345 ? 14.441 9.814 -25.063 1.00 85.94 345 LYS A CA 1
ATOM 2747 C C . LYS A 1 345 ? 15.260 11.080 -25.311 1.00 85.94 345 LYS A C 1
ATOM 2749 O O . LYS A 1 345 ? 15.437 11.482 -26.456 1.00 85.94 345 LYS A O 1
ATOM 2754 N N . GLU A 1 346 ? 15.787 11.692 -24.255 1.00 85.62 346 GLU A N 1
ATOM 2755 C CA . GLU A 1 346 ? 16.694 12.835 -24.359 1.00 85.62 346 GLU A CA 1
ATOM 2756 C C . GLU A 1 346 ? 18.005 12.481 -25.064 1.00 85.62 346 GLU A C 1
ATOM 2758 O O . GLU A 1 346 ? 18.391 13.178 -26.004 1.00 85.62 346 GLU A O 1
ATOM 2763 N N . CYS A 1 347 ? 18.664 11.390 -24.667 1.00 85.69 347 CYS A N 1
ATOM 2764 C CA . CYS A 1 347 ? 19.874 10.921 -25.342 1.00 85.69 347 CYS A CA 1
ATOM 2765 C C . CYS A 1 347 ? 19.599 10.595 -26.815 1.00 85.69 347 CYS A C 1
ATOM 2767 O O . CYS A 1 347 ? 20.359 10.999 -27.693 1.00 85.69 347 CYS A O 1
ATOM 2769 N N . GLU A 1 348 ? 18.480 9.927 -27.095 1.00 88.62 348 GLU A N 1
ATOM 2770 C CA . GLU A 1 348 ? 18.077 9.592 -28.457 1.00 88.62 348 GLU A CA 1
ATOM 2771 C C . GLU A 1 348 ? 17.792 10.836 -29.308 1.00 88.62 348 GLU A C 1
ATOM 2773 O O . GLU A 1 348 ? 18.206 10.906 -30.465 1.00 88.62 348 GLU A O 1
ATOM 2778 N N . PHE A 1 349 ? 17.150 11.853 -28.728 1.00 87.19 349 PHE A N 1
ATOM 2779 C CA . PHE A 1 349 ? 16.937 13.141 -29.379 1.00 87.19 349 PHE A CA 1
ATOM 2780 C C . PHE A 1 349 ? 18.262 13.838 -29.707 1.00 87.19 349 PHE A C 1
ATOM 2782 O O . PHE A 1 349 ? 18.455 14.294 -30.834 1.00 87.19 349 PHE A O 1
ATOM 2789 N N . GLN A 1 350 ? 19.192 13.902 -28.750 1.00 86.62 350 GLN A N 1
ATOM 2790 C CA . GLN A 1 350 ? 20.510 14.505 -28.965 1.00 86.62 350 GLN A CA 1
ATOM 2791 C C . GLN A 1 350 ? 21.296 13.774 -30.062 1.00 86.62 350 GLN A C 1
ATOM 2793 O O . GLN A 1 350 ? 21.920 14.421 -30.905 1.00 86.62 350 GLN A O 1
ATOM 2798 N N . ASP A 1 351 ? 21.252 12.442 -30.082 1.00 88.06 351 ASP A N 1
ATOM 2799 C CA . ASP A 1 351 ? 21.912 11.635 -31.107 1.00 88.06 351 ASP A CA 1
ATOM 2800 C C . ASP A 1 351 ? 21.271 11.812 -32.486 1.00 88.06 351 ASP A C 1
ATOM 2802 O O . ASP A 1 351 ? 21.989 11.918 -33.483 1.00 88.06 351 ASP A O 1
ATOM 2806 N N . ALA A 1 352 ? 19.940 11.893 -32.555 1.00 89.31 352 ALA A N 1
ATOM 2807 C CA . ALA A 1 352 ? 19.222 12.156 -33.798 1.00 89.31 352 ALA A CA 1
ATOM 2808 C C . ALA A 1 352 ? 19.562 13.546 -34.363 1.00 89.31 352 ALA A C 1
ATOM 2810 O O . ALA A 1 352 ? 19.802 13.672 -35.563 1.00 89.31 352 ALA A O 1
ATOM 2811 N N . ILE A 1 353 ? 19.682 14.570 -33.508 1.00 86.81 353 ILE A N 1
ATOM 2812 C CA . ILE A 1 353 ? 20.129 15.916 -33.906 1.00 86.81 353 ILE A CA 1
ATOM 2813 C C . ILE A 1 353 ? 21.559 15.877 -34.453 1.00 86.81 353 ILE A C 1
ATOM 2815 O O . ILE A 1 353 ? 21.797 16.353 -35.560 1.00 86.81 353 ILE A O 1
ATOM 2819 N N . LYS A 1 354 ? 22.501 15.245 -33.740 1.00 86.69 354 LYS A N 1
ATOM 2820 C CA . LYS A 1 354 ? 23.901 15.118 -34.194 1.00 86.69 354 LYS A CA 1
ATOM 2821 C C . LYS A 1 354 ? 24.030 14.384 -35.534 1.00 86.69 354 LYS A C 1
ATOM 2823 O O . LYS A 1 354 ? 24.954 14.655 -36.294 1.00 86.69 354 LYS A O 1
ATOM 2828 N N . LYS A 1 355 ? 23.125 13.442 -35.816 1.00 90.25 355 LYS A N 1
ATOM 2829 C CA . LYS A 1 355 ? 23.104 12.644 -37.054 1.00 90.25 355 LYS A CA 1
ATOM 2830 C C . LYS A 1 355 ? 22.236 13.245 -38.166 1.00 90.25 355 LYS A C 1
ATOM 2832 O O . LYS A 1 355 ? 22.172 12.650 -39.238 1.00 90.25 355 LYS A O 1
ATOM 2837 N N . ASN A 1 356 ? 21.584 14.390 -37.940 1.00 88.56 356 ASN A N 1
ATOM 2838 C CA . ASN A 1 356 ? 20.568 14.957 -38.838 1.00 88.56 356 ASN A CA 1
ATOM 2839 C C . ASN A 1 356 ? 19.436 13.963 -39.191 1.00 88.56 356 ASN A C 1
ATOM 2841 O O . ASN A 1 356 ? 18.900 13.974 -40.300 1.00 88.56 356 ASN A O 1
ATOM 2845 N N . ASP A 1 357 ? 19.062 13.090 -38.252 1.00 90.12 357 ASP A N 1
ATOM 2846 C CA . ASP A 1 357 ? 17.974 12.124 -38.418 1.00 90.12 357 ASP A CA 1
ATOM 2847 C C . ASP A 1 357 ? 16.619 12.785 -38.115 1.00 90.12 357 ASP A C 1
ATOM 2849 O O . ASP A 1 357 ? 16.021 12.636 -37.044 1.00 90.12 357 ASP A O 1
ATOM 2853 N N . PHE A 1 358 ? 16.135 13.565 -39.083 1.00 88.75 358 PHE A N 1
ATOM 2854 C CA . PHE A 1 358 ? 14.859 14.277 -38.983 1.00 88.75 358 PHE A CA 1
ATOM 2855 C C . PHE A 1 358 ? 13.658 13.340 -38.831 1.00 88.75 358 PHE A C 1
ATOM 2857 O O . PHE A 1 358 ? 12.663 13.718 -38.209 1.00 88.75 358 PHE A O 1
ATOM 2864 N N . THR A 1 359 ? 13.748 12.114 -39.355 1.00 90.62 359 THR A N 1
ATOM 2865 C CA . THR A 1 359 ? 12.702 11.102 -39.197 1.00 90.62 359 THR A CA 1
ATOM 2866 C C . THR A 1 359 ? 12.593 10.677 -37.740 1.00 90.62 359 THR A C 1
ATOM 2868 O O . THR A 1 359 ? 11.484 10.644 -37.202 1.00 90.62 359 THR A O 1
ATOM 2871 N N . ARG A 1 360 ? 13.720 10.422 -37.063 1.00 89.75 360 ARG A N 1
ATOM 2872 C CA . ARG A 1 360 ? 13.682 10.065 -35.643 1.00 89.75 360 ARG A CA 1
ATOM 2873 C C . ARG A 1 360 ? 13.268 11.232 -34.755 1.00 89.75 360 ARG A C 1
ATOM 2875 O O . ARG A 1 360 ? 12.488 11.026 -33.829 1.00 89.75 360 ARG A O 1
ATOM 2882 N N . ILE A 1 361 ? 13.704 12.453 -35.068 1.00 87.50 361 ILE A N 1
ATOM 2883 C CA . ILE A 1 361 ? 13.269 13.670 -34.359 1.00 87.50 361 ILE A CA 1
ATOM 2884 C C . ILE A 1 361 ? 11.743 13.837 -34.434 1.00 87.50 361 ILE A C 1
ATOM 2886 O O . ILE A 1 361 ? 11.103 14.105 -33.415 1.00 87.50 361 ILE A O 1
ATOM 2890 N N . ALA A 1 362 ? 11.152 13.651 -35.619 1.00 86.75 362 ALA A N 1
ATOM 2891 C CA . ALA A 1 362 ? 9.702 13.690 -35.792 1.00 86.75 362 ALA A CA 1
ATOM 2892 C C . ALA A 1 362 ? 9.008 12.562 -35.009 1.00 86.75 362 ALA A C 1
ATOM 2894 O O . ALA A 1 362 ? 8.057 12.828 -34.278 1.00 86.75 362 ALA A O 1
ATOM 2895 N N . GLY A 1 363 ? 9.543 11.337 -35.069 1.00 88.06 363 GLY A N 1
ATOM 2896 C CA . GLY A 1 363 ? 9.009 10.198 -34.318 1.00 88.06 363 GLY A CA 1
ATOM 2897 C C . GLY A 1 363 ? 9.006 10.413 -32.800 1.00 88.06 363 GLY A C 1
ATOM 2898 O O . GLY A 1 363 ? 8.007 10.142 -32.144 1.00 88.06 363 GLY A O 1
ATOM 2899 N N . LEU A 1 364 ? 10.075 10.980 -32.232 1.00 86.31 364 LEU A N 1
ATOM 2900 C CA . LEU A 1 364 ? 10.140 11.308 -30.801 1.00 86.31 364 LEU A CA 1
ATOM 2901 C C . LEU A 1 364 ? 9.068 12.326 -30.388 1.00 86.31 364 LEU A C 1
ATOM 2903 O O . LEU A 1 364 ? 8.471 12.201 -29.316 1.00 86.31 364 LEU A O 1
ATOM 2907 N N . LYS A 1 365 ? 8.786 13.311 -31.248 1.00 84.75 365 LYS A N 1
ATOM 2908 C CA . LYS A 1 365 ? 7.706 14.279 -31.026 1.00 84.75 365 LYS A CA 1
ATOM 2909 C C . LYS A 1 365 ? 6.331 13.606 -31.051 1.00 84.75 365 LYS A C 1
ATOM 2911 O O . LYS A 1 365 ? 5.501 13.916 -30.197 1.00 84.75 365 LYS A O 1
ATOM 2916 N N . ASP A 1 366 ? 6.102 12.679 -31.978 1.00 85.38 366 ASP A N 1
ATOM 2917 C CA . ASP A 1 366 ? 4.853 11.907 -32.060 1.00 85.38 366 ASP A CA 1
ATOM 2918 C C . ASP A 1 366 ? 4.674 10.976 -30.846 1.00 85.38 366 ASP A C 1
ATOM 2920 O O . ASP A 1 366 ? 3.560 10.768 -30.367 1.00 85.38 366 ASP A O 1
ATOM 2924 N N . GLU A 1 367 ? 5.778 10.498 -30.266 1.00 80.69 367 GLU A N 1
ATOM 2925 C CA . GLU A 1 367 ? 5.817 9.794 -28.976 1.00 80.69 367 GLU A CA 1
ATOM 2926 C C . GLU A 1 367 ? 5.643 10.722 -27.753 1.00 80.69 367 GLU A C 1
ATOM 2928 O O . GLU A 1 367 ? 5.796 10.282 -26.605 1.00 80.69 367 GLU A O 1
ATOM 2933 N N . GLY A 1 368 ? 5.354 12.008 -27.979 1.00 78.50 368 GLY A N 1
ATOM 2934 C CA . GLY A 1 368 ? 5.078 13.008 -26.950 1.00 78.50 368 GLY A CA 1
ATOM 2935 C C . GLY A 1 368 ? 6.312 13.559 -26.234 1.00 78.50 368 GLY A C 1
ATOM 2936 O O . GLY A 1 368 ? 6.162 14.208 -25.199 1.00 78.50 368 GLY A O 1
ATOM 2937 N N . TYR A 1 369 ? 7.526 13.309 -26.735 1.00 82.44 369 TYR A N 1
ATOM 2938 C CA . TYR A 1 369 ? 8.734 13.899 -26.162 1.00 82.44 369 TYR A CA 1
ATOM 2939 C C . TYR A 1 369 ? 8.858 15.374 -26.550 1.00 82.44 369 TYR A C 1
ATOM 2941 O O . TYR A 1 369 ? 8.792 15.738 -27.726 1.00 82.44 369 TYR A O 1
ATOM 2949 N N . ILE A 1 370 ? 9.072 16.225 -25.547 1.00 82.25 370 ILE A N 1
ATOM 2950 C CA . ILE A 1 370 ? 9.337 17.651 -25.725 1.00 82.25 370 ILE A CA 1
ATOM 2951 C C . ILE A 1 370 ? 10.709 17.933 -25.102 1.00 82.25 370 ILE A C 1
ATOM 2953 O O . ILE A 1 370 ? 10.851 17.772 -23.887 1.00 82.25 370 ILE A O 1
ATOM 2957 N N . PRO A 1 371 ? 11.720 18.339 -25.892 1.00 81.81 371 PRO A N 1
ATOM 2958 C CA . PRO A 1 371 ? 13.040 18.640 -25.356 1.00 81.81 371 PRO A CA 1
ATOM 2959 C C . PRO A 1 371 ? 12.975 19.829 -24.395 1.00 81.81 371 PRO A C 1
ATOM 2961 O O . PRO A 1 371 ? 12.288 20.823 -24.646 1.00 81.81 371 PRO A O 1
ATOM 2964 N N . SER A 1 372 ? 13.711 19.733 -23.289 1.00 81.56 372 SER A N 1
ATOM 2965 C CA . SER A 1 372 ? 13.817 20.825 -22.325 1.00 81.56 372 SER A CA 1
ATOM 2966 C C . SER A 1 372 ? 14.535 22.042 -22.936 1.00 81.56 372 SER A C 1
ATOM 2968 O O . SER A 1 372 ? 15.410 21.873 -23.793 1.00 81.56 372 SER A O 1
ATOM 2970 N N . PRO A 1 373 ? 14.239 23.276 -22.475 1.00 81.81 373 PRO A N 1
ATOM 2971 C CA . PRO A 1 373 ? 14.944 24.477 -22.931 1.00 81.81 373 PRO A CA 1
ATOM 2972 C C . PRO A 1 373 ? 16.469 24.368 -22.804 1.00 81.81 373 PRO A C 1
ATOM 2974 O O . PRO A 1 373 ? 17.194 24.802 -23.691 1.00 81.81 373 PRO A O 1
ATOM 2977 N N . LYS A 1 374 ? 16.947 23.705 -21.743 1.00 81.38 374 LYS A N 1
ATOM 2978 C CA . LYS A 1 374 ? 18.371 23.473 -21.490 1.00 81.38 374 LYS A CA 1
ATOM 2979 C C . LYS A 1 374 ? 19.034 22.656 -22.606 1.00 81.38 374 LYS A C 1
ATOM 2981 O O . LYS A 1 374 ? 20.094 23.037 -23.082 1.00 81.38 374 LYS A O 1
ATOM 2986 N N . ILE A 1 375 ? 18.396 21.578 -23.061 1.00 78.94 375 ILE A N 1
ATOM 2987 C CA . ILE A 1 375 ? 18.922 20.734 -24.149 1.00 78.94 375 ILE A CA 1
ATOM 2988 C C . ILE A 1 375 ? 18.936 21.503 -25.465 1.00 78.94 375 ILE A C 1
ATOM 2990 O O . ILE A 1 375 ? 19.882 21.395 -26.239 1.00 78.94 375 ILE A O 1
ATOM 2994 N N . ILE A 1 376 ? 17.888 22.290 -25.726 1.00 80.19 376 ILE A N 1
ATOM 2995 C CA . ILE A 1 376 ? 17.831 23.142 -26.916 1.00 80.19 376 ILE A CA 1
ATOM 2996 C C . ILE A 1 376 ? 19.013 24.118 -26.904 1.00 80.19 376 ILE A C 1
ATOM 2998 O O . ILE A 1 376 ? 19.670 24.280 -27.929 1.00 80.19 376 ILE A O 1
ATOM 3002 N N . ASP A 1 377 ? 19.319 24.723 -25.755 1.00 79.56 377 ASP A N 1
ATOM 3003 C CA . ASP A 1 377 ? 20.451 25.639 -25.604 1.00 79.56 377 ASP A CA 1
ATOM 3004 C C . ASP A 1 377 ? 21.815 24.944 -25.750 1.00 79.56 377 ASP A C 1
ATOM 3006 O O . ASP A 1 377 ? 22.697 25.482 -26.415 1.00 79.56 377 ASP A O 1
ATOM 3010 N N . GLU A 1 378 ? 21.982 23.731 -25.217 1.00 77.12 378 GLU A N 1
ATOM 3011 C CA . GLU A 1 378 ? 23.203 22.923 -25.385 1.00 77.12 378 GLU A CA 1
ATOM 3012 C C . GLU A 1 378 ? 23.433 22.499 -26.851 1.00 77.12 378 GLU A C 1
ATOM 3014 O O . GLU A 1 378 ? 24.571 22.390 -27.315 1.00 77.12 378 GLU A O 1
ATOM 3019 N N . LEU A 1 379 ? 22.357 22.314 -27.621 1.00 72.88 379 LEU A N 1
ATOM 3020 C CA . LEU A 1 379 ? 22.421 21.929 -29.032 1.00 72.88 379 LEU A CA 1
ATOM 3021 C C . LEU A 1 379 ? 22.614 23.116 -29.992 1.00 72.88 379 LEU A C 1
ATOM 3023 O O . LEU A 1 379 ? 23.002 22.887 -31.138 1.00 72.88 379 LEU A O 1
ATOM 3027 N N . LYS A 1 380 ? 22.433 24.372 -29.547 1.00 65.25 380 LYS A N 1
ATOM 3028 C CA . LYS A 1 380 ? 22.607 25.585 -30.383 1.00 65.25 380 LYS A CA 1
ATOM 3029 C C . LYS A 1 380 ? 24.019 25.764 -30.963 1.00 65.25 380 LYS A C 1
ATOM 3031 O O . LYS A 1 380 ? 24.174 26.541 -31.897 1.00 65.25 380 LYS A O 1
ATOM 3036 N N . GLY A 1 381 ? 25.026 25.055 -30.446 1.00 59.00 381 GLY A N 1
ATOM 3037 C CA . GLY A 1 381 ? 26.393 25.024 -30.993 1.00 59.00 381 GLY A CA 1
ATOM 3038 C C . GLY A 1 381 ? 26.805 23.694 -31.636 1.00 59.00 381 GLY A C 1
ATOM 3039 O O . GLY A 1 381 ? 27.961 23.545 -32.015 1.00 59.00 381 GLY A O 1
ATOM 3040 N N . SER A 1 382 ? 25.890 22.721 -31.709 1.00 55.91 382 SER A N 1
ATOM 3041 C CA . SER A 1 382 ? 26.165 21.339 -32.142 1.00 55.91 382 SER A CA 1
ATOM 3042 C C . SER A 1 382 ? 25.474 20.960 -33.457 1.00 55.91 382 SER A C 1
ATOM 3044 O O . SER A 1 382 ? 25.693 19.861 -33.965 1.00 55.91 382 SER A O 1
ATOM 3046 N N . ALA A 1 383 ? 24.623 21.841 -33.990 1.00 52.50 383 ALA A N 1
ATOM 3047 C CA . ALA A 1 383 ? 24.099 21.734 -35.345 1.00 52.50 383 ALA A CA 1
ATOM 3048 C C . ALA A 1 383 ? 25.132 22.330 -36.327 1.00 52.50 383 ALA A C 1
ATOM 3050 O O . ALA A 1 383 ? 25.661 23.402 -36.024 1.00 52.50 383 ALA A O 1
ATOM 3051 N N . PRO A 1 384 ? 25.462 21.641 -37.436 1.00 51.44 384 PRO A N 1
ATOM 3052 C CA . PRO A 1 384 ? 26.395 22.151 -38.441 1.00 51.44 384 PRO A CA 1
ATOM 3053 C C . PRO A 1 384 ? 25.914 23.433 -39.130 1.00 51.44 384 PRO A C 1
ATOM 3055 O O . PRO A 1 384 ? 24.681 23.647 -39.214 1.00 51.44 384 PRO A O 1
#

Organism: Phocaeicola vulgatus (NCBI:txid821)

Secondary structure (DSSP, 8-state):
----HHHHHHHB-HHHHHHHTT-EE-TT-BTTB-EEE-SS-EEEEEE-TT--EEEEESS-S---B-HHHHHHHHHHHHHSS---HHHHHHHHHHHHHTT-S-BGGG-S--PPBSS--HHHHHHHHHT-EE--SSTTGGGT--HHHHHSTTTTTTEEEEEEEETTEEEEEEEEEEEETTEEEEEEEEEE-TTT-PEEEEEEE--TT-BEE----TTS---EEEEES-HHHHHHHHHHHTTT--S-EEEEE-SSS--HHHHHHHHHHHHHTT---HHHHEEE---SSHHHHHHHHHHHHHHTTPPPP--TT--HHHHHHHHHTSTTB---SSSSHHHHHHHHHHHHHHHHHHHHHHTT-HHHHHHHHHTT----HHHHHHHTTT--

Radius of gyration: 24.55 Å; chains: 1; bounding box: 58×51×74 Å

Sequence (384 aa):
MKVDFDKLKRDVSLPEFFLYLGWKFVSGSSNSSPKMSNGSDTVIIKKNSKDYYTYWDVHGEARGKTIIDLMQKHIYEQTGRMPSLREAGEAVQNYVNNKEVVLSQDSRFGVSNAKLDPNQLAFLNSQLKPYQGDFLQKRGITQDTLSSPVFSGVFTSREHRKDGKVYNNTCTRLINQNGFQGISQRGIRPEDGKSFKGISGNKYDSIVVSKHDKTRPIEHIYISESMIDAASHYQIKLLNTEKNILYISTEGNITQGQMGVIKLLLSRQNINNITDQVTYIFDNDSNGYKYALKLDTFLKGQELPNIEGLPVEELKDKVLQLPNVELSVNSDWNDDLQASISKGKECEFQDAIKKNDFTRIAGLKDEGYIPSPKIIDELKGSAP

pLDDT: mean 91.13, std 7.58, range [51.44, 98.81]

Foldseek 3Di:
DDFDPLCLQQWFDVVQVCVLVVWDFDPPADLQWTWTDPVPWIKTWAAEPSNGIWIDTPQDFDTRHTQLNVQQVVCCVVPVDRDDSVVSRVVSVVCVVVVVTHTPVRDPRPHYYLADDPVRQVVQVVQWAADDDCPLVVLVQDVLLCVDQFNPRQWTWGWDDDPNDTWTWIWGFWAFPVGTFWIWTWGADPVPRDIDTDTDGHLAQTKGKTHFDPVDAQQAEEEEQDVSLVSLCCVVPPRVNPGGYMYIHSVHQHHPNNLVRVLVVCVVSVNDPCLRHYAYFYWLWQRSLLRQQQSVCVSVVHDRDPSVPDDGVVSNVVSVPRSHYDYAPPGTSSVNSVVVVLVVLLVQCLVCQLVVVVVVVVVSVVVVRDDDPVSVVVCPPRHD